Protein 5H69 (pdb70)

Secondary structure (DSSP, 8-state):
-HHHHHHHHHHHHHHHHHHHHHHHHHHHHHHHHHHHHHTTTTS-HHHHHHHHTTTTSTTEEEEHHHH-B--GGGHHHHHHHHGGGGGPEEES-HHHHHHHHHHHHHHT-EEEEEEETTTPPP----HHHHHHHHT-TTEEEEGGGSSB--GGGHHHHHHHHTTEEEESSHHHHHHHHHHTTT-SEEEETTS-EE-TTGGGEEESPP-----HHHHHHHHHHHHHHHHHHHHHHHHHHHHHHHHHHHHHHH--/-HHHHHHHHHHHHHHHHHHHHHHHHHHHHHHHHHHHHHTTTTS-HHHHHHHHTTTTSSSEEEEHHHH-B--GGGHHHHHHHHGGGGGPEEES-HHHHHHHHHHHHHHT--EEEEEETTT-------HHHHHHHTTSTTEEEEGGGGSB--GGGHHHHHHHHTTEEEESSHHHHHHHHHHTTT-SEEEETTS-EE-TTS-EEEEE---THHHHHHHHHHHHHHHHHHHHHHHHHHHHHHHHHHHH-

Sequence (497 aa):
HMAAQKTELEQHEALLHQARQYRQQTKARQQWLEEMQHDYSGFVQGVKEVLKARDLLPGIHGAIVELIRVPDRYETAIETALGGAMQHIVVDSEQAARQAIHYLKTNGYGRATFLPLDVIKARALSERERAAIDRHPAFVGIASELVEYDRAYRAAIAHLLGHVIVTADLKGANELAKLLHYRYRLVTLDGDVVSPGGAMTGGGAAKKTASLLSRNRELEMLSAKLQEMDETIARLERAVAAKRHELAEQEAHMAAQKTELEQHEALLHQARQYRQQTKARQQWLEEMQHDYSGFVQGVKEVLKARDLLPGIHGAIVELIRVPDRYETAIETALGGAMQHIVVDSEQAARQAIHYLKTNGYGRATFLPLDVIKARALSERERAAIDRHPAFVGIASELVEYDRAYRAAIAHLLGHVIVTADLKGANELAKLLHYRYRLVTLDGDVVSPGGAMTGGGAASLLSRNRELEMLSAKLQEMDETIARLERAVAAKRHELAE

Radius of gyration: 32.45 Å; Cα contacts (8 Å, |Δi|>4): 810; chains: 2; bounding box: 52×142×53 Å

Structure (mmCIF, N/CA/C/O backbone):
data_5H69
#
_entry.id   5H69
#
_cell.length_a   77.144
_cell.length_b   77.144
_cell.length_c   114.795
_cell.angle_alpha   90.000
_cell.angle_beta   90.000
_cell.angle_gamma   90.000
#
_symmetry.space_group_name_H-M   'P 41'
#
loop_
_entity.id
_entity.type
_entity.pdbx_description
1 polymer 'Chromosome partition protein Smc'
2 water water
#
loop_
_atom_site.group_PDB
_atom_site.id
_atom_site.type_symbol
_atom_site.label_atom_id
_atom_site.label_alt_id
_atom_site.label_comp_id
_atom_site.label_asym_id
_atom_site.label_entity_id
_atom_site.label_seq_id
_atom_site.pdbx_PDB_ins_code
_atom_site.Cartn_x
_atom_site.Cartn_y
_atom_site.Cartn_z
_atom_site.occupancy
_atom_site.B_iso_or_equiv
_atom_site.auth_seq_id
_atom_site.auth_comp_id
_atom_site.auth_asym_id
_atom_site.auth_atom_id
_atom_site.pdbx_PDB_model_num
ATOM 1 N N . HIS A 1 3 ? 4.72443 -20.87312 -1.93702 1.000 79.29758 461 HIS A N 1
ATOM 2 C CA . HIS A 1 3 ? 4.46622 -19.86253 -0.91295 1.000 75.95934 461 HIS A CA 1
ATOM 3 C C . HIS A 1 3 ? 5.74521 -19.10697 -0.56435 1.000 71.91093 461 HIS A C 1
ATOM 4 O O . HIS A 1 3 ? 5.72597 -18.17078 0.24369 1.000 69.45998 461 HIS A O 1
ATOM 11 N N . MET A 1 4 ? 6.86265 -19.51858 -1.17513 1.000 72.32056 462 MET A N 1
ATOM 12 C CA . MET A 1 4 ? 8.07100 -18.70207 -1.11598 1.000 67.51963 462 MET A CA 1
ATOM 13 C C . MET A 1 4 ? 7.84046 -17.32930 -1.73852 1.000 63.27858 462 MET A C 1
ATOM 14 O O . MET A 1 4 ? 8.53782 -16.36995 -1.38134 1.000 54.14861 462 MET A O 1
ATOM 19 N N . ALA A 1 5 ? 6.84971 -17.21058 -2.63168 1.000 59.23958 463 ALA A N 1
ATOM 20 C CA . ALA A 1 5 ? 6.53276 -15.91769 -3.22700 1.000 56.02781 463 ALA A CA 1
ATOM 21 C C . ALA A 1 5 ? 5.92168 -14.96775 -2.20370 1.000 51.64169 463 ALA A C 1
ATOM 22 O O . ALA A 1 5 ? 6.20222 -13.76414 -2.22706 1.000 46.06842 463 ALA A O 1
ATOM 24 N N . ALA A 1 6 ? 5.08394 -15.48116 -1.29833 1.000 50.98117 464 ALA A N 1
ATOM 25 C CA . ALA A 1 6 ? 4.49291 -14.60759 -0.29028 1.000 49.21389 464 ALA A CA 1
ATOM 26 C C . ALA A 1 6 ? 5.55312 -14.05352 0.64770 1.000 48.94978 464 ALA A C 1
ATOM 27 O O . ALA A 1 6 ? 5.40456 -12.93780 1.16191 1.000 45.54182 464 ALA A O 1
ATOM 29 N N . GLN A 1 7 ? 6.63090 -14.80940 0.86962 1.000 47.29573 465 GLN A N 1
ATOM 30 C CA . GLN A 1 7 ? 7.71180 -14.35320 1.73676 1.000 48.33369 465 GLN A CA 1
ATOM 31 C C . GLN A 1 7 ? 8.58397 -13.31602 1.04462 1.000 43.18495 465 GLN A C 1
ATOM 32 O O . GLN A 1 7 ? 9.02787 -12.35753 1.68390 1.000 41.69934 465 GLN A O 1
ATOM 38 N N . LYS A 1 8 ? 8.85510 -13.50179 -0.25076 1.000 41.36331 466 LYS A N 1
ATOM 39 C CA . LYS A 1 8 ? 9.61940 -12.50391 -0.99180 1.000 44.36609 466 LYS A CA 1
ATOM 40 C C . LYS A 1 8 ? 8.88515 -11.17331 -1.01800 1.000 40.70133 466 LYS A C 1
ATOM 41 O O . LYS A 1 8 ? 9.49990 -10.11373 -0.88086 1.000 37.84483 466 LYS A O 1
ATOM 47 N N . THR A 1 9 ? 7.56218 -11.21074 -1.17221 1.000 42.43478 467 THR A N 1
ATOM 48 C CA . THR A 1 9 ? 6.78260 -9.97788 -1.18913 1.000 40.49050 467 THR A CA 1
ATOM 49 C C . THR A 1 9 ? 6.80326 -9.29536 0.17525 1.000 39.83573 467 THR A C 1
ATOM 50 O O . THR A 1 9 ? 6.94419 -8.06954 0.26391 1.000 38.88793 467 THR A O 1
ATOM 54 N N . GLU A 1 10 ? 6.70712 -10.07138 1.25194 1.000 38.23788 468 GLU A N 1
ATOM 55 C CA . GLU A 1 10 ? 6.81156 -9.47739 2.57724 1.000 40.52760 468 GLU A CA 1
ATOM 56 C C . GLU A 1 10 ? 8.20220 -8.88388 2.80519 1.000 38.96875 468 GLU A C 1
ATOM 57 O O . GLU A 1 10 ? 8.34593 -7.85197 3.47426 1.000 38.18100 468 GLU A O 1
ATOM 63 N N . LEU A 1 11 ? 9.23730 -9.52670 2.25827 1.000 37.20413 469 LEU A N 1
ATOM 64 C CA . LEU A 1 11 ? 10.58901 -8.98826 2.35049 1.000 37.18106 469 LEU A CA 1
ATOM 65 C C . LEU A 1 11 ? 10.71629 -7.66912 1.58668 1.000 34.44612 469 LEU A C 1
ATOM 66 O O . LEU A 1 11 ? 11.27720 -6.69955 2.10644 1.000 31.35383 469 LEU A O 1
ATOM 71 N N . GLU A 1 12 ? 10.21407 -7.61593 0.34432 1.000 33.04901 470 GLU A N 1
ATOM 72 C CA . GLU A 1 12 ? 10.24341 -6.36037 -0.41197 1.000 33.70367 470 GLU A CA 1
ATOM 73 C C . GLU A 1 12 ? 9.48207 -5.24757 0.30896 1.000 33.33585 470 GLU A C 1
ATOM 74 O O . GLU A 1 12 ? 9.88660 -4.07823 0.25014 1.000 33.38620 470 GLU A O 1
ATOM 80 N N . GLN A 1 13 ? 8.37944 -5.58530 0.99558 1.000 30.87216 471 GLN A N 1
ATOM 81 C CA . GLN A 1 13 ? 7.64820 -4.58068 1.77426 1.000 33.94580 471 GLN A CA 1
ATOM 82 C C . GLN A 1 13 ? 8.52815 -3.98315 2.86587 1.000 30.95522 471 GLN A C 1
ATOM 83 O O . GLN A 1 13 ? 8.58270 -2.76373 3.04094 1.000 33.81400 471 GLN A O 1
ATOM 89 N N . HIS A 1 14 ? 9.18209 -4.83790 3.64759 1.000 26.03184 472 HIS A N 1
ATOM 90 C CA . HIS A 1 14 ? 9.98732 -4.34110 4.74720 1.000 29.70246 472 HIS A CA 1
ATOM 91 C C . HIS A 1 14 ? 11.18703 -3.55114 4.24426 1.000 30.78086 472 HIS A C 1
ATOM 92 O O . HIS A 1 14 ? 11.58082 -2.55895 4.86602 1.000 27.64269 472 HIS A O 1
ATOM 99 N N . GLU A 1 15 ? 11.77438 -3.96250 3.11651 1.000 25.30686 473 GLU A N 1
ATOM 100 C CA . GLU A 1 15 ? 12.87186 -3.17792 2.55704 1.000 32.29408 473 GLU A CA 1
ATOM 101 C C . GLU A 1 15 ? 12.38581 -1.81009 2.09057 1.000 28.86682 473 GLU A C 1
ATOM 102 O O . GLU A 1 15 ? 13.07946 -0.80082 2.27763 1.000 28.25995 473 GLU A O 1
ATOM 108 N N . ALA A 1 16 ? 11.19560 -1.75471 1.48779 1.000 26.69084 474 ALA A N 1
ATOM 109 C CA . ALA A 1 16 ? 10.64591 -0.47112 1.06508 1.000 30.81168 474 ALA A CA 1
ATOM 110 C C . ALA A 1 16 ? 10.32116 0.41707 2.26434 1.000 31.13829 474 ALA A C 1
ATOM 111 O O . ALA A 1 16 ? 10.59240 1.62427 2.24046 1.000 29.95404 474 ALA A O 1
ATOM 113 N N . LEU A 1 17 ? 9.73570 -0.15931 3.31975 1.000 28.75317 475 LEU A N 1
ATOM 114 C CA . LEU A 1 17 ? 9.43838 0.62988 4.51246 1.000 32.42140 475 LEU A CA 1
ATOM 115 C C . LEU A 1 17 ? 10.71342 1.17218 5.14649 1.000 31.44694 475 LEU A C 1
ATOM 116 O O . LEU A 1 17 ? 10.76287 2.33946 5.55554 1.000 29.06621 475 LEU A O 1
ATOM 121 N N . LEU A 1 18 ? 11.74956 0.33057 5.23546 1.000 27.30900 476 LEU A N 1
ATOM 122 C CA . LEU A 1 18 ? 13.02879 0.73940 5.80997 1.000 30.08332 476 LEU A CA 1
ATOM 123 C C . LEU A 1 18 ? 13.64340 1.89041 5.02118 1.000 31.71876 476 LEU A C 1
ATOM 124 O O . LEU A 1 18 ? 14.13764 2.86392 5.60199 1.000 29.94526 476 LEU A O 1
ATOM 129 N N . HIS A 1 19 ? 13.60737 1.80761 3.69103 1.000 29.46049 477 HIS A N 1
ATOM 130 C CA . HIS A 1 19 ? 14.17738 2.87929 2.88808 1.000 33.40032 477 HIS A CA 1
ATOM 131 C C . HIS A 1 19 ? 13.42436 4.18953 3.10931 1.000 37.38379 477 HIS A C 1
ATOM 132 O O . HIS A 1 19 ? 14.03522 5.23426 3.38028 1.000 31.34359 477 HIS A O 1
ATOM 139 N N . GLN A 1 20 ? 12.09151 4.14388 3.02409 1.000 33.07653 478 GLN A N 1
ATOM 140 C CA . GLN A 1 20 ? 11.30395 5.35855 3.17892 1.000 36.35814 478 GLN A CA 1
ATOM 141 C C . GLN A 1 20 ? 11.44636 5.92616 4.58687 1.000 36.48728 478 GLN A C 1
ATOM 142 O O . GLN A 1 20 ? 11.50975 7.15267 4.76290 1.000 33.63945 478 GLN A O 1
ATOM 148 N N . ALA A 1 21 ? 11.53084 5.05066 5.60447 1.000 27.98102 479 ALA A N 1
ATOM 149 C CA . ALA A 1 21 ? 11.69473 5.54334 6.96830 1.000 33.21724 479 ALA A CA 1
ATOM 150 C C . ALA A 1 21 ? 13.04568 6.22757 7.15869 1.000 34.54207 479 ALA A C 1
ATOM 151 O O . ALA A 1 21 ? 13.14061 7.21148 7.90146 1.000 31.06914 479 ALA A O 1
ATOM 153 N N . ARG A 1 22 ? 14.10117 5.71516 6.51065 1.000 29.30199 480 ARG A N 1
ATOM 154 C CA . ARG A 1 22 ? 15.41873 6.33413 6.62774 1.000 32.80337 480 ARG A CA 1
ATOM 155 C C . ARG A 1 22 ? 15.41526 7.73842 6.02593 1.000 32.25296 480 ARG A C 1
ATOM 156 O O . ARG A 1 22 ? 15.94344 8.68094 6.62283 1.000 31.43440 480 ARG A O 1
ATOM 164 N N . GLN A 1 23 ? 14.84670 7.88723 4.82607 1.000 32.20931 481 GLN A N 1
ATOM 165 C CA . GLN A 1 23 ? 14.74788 9.20596 4.20492 1.000 36.06299 481 GLN A CA 1
ATOM 166 C C . GLN A 1 23 ? 13.90267 10.15015 5.04981 1.000 37.44719 481 GLN A C 1
ATOM 167 O O . GLN A 1 23 ? 14.21834 11.33972 5.17916 1.000 33.11283 481 GLN A O 1
ATOM 173 N N . TYR A 1 24 ? 12.80054 9.63884 5.59837 1.000 34.92449 482 TYR A N 1
ATOM 174 C CA . TYR A 1 24 ? 11.92260 10.44690 6.43397 1.000 36.26738 482 TYR A CA 1
ATOM 175 C C . TYR A 1 24 ? 12.64799 10.88488 7.69897 1.000 35.92325 482 TYR A C 1
ATOM 176 O O . TYR A 1 24 ? 12.58224 12.05637 8.09568 1.000 35.81592 482 TYR A O 1
ATOM 185 N N . ARG A 1 25 ? 13.35065 9.95365 8.34636 1.000 30.50933 483 ARG A N 1
ATOM 186 C CA . ARG A 1 25 ? 14.12035 10.32201 9.52807 1.000 34.65914 483 ARG A CA 1
ATOM 187 C C . ARG A 1 25 ? 15.14031 11.40164 9.19650 1.000 33.73025 483 ARG A C 1
ATOM 188 O O . ARG A 1 25 ? 15.35913 12.32159 9.99213 1.000 32.35724 483 ARG A O 1
ATOM 196 N N . GLN A 1 26 ? 15.73902 11.33877 8.00406 1.000 32.28562 484 GLN A N 1
ATOM 197 C CA . GLN A 1 26 ? 16.80669 12.28553 7.69066 1.000 37.11713 484 GLN A CA 1
ATOM 198 C C . GLN A 1 26 ? 16.26244 13.69819 7.48744 1.000 35.96189 484 GLN A C 1
ATOM 199 O O . GLN A 1 26 ? 16.87831 14.67371 7.93085 1.000 34.01864 484 GLN A O 1
ATOM 205 N N . GLN A 1 27 ? 15.12537 13.82829 6.80808 1.000 32.97392 485 GLN A N 1
ATOM 206 C CA . GLN A 1 27 ? 14.48877 15.13119 6.67512 1.000 34.56544 485 GLN A CA 1
ATOM 207 C C . GLN A 1 27 ? 13.99645 15.66464 8.01561 1.000 36.04079 485 GLN A C 1
ATOM 208 O O . GLN A 1 27 ? 13.99631 16.88216 8.23519 1.000 36.30490 485 GLN A O 1
ATOM 214 N N . THR A 1 28 ? 13.57526 14.77472 8.91547 1.000 33.84135 486 THR A N 1
ATOM 215 C CA . THR A 1 28 ? 13.15879 15.19684 10.24736 1.000 33.74539 486 THR A CA 1
ATOM 216 C C . THR A 1 28 ? 14.35346 15.69150 11.05428 1.000 39.68989 486 THR A C 1
ATOM 217 O O . THR A 1 28 ? 14.24129 16.67815 11.79853 1.000 31.09458 486 THR A O 1
ATOM 221 N N . LYS A 1 29 ? 15.50483 15.01570 10.91749 1.000 33.16239 487 LYS A N 1
ATOM 222 C CA . LYS A 1 29 ? 16.71668 15.44385 11.61408 1.000 34.24569 487 LYS A CA 1
ATOM 223 C C . LYS A 1 29 ? 17.14228 16.83288 11.16124 1.000 37.27609 487 LYS A C 1
ATOM 224 O O . LYS A 1 29 ? 17.54064 17.67177 11.98312 1.000 35.27537 487 LYS A O 1
ATOM 230 N N . ALA A 1 30 ? 17.05143 17.09234 9.85374 1.000 34.58321 488 ALA A N 1
ATOM 231 C CA . ALA A 1 30 ? 17.46123 18.37708 9.31096 1.000 34.89761 488 ALA A CA 1
ATOM 232 C C . ALA A 1 30 ? 16.56545 19.49396 9.82508 1.000 40.17991 488 ALA A C 1
ATOM 233 O O . ALA A 1 30 ? 17.04985 20.57543 10.19009 1.000 37.84045 488 ALA A O 1
ATOM 235 N N . ARG A 1 31 ? 15.25276 19.24702 9.84948 1.000 38.50674 489 ARG A N 1
ATOM 236 C CA . ARG A 1 31 ? 14.32253 20.22206 10.39992 1.000 37.18646 489 ARG A CA 1
ATOM 237 C C . ARG A 1 31 ? 14.64084 20.50215 11.86365 1.000 35.23076 489 ARG A C 1
ATOM 238 O O . ARG A 1 31 ? 14.63787 21.65928 12.29250 1.000 37.51541 489 ARG A O 1
ATOM 246 N N . GLN A 1 32 ? 14.98404 19.46620 12.62845 1.000 30.75187 490 GLN A N 1
ATOM 247 C CA . GLN A 1 32 ? 15.35821 19.66195 14.02322 1.000 33.56259 490 GLN A CA 1
ATOM 248 C C . GLN A 1 32 ? 16.56786 20.58088 14.14166 1.000 39.23949 490 GLN A C 1
ATOM 249 O O . GLN A 1 32 ? 16.54556 21.57268 14.88697 1.000 35.78538 490 GLN A O 1
ATOM 255 N N . GLN A 1 33 ? 17.63923 20.25853 13.41204 1.000 36.77620 491 GLN A N 1
ATOM 256 C CA . GLN A 1 33 ? 18.85840 21.05885 13.46182 1.000 37.84944 491 GLN A CA 1
ATOM 257 C C . GLN A 1 33 ? 18.58516 22.50673 13.06503 1.000 38.83754 491 GLN A C 1
ATOM 258 O O . GLN A 1 33 ? 19.02751 23.44173 13.73899 1.000 40.75234 491 GLN A O 1
ATOM 264 N N . TRP A 1 34 ? 17.84749 22.70393 11.97056 1.000 41.21374 492 TRP A N 1
ATOM 265 C CA . TRP A 1 34 ? 17.48522 24.04707 11.52773 1.000 44.31531 492 TRP A CA 1
ATOM 266 C C . TRP A 1 34 ? 16.75028 24.83156 12.61670 1.000 45.78817 492 TRP A C 1
ATOM 267 O O . TRP A 1 34 ? 17.01701 26.02216 12.81739 1.000 45.60172 492 TRP A O 1
ATOM 278 N N . LEU A 1 35 ? 15.81998 24.18967 13.32814 1.000 40.02074 493 LEU A N 1
ATOM 279 C CA . LEU A 1 35 ? 15.08496 24.90936 14.36749 1.000 44.25287 493 LEU A CA 1
ATOM 280 C C . LEU A 1 35 ? 15.97990 25.22891 15.55972 1.000 44.35703 493 LEU A C 1
ATOM 281 O O . LEU A 1 35 ? 15.85603 26.30299 16.16415 1.000 42.00548 493 LEU A O 1
ATOM 286 N N . GLU A 1 36 ? 16.87078 24.30052 15.92715 1.000 39.04384 494 GLU A N 1
ATOM 287 C CA . GLU A 1 36 ? 17.80117 24.55792 17.02084 1.000 42.19218 494 GLU A CA 1
ATOM 288 C C . GLU A 1 36 ? 18.71514 25.73653 16.70266 1.000 44.14503 494 GLU A C 1
ATOM 289 O O . GLU A 1 36 ? 19.14134 26.46542 17.61333 1.000 42.13925 494 GLU A O 1
ATOM 295 N N . GLU A 1 37 ? 19.01948 25.93922 15.41918 1.000 43.32641 495 GLU A N 1
ATOM 296 C CA . GLU A 1 37 ? 19.83066 27.08119 15.02141 1.000 45.04930 495 GLU A CA 1
ATOM 297 C C . GLU A 1 37 ? 19.06332 28.38295 15.20427 1.000 44.19866 495 GLU A C 1
ATOM 298 O O . GLU A 1 37 ? 19.62928 29.37486 15.67853 1.000 42.56321 495 GLU A O 1
ATOM 304 N N . MET A 1 38 ? 17.77511 28.39342 14.83653 1.000 43.66145 496 MET A N 1
ATOM 305 C CA . MET A 1 38 ? 16.91886 29.55425 15.08893 1.000 44.69182 496 MET A CA 1
ATOM 306 C C . MET A 1 38 ? 16.89375 29.90408 16.57309 1.000 43.94105 496 MET A C 1
ATOM 307 O O . MET A 1 38 ? 17.10085 31.06494 16.95365 1.000 42.05956 496 MET A O 1
ATOM 312 N N . GLN A 1 39 ? 16.63253 28.90463 17.42542 1.000 41.79142 497 GLN A N 1
ATOM 313 C CA . GLN A 1 39 ? 16.70635 29.09169 18.87425 1.000 45.24887 497 GLN A CA 1
ATOM 314 C C . GLN A 1 39 ? 18.01066 29.76448 19.29259 1.000 46.81961 497 GLN A C 1
ATOM 315 O O . GLN A 1 39 ? 18.00755 30.76867 20.01657 1.000 40.17269 497 GLN A O 1
ATOM 321 N N . HIS A 1 40 ? 19.14245 29.19926 18.86001 1.000 46.67851 498 HIS A N 1
ATOM 322 C CA . HIS A 1 40 ? 20.44520 29.73434 19.24618 1.000 46.16078 498 HIS A CA 1
ATOM 323 C C . HIS A 1 40 ? 20.63469 31.16775 18.74964 1.000 45.83442 498 HIS A C 1
ATOM 324 O O . HIS A 1 40 ? 21.32569 31.96343 19.39786 1.000 47.62041 498 HIS A O 1
ATOM 331 N N . ASP A 1 41 ? 20.00820 31.52298 17.62809 1.000 42.03217 499 ASP A N 1
ATOM 332 C CA . ASP A 1 41 ? 20.06303 32.87522 17.08515 1.000 44.15437 499 ASP A CA 1
ATOM 333 C C . ASP A 1 41 ? 19.08158 33.84513 17.74921 1.000 44.94364 499 ASP A C 1
ATOM 334 O O . ASP A 1 41 ? 19.07262 35.02294 17.37553 1.000 47.69473 499 ASP A O 1
ATOM 339 N N . TYR A 1 42 ? 18.25595 33.39351 18.70367 1.000 41.32229 500 TYR A N 1
ATOM 340 C CA . TYR A 1 42 ? 17.16983 34.21160 19.27159 1.000 39.47314 500 TYR A CA 1
ATOM 341 C C . TYR A 1 42 ? 16.28246 34.76835 18.16270 1.000 42.79705 500 TYR A C 1
ATOM 342 O O . TYR A 1 42 ? 15.75351 35.88014 18.25114 1.000 40.71379 500 TYR A O 1
ATOM 351 N N . SER A 1 43 ? 16.13294 33.98622 17.09745 1.000 40.28603 501 SER A N 1
ATOM 352 C CA . SER A 1 43 ? 15.28626 34.38388 15.98479 1.000 41.29430 501 SER A CA 1
ATOM 353 C C . SER A 1 43 ? 13.81886 34.31807 16.38679 1.000 40.89517 501 SER A C 1
ATOM 354 O O . SER A 1 43 ? 13.38785 33.39766 17.09160 1.000 38.88855 501 SER A O 1
ATOM 357 N N . GLY A 1 44 ? 13.04458 35.29962 15.92790 1.000 36.86142 502 GLY A N 1
ATOM 358 C CA . GLY A 1 44 ? 11.65496 35.41607 16.31039 1.000 40.19774 502 GLY A CA 1
ATOM 359 C C . GLY A 1 44 ? 11.39420 36.25089 17.55007 1.000 35.14878 502 GLY A C 1
ATOM 360 O O . GLY A 1 44 ? 10.25492 36.69800 17.74890 1.000 34.56902 502 GLY A O 1
ATOM 361 N N . PHE A 1 45 ? 12.39792 36.45406 18.39922 1.000 31.82933 503 PHE A N 1
ATOM 362 C CA . PHE A 1 45 ? 12.27500 37.44164 19.46948 1.000 34.06962 503 PHE A CA 1
ATOM 363 C C . PHE A 1 45 ? 12.33300 38.84734 18.88631 1.000 34.14647 503 PHE A C 1
ATOM 364 O O . PHE A 1 45 ? 13.10950 39.10773 17.96579 1.000 34.35534 503 PHE A O 1
ATOM 372 N N . VAL A 1 46 ? 11.52790 39.77159 19.44158 1.000 35.32893 504 VAL A N 1
ATOM 373 C CA . VAL A 1 46 ? 11.66542 41.18249 19.06465 1.000 27.51760 504 VAL A CA 1
ATOM 374 C C . VAL A 1 46 ? 13.08326 41.67556 19.40213 1.000 30.91967 504 VAL A C 1
ATOM 375 O O . VAL A 1 46 ? 13.78674 41.11805 20.26156 1.000 29.55101 504 VAL A O 1
ATOM 379 N N . GLN A 1 47 ? 13.50828 42.73367 18.69609 1.000 31.82359 505 GLN A N 1
ATOM 380 C CA . GLN A 1 47 ? 14.90404 43.16728 18.75670 1.000 27.99755 505 GLN A CA 1
ATOM 381 C C . GLN A 1 47 ? 15.36317 43.42031 20.18947 1.000 27.79024 505 GLN A C 1
ATOM 382 O O . GLN A 1 47 ? 16.42989 42.94678 20.60489 1.000 29.66842 505 GLN A O 1
ATOM 388 N N . GLY A 1 48 ? 14.56723 44.16901 20.96231 1.000 29.86900 506 GLY A N 1
ATOM 389 C CA . GLY A 1 48 ? 14.96840 44.49694 22.32594 1.000 25.99810 506 GLY A CA 1
ATOM 390 C C . GLY A 1 48 ? 15.19478 43.27259 23.19152 1.000 31.17374 506 GLY A C 1
ATOM 391 O O . GLY A 1 48 ? 16.13000 43.23888 23.99930 1.000 28.34391 506 GLY A O 1
ATOM 392 N N . VAL A 1 49 ? 14.33565 42.25115 23.04187 1.000 26.85008 507 VAL A N 1
ATOM 393 C CA . VAL A 1 49 ? 14.48213 41.03364 23.83442 1.000 28.51179 507 VAL A CA 1
ATOM 394 C C . VAL A 1 49 ? 15.67301 40.22850 23.34493 1.000 27.91501 507 VAL A C 1
ATOM 395 O O . VAL A 1 49 ? 16.45705 39.70683 24.14692 1.000 27.29311 507 VAL A O 1
ATOM 399 N N . LYS A 1 50 ? 15.81820 40.10895 22.02039 1.000 26.94810 508 LYS A N 1
ATOM 400 C CA . LYS A 1 50 ? 17.01027 39.49619 21.45156 1.000 31.14127 508 LYS A CA 1
ATOM 401 C C . LYS A 1 50 ? 18.27422 40.12814 22.03309 1.000 31.19292 508 LYS A C 1
ATOM 402 O O . LYS A 1 50 ? 19.18030 39.43146 22.50072 1.000 30.37521 508 LYS A O 1
ATOM 408 N N . GLU A 1 51 ? 18.32782 41.45877 22.07246 1.000 34.13679 509 GLU A N 1
ATOM 409 C CA . GLU A 1 51 ? 19.57944 42.09185 22.47350 1.000 31.51070 509 GLU A CA 1
ATOM 410 C C . GLU A 1 51 ? 19.84835 41.90304 23.95675 1.000 31.24160 509 GLU A C 1
ATOM 411 O O . GLU A 1 51 ? 21.00125 41.70835 24.34990 1.000 29.37332 509 GLU A O 1
ATOM 417 N N . VAL A 1 52 ? 18.80465 41.91770 24.79873 1.000 30.61361 510 VAL A N 1
ATOM 418 C CA . VAL A 1 52 ? 19.03054 41.63089 26.21914 1.000 30.35995 510 VAL A CA 1
ATOM 419 C C . VAL A 1 52 ? 19.51402 40.19222 26.40852 1.000 29.71508 510 VAL A C 1
ATOM 420 O O . VAL A 1 52 ? 20.39447 39.91492 27.23410 1.000 28.79918 510 VAL A O 1
ATOM 424 N N . LEU A 1 53 ? 18.92335 39.24771 25.67677 1.000 31.03761 511 LEU A N 1
ATOM 425 C CA . LEU A 1 53 ? 19.31863 37.85264 25.85912 1.000 32.20847 511 LEU A CA 1
ATOM 426 C C . LEU A 1 53 ? 20.75174 37.61925 25.37454 1.000 32.80752 511 LEU A C 1
ATOM 427 O O . LEU A 1 53 ? 21.54314 36.96026 26.06285 1.000 33.20202 511 LEU A O 1
ATOM 432 N N . LYS A 1 54 ? 21.12081 38.19199 24.21950 1.000 29.65013 512 LYS A N 1
ATOM 433 C CA . LYS A 1 54 ? 22.51495 38.11286 23.78055 1.000 33.34798 512 LYS A CA 1
ATOM 434 C C . LYS A 1 54 ? 23.47324 38.67362 24.83066 1.000 36.08098 512 LYS A C 1
ATOM 435 O O . LYS A 1 54 ? 24.63058 38.23862 24.90732 1.000 37.83915 512 LYS A O 1
ATOM 441 N N . ALA A 1 55 ? 23.01892 39.62598 25.65372 1.000 32.59621 513 ALA A N 1
ATOM 442 C CA . ALA A 1 55 ? 23.85457 40.23296 26.68669 1.000 32.35839 513 ALA A CA 1
ATOM 443 C C . ALA A 1 55 ? 23.60184 39.65819 28.07943 1.000 31.36622 513 ALA A C 1
ATOM 444 O O . ALA A 1 55 ? 24.01175 40.26663 29.07517 1.000 37.01047 513 ALA A O 1
ATOM 446 N N . ARG A 1 56 ? 22.95318 38.49695 28.17175 1.000 31.86714 514 ARG A N 1
ATOM 447 C CA . ARG A 1 56 ? 22.44243 37.97709 29.44083 1.000 35.34354 514 ARG A CA 1
ATOM 448 C C . ARG A 1 56 ? 23.53073 37.61501 30.44778 1.000 41.21076 514 ARG A C 1
ATOM 449 O O . ARG A 1 56 ? 23.20754 37.38222 31.62566 1.000 36.95516 514 ARG A O 1
ATOM 457 N N . ASP A 1 57 ? 24.79234 37.52408 30.01546 1.000 41.65905 515 ASP A N 1
ATOM 458 C CA . ASP A 1 57 ? 25.91684 37.29963 30.91426 1.000 41.82132 515 ASP A CA 1
ATOM 459 C C . ASP A 1 57 ? 26.75198 38.55082 31.12011 1.000 42.80140 515 ASP A C 1
ATOM 460 O O . ASP A 1 57 ? 27.70203 38.51742 31.90295 1.000 50.95947 515 ASP A O 1
ATOM 465 N N . LEU A 1 58 ? 26.43812 39.63857 30.42069 1.000 42.46637 516 LEU A N 1
ATOM 466 C CA . LEU A 1 58 ? 27.01743 40.95053 30.66834 1.000 39.98312 516 LEU A CA 1
ATOM 467 C C . LEU A 1 58 ? 26.13937 41.80515 31.56907 1.000 38.18149 516 LEU A C 1
ATOM 468 O O . LEU A 1 58 ? 26.63728 42.41393 32.51641 1.000 39.80643 516 LEU A O 1
ATOM 473 N N . LEU A 1 59 ? 24.84800 41.84191 31.31422 1.000 37.22047 517 LEU A N 1
ATOM 474 C CA . LEU A 1 59 ? 23.90699 42.54326 32.18055 1.000 34.13042 517 LEU A CA 1
ATOM 475 C C . LEU A 1 59 ? 23.67676 41.74354 33.46715 1.000 34.94890 517 LEU A C 1
ATOM 476 O O . LEU A 1 59 ? 23.67032 40.51015 33.43447 1.000 38.78910 517 LEU A O 1
ATOM 481 N N . PRO A 1 60 ? 23.49098 42.40986 34.60944 1.000 31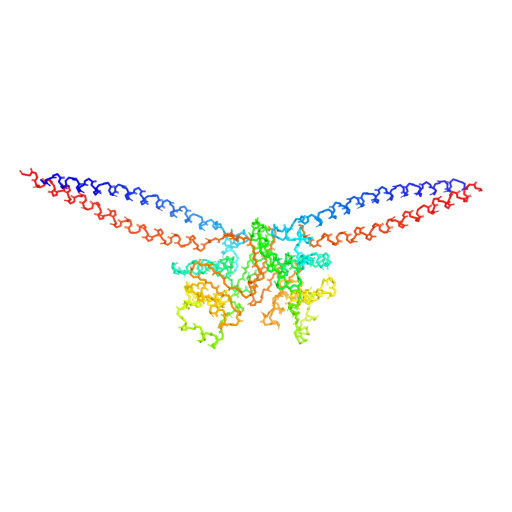.95848 518 PRO A N 1
ATOM 482 C CA . PRO A 1 60 ? 23.21693 41.67830 35.85356 1.000 32.51314 518 PRO A CA 1
ATOM 483 C C . PRO A 1 60 ? 21.77720 41.17850 35.93100 1.000 34.43117 518 PRO A C 1
ATOM 484 O O . PRO A 1 60 ? 20.85318 41.78372 35.38387 1.000 34.29651 518 PRO A O 1
ATOM 488 N N . GLY A 1 61 ? 21.59891 40.06536 36.64543 1.000 31.22787 519 GLY A N 1
ATOM 489 C CA . GLY A 1 61 ? 20.28719 39.62402 37.07703 1.000 31.40656 519 GLY A CA 1
ATOM 490 C C . GLY A 1 61 ? 19.31788 39.21149 35.99109 1.000 31.59408 519 GLY A C 1
ATOM 491 O O . GLY A 1 61 ? 18.10981 39.24650 36.22177 1.000 30.66929 519 GLY A O 1
ATOM 492 N N . ILE A 1 62 ? 19.80762 38.81115 34.82291 1.000 30.70912 520 ILE A N 1
ATOM 493 C CA . ILE A 1 62 ? 18.96341 38.36424 33.71847 1.000 31.26397 520 ILE A CA 1
ATOM 494 C C . ILE A 1 62 ? 18.69919 36.87296 33.88871 1.000 36.64061 520 ILE A C 1
ATOM 495 O O . ILE A 1 62 ? 19.61684 36.06004 33.74207 1.000 35.58780 520 ILE A O 1
ATOM 500 N N . HIS A 1 63 ? 17.44279 36.49878 34.15241 1.000 31.56938 521 HIS A N 1
ATOM 501 C CA . HIS A 1 63 ? 17.09773 35.07909 34.17895 1.000 32.96232 521 HIS A CA 1
ATOM 502 C C . HIS A 1 63 ? 16.76510 34.57327 32.77641 1.000 35.11005 521 HIS A C 1
ATOM 503 O O . HIS A 1 63 ? 17.49251 33.73882 32.23234 1.000 38.61125 521 HIS A O 1
ATOM 510 N N . GLY A 1 64 ? 15.70437 35.08826 32.17045 1.000 34.56021 522 GLY A N 1
ATOM 511 C CA . GLY A 1 64 ? 15.40096 34.78398 30.78723 1.000 29.97134 522 GLY A CA 1
ATOM 512 C C . GLY A 1 64 ? 13.96781 35.14551 30.45381 1.000 32.09166 522 GLY A C 1
ATOM 513 O O . GLY A 1 64 ? 13.17798 35.53656 31.31676 1.000 30.29695 522 GLY A O 1
ATOM 514 N N . ALA A 1 65 ? 13.64930 35.00400 29.16864 1.000 30.30687 523 ALA A N 1
ATOM 515 C CA . ALA A 1 65 ? 12.28752 35.22015 28.70347 1.000 28.19949 523 ALA A CA 1
ATOM 516 C C . ALA A 1 65 ? 11.36970 34.10247 29.18967 1.000 32.59889 523 ALA A C 1
ATOM 517 O O . ALA A 1 65 ? 11.79209 32.95718 29.38189 1.000 30.43652 523 ALA A O 1
ATOM 519 N N . ILE A 1 66 ? 10.09587 34.45746 29.38492 1.000 29.96154 524 ILE A N 1
ATOM 520 C CA . ILE A 1 66 ? 9.09971 33.51225 29.88748 1.000 28.25496 524 ILE A CA 1
ATOM 521 C C . ILE A 1 66 ? 9.14026 32.20386 29.09505 1.000 29.43492 524 ILE A C 1
ATOM 522 O O . ILE A 1 66 ? 9.14731 31.11503 29.67885 1.000 27.19474 524 ILE A O 1
ATOM 527 N N . VAL A 1 67 ? 9.23612 32.29345 27.76016 1.000 27.28843 525 VAL A N 1
ATOM 528 C CA . VAL A 1 67 ? 9.22073 31.11454 26.90276 1.000 28.12542 525 VAL A CA 1
ATOM 529 C C . VAL A 1 67 ? 10.41207 30.19576 27.16075 1.000 32.00897 525 VAL A C 1
ATOM 530 O O . VAL A 1 67 ? 10.31802 28.98671 26.90267 1.000 31.60543 525 VAL A O 1
ATOM 534 N N . GLU A 1 68 ? 11.52129 30.73249 27.68486 1.000 33.27706 526 GLU A N 1
ATOM 535 C CA . GLU A 1 68 ? 12.67203 29.93083 28.08580 1.000 30.59109 526 GLU A CA 1
ATOM 536 C C . GLU A 1 68 ? 12.50255 29.28619 29.44584 1.000 32.29016 526 GLU A C 1
ATOM 537 O O . GLU A 1 68 ? 13.28913 28.40159 29.79226 1.000 33.73578 526 GLU A O 1
ATOM 543 N N . LEU A 1 69 ? 11.54863 29.74308 30.25093 1.000 29.54150 527 LEU A N 1
ATOM 544 C CA . LEU A 1 69 ? 11.48493 29.33008 31.64430 1.000 29.84179 527 LEU A CA 1
ATOM 545 C C . LEU A 1 69 ? 10.31981 28.40580 31.94846 1.000 30.46316 527 LEU A C 1
ATOM 546 O O . LEU A 1 69 ? 10.27523 27.84072 33.04712 1.000 29.92420 527 LEU A O 1
ATOM 551 N N . ILE A 1 70 ? 9.38337 28.23279 31.02152 1.000 27.44675 528 ILE A N 1
ATOM 552 C CA . ILE A 1 70 ? 8.23291 27.37804 31.26594 1.000 32.24826 528 ILE A CA 1
ATOM 553 C C . ILE A 1 70 ? 8.24327 26.22372 30.27515 1.000 32.53106 528 ILE A C 1
ATOM 554 O O . ILE A 1 70 ? 8.81387 26.30249 29.18363 1.000 34.22320 528 ILE A O 1
ATOM 559 N N . ARG A 1 71 ? 7.59583 25.14267 30.67706 1.000 29.98558 529 ARG A N 1
ATOM 560 C CA . ARG A 1 71 ? 7.38320 23.98890 29.82927 1.000 36.59197 529 ARG A CA 1
ATOM 561 C C . ARG A 1 71 ? 5.89065 23.69732 29.85153 1.000 34.80154 529 ARG A C 1
ATOM 562 O O . ARG A 1 71 ? 5.26987 23.72985 30.91968 1.000 32.23134 529 ARG A O 1
ATOM 570 N N . VAL A 1 72 ? 5.29917 23.47359 28.68894 1.000 35.46099 530 VAL A N 1
ATOM 571 C CA . VAL A 1 72 ? 3.84653 23.40847 28.55165 1.000 38.34209 530 VAL A CA 1
ATOM 572 C C . VAL A 1 72 ? 3.46993 22.05971 27.97817 1.000 37.38047 530 VAL A C 1
ATOM 573 O O . VAL A 1 72 ? 3.97897 21.67910 26.92189 1.000 35.58206 530 VAL A O 1
ATOM 577 N N . PRO A 1 73 ? 2.55780 21.31114 28.61689 1.000 37.18782 531 PRO A N 1
ATOM 578 C CA . PRO A 1 73 ? 2.08539 20.04882 28.03427 1.000 37.67513 531 PRO A CA 1
ATOM 579 C C . PRO A 1 73 ? 1.40396 20.31245 26.70488 1.000 39.77313 531 PRO A C 1
ATOM 580 O O . PRO A 1 73 ? 0.66095 21.28638 26.55474 1.000 34.44567 531 PRO A O 1
ATOM 584 N N . ASP A 1 74 ? 1.66295 19.41428 25.74702 1.000 38.54390 532 ASP A N 1
ATOM 585 C CA . ASP A 1 74 ? 1.22428 19.59589 24.36791 1.000 37.67616 532 ASP A CA 1
ATOM 586 C C . ASP A 1 74 ? -0.24964 19.97647 24.27084 1.000 36.49300 532 ASP A C 1
ATOM 587 O O . ASP A 1 74 ? -0.61453 20.87502 23.50005 1.000 36.38630 532 ASP A O 1
ATOM 592 N N . ARG A 1 75 ? -1.10815 19.31881 25.05934 1.000 32.66382 533 ARG A N 1
ATOM 593 C CA . ARG A 1 75 ? -2.55078 19.54579 24.98368 1.000 36.57651 533 ARG A CA 1
ATOM 594 C C . ARG A 1 75 ? -2.95344 20.95795 25.42067 1.000 34.58626 533 ARG A C 1
ATOM 595 O O . ARG A 1 75 ? -4.03717 21.42732 25.05262 1.000 32.70650 533 ARG A O 1
ATOM 603 N N . TYR A 1 76 ? -2.10342 21.64516 26.18065 1.000 32.43369 534 TYR A N 1
ATOM 604 C CA . TYR A 1 76 ? -2.36904 22.98719 26.67475 1.000 32.86920 534 TYR A CA 1
ATOM 605 C C . TYR A 1 76 ? -1.59932 24.06941 25.91199 1.000 32.22611 534 TYR A C 1
ATOM 606 O O . TYR A 1 76 ? -1.73560 25.25433 26.23776 1.000 26.44987 534 TYR A O 1
ATOM 615 N N . GLU A 1 77 ? -0.79712 23.68956 24.91117 1.000 31.59067 535 GLU A N 1
ATOM 616 C CA . GLU A 1 77 ? 0.12554 24.63414 24.28242 1.000 32.72474 535 GLU A CA 1
ATOM 617 C C . GLU A 1 77 ? -0.61687 25.77407 23.59309 1.000 30.13976 535 GLU A C 1
ATOM 618 O O . GLU A 1 77 ? -0.26491 26.94526 23.75452 1.000 30.69873 535 GLU A O 1
ATOM 624 N N . THR A 1 78 ? -1.62677 25.44147 22.79432 1.000 29.86315 536 THR A N 1
ATOM 625 C CA . THR A 1 78 ? -2.42685 26.45258 22.11756 1.000 29.02164 536 THR A CA 1
ATOM 626 C C . THR A 1 78 ? -3.06147 27.42729 23.11486 1.000 34.11748 536 THR A C 1
ATOM 627 O O . THR A 1 78 ? -3.04205 28.65036 22.90439 1.000 29.56127 536 THR A O 1
ATOM 631 N N . ALA A 1 79 ? -3.61867 26.90731 24.21504 1.000 28.62753 537 ALA A N 1
ATOM 632 C CA . ALA A 1 79 ? -4.27653 27.78663 25.17872 1.000 30.35886 537 ALA A CA 1
ATOM 633 C C . ALA A 1 79 ? -3.28014 28.72332 25.85455 1.000 29.60572 537 ALA A C 1
ATOM 634 O O . ALA A 1 79 ? -3.55487 29.92161 26.01489 1.000 27.30344 537 ALA A O 1
ATOM 636 N N . ILE A 1 80 ? -2.12432 28.19429 26.26243 1.000 28.04286 538 ILE A N 1
ATOM 637 C CA . ILE A 1 80 ? -1.15273 28.99679 26.99947 1.000 28.64554 538 ILE A CA 1
ATOM 638 C C . ILE A 1 80 ? -0.49442 30.01417 26.07666 1.000 29.82229 538 ILE A C 1
ATOM 639 O O . ILE A 1 80 ? -0.26609 31.16779 26.45796 1.000 28.86984 538 ILE A O 1
ATOM 644 N N . GLU A 1 81 ? -0.18427 29.60590 24.84918 1.000 28.21367 539 GLU A N 1
ATOM 645 C CA . GLU A 1 81 ? 0.36784 30.53831 23.87372 1.000 32.53933 539 GLU A CA 1
ATOM 646 C C . GLU A 1 81 ? -0.60391 31.68311 23.58673 1.000 31.39765 539 GLU A C 1
ATOM 647 O O . GLU A 1 81 ? -0.18882 32.84125 23.45215 1.000 29.39242 539 GLU A O 1
ATOM 653 N N . THR A 1 82 ? -1.90219 31.37879 23.49462 1.000 29.56142 540 THR A N 1
ATOM 654 C CA . THR A 1 82 ? -2.91117 32.42459 23.32324 1.000 28.97151 540 THR A CA 1
ATOM 655 C C . THR A 1 82 ? -3.05260 33.27060 24.58277 1.000 30.27460 540 THR A C 1
ATOM 656 O O . THR A 1 82 ? -3.21821 34.49230 24.50613 1.000 33.02626 540 THR A O 1
ATOM 660 N N . ALA A 1 83 ? -3.01018 32.63532 25.75293 1.000 30.72852 541 ALA A N 1
ATOM 661 C CA . ALA A 1 83 ? -3.09967 33.38347 27.00048 1.000 31.19893 541 ALA A CA 1
ATOM 662 C C . ALA A 1 83 ? -1.92650 34.33936 27.15028 1.000 33.15013 541 ALA A C 1
ATOM 663 O O . ALA A 1 83 ? -2.10287 35.49060 27.56693 1.000 32.34915 541 ALA A O 1
ATOM 665 N N . LEU A 1 84 ? -0.71786 33.88081 26.81302 1.000 27.61116 542 LEU A N 1
ATOM 666 C CA . LEU A 1 84 ? 0.45817 34.71774 27.00244 1.000 28.59026 542 LEU A CA 1
ATOM 667 C C . LEU A 1 84 ? 0.55794 35.80644 25.93618 1.000 29.36752 542 LEU A C 1
ATOM 668 O O . LEU A 1 84 ? 0.85688 36.96099 26.25818 1.000 27.35824 542 LEU A O 1
ATOM 673 N N . GLY A 1 85 ? 0.32542 35.46404 24.66991 1.000 29.36307 543 GLY A N 1
ATOM 674 C CA . GLY A 1 85 ? 0.59745 36.42885 23.61225 1.000 31.92107 543 GLY A CA 1
ATOM 675 C C . GLY A 1 85 ? 2.03308 36.91636 23.67933 1.000 27.56428 543 GLY A C 1
ATOM 676 O O . GLY A 1 85 ? 2.96011 36.14823 23.95786 1.000 26.95920 543 GLY A O 1
ATOM 677 N N . GLY A 1 86 ? 2.22018 38.22143 23.46537 1.000 27.14617 544 GLY A N 1
ATOM 678 C CA . GLY A 1 86 ? 3.55104 38.82340 23.51285 1.000 27.51531 544 GLY A CA 1
ATOM 679 C C . GLY A 1 86 ? 4.25050 38.68991 24.84775 1.000 25.59419 544 GLY A C 1
ATOM 680 O O . GLY A 1 86 ? 5.47331 38.87440 24.91360 1.000 28.98754 544 GLY A O 1
ATOM 681 N N . ALA A 1 87 ? 3.51681 38.35182 25.90533 1.000 25.84795 545 ALA A N 1
ATOM 682 C CA . ALA A 1 87 ? 4.14293 38.13040 27.20141 1.000 25.46267 545 ALA A CA 1
ATOM 683 C C . ALA A 1 87 ? 5.02766 36.88821 27.24322 1.000 26.91274 545 ALA A C 1
ATOM 684 O O . ALA A 1 87 ? 5.78019 36.71970 28.21229 1.000 27.18809 545 ALA A O 1
ATOM 686 N N . MET A 1 88 ? 5.00503 36.01808 26.22829 1.000 27.35567 546 MET A N 1
ATOM 687 C CA . MET A 1 88 ? 6.03373 34.98314 26.28543 1.000 26.55432 546 MET A CA 1
ATOM 688 C C . MET A 1 88 ? 7.44236 35.53923 26.06111 1.000 28.81013 546 MET A C 1
ATOM 689 O O . MET A 1 88 ? 8.42476 34.82566 26.32113 1.000 25.03954 546 MET A O 1
ATOM 694 N N . GLN A 1 89 ? 7.57874 36.80268 25.65070 1.000 24.44793 547 GLN A N 1
ATOM 695 C CA . GLN A 1 89 ? 8.90142 37.41174 25.51618 1.000 28.42864 547 GLN A CA 1
ATOM 696 C C . GLN A 1 89 ? 9.27323 38.33968 26.67118 1.000 27.28743 547 GLN A C 1
ATOM 697 O O . GLN A 1 89 ? 10.33326 38.97096 26.61337 1.000 26.74480 547 GLN A O 1
ATOM 703 N N . HIS A 1 90 ? 8.44744 38.43613 27.71437 1.000 26.79496 548 HIS A N 1
ATOM 704 C CA . HIS A 1 90 ? 8.83714 39.21847 28.88335 1.000 26.97562 548 HIS A CA 1
ATOM 705 C C . HIS A 1 90 ? 9.97626 38.52717 29.61523 1.000 26.70038 548 HIS A C 1
ATOM 706 O O . HIS A 1 90 ? 9.98458 37.29694 29.77413 1.000 27.13728 548 HIS A O 1
ATOM 713 N N . ILE A 1 91 ? 10.91806 39.33220 30.09498 1.000 21.43212 549 ILE A N 1
ATOM 714 C CA . ILE A 1 91 ? 12.18769 38.84811 30.62712 1.000 24.99191 549 ILE A CA 1
ATOM 715 C C . ILE A 1 91 ? 12.13021 38.90514 32.14570 1.000 27.13596 549 ILE A C 1
ATOM 716 O O . ILE A 1 91 ? 11.95438 39.98098 32.72828 1.000 28.12503 549 ILE A O 1
ATOM 721 N N . VAL A 1 92 ? 12.30529 37.76441 32.79603 1.000 26.47345 550 VAL A N 1
ATOM 722 C CA . VAL A 1 92 ? 12.39445 37.75373 34.24843 1.000 26.87886 550 VAL A CA 1
ATOM 723 C C . VAL A 1 92 ? 13.78270 38.21765 34.65965 1.000 26.04770 550 VAL A C 1
ATOM 724 O O . VAL A 1 92 ? 14.78412 37.82942 34.04976 1.000 26.68828 550 VAL A O 1
ATOM 728 N N . VAL A 1 93 ? 13.84623 39.10542 35.66188 1.000 26.99114 551 VAL A N 1
ATOM 729 C CA . VAL A 1 93 ? 15.10469 39.66489 36.14621 1.000 24.78939 551 VAL A CA 1
ATOM 730 C C . VAL A 1 93 ? 15.05934 39.71330 37.66695 1.000 26.55549 551 VAL A C 1
ATOM 731 O O . VAL A 1 93 ? 14.00435 39.55440 38.28408 1.000 28.96831 551 VAL A O 1
ATOM 735 N N . ASP A 1 94 ? 16.23504 39.91656 38.27390 1.000 30.69758 552 ASP A N 1
ATOM 736 C CA . ASP A 1 94 ? 16.33300 39.90982 39.73780 1.000 30.27132 552 ASP A CA 1
ATOM 737 C C . ASP A 1 94 ? 15.50183 41.02057 40.37164 1.000 29.82934 552 ASP A C 1
ATOM 738 O O . ASP A 1 94 ? 14.83866 40.80182 41.38889 1.000 32.21257 552 ASP A O 1
ATOM 743 N N . SER A 1 95 ? 15.55710 42.23014 39.81974 1.000 30.45739 553 SER A N 1
ATOM 744 C CA . SER A 1 95 ? 15.10535 43.39207 40.57927 1.000 30.38962 553 SER A CA 1
ATOM 745 C C . SER A 1 95 ? 14.79893 44.55319 39.64590 1.000 26.88469 553 SER A C 1
ATOM 746 O O . SER A 1 95 ? 15.12052 44.53352 38.45375 1.000 26.29134 553 SER A O 1
ATOM 749 N N . GLU A 1 96 ? 14.19999 45.59391 40.23227 1.000 28.05318 554 GLU A N 1
ATOM 750 C CA . GLU A 1 96 ? 13.92768 46.81615 39.48986 1.000 26.36319 554 GLU A CA 1
ATOM 751 C C . GLU A 1 96 ? 15.21274 47.45164 38.99236 1.000 24.99669 554 GLU A C 1
ATOM 752 O O . GLU A 1 96 ? 15.28491 47.90271 37.84528 1.000 24.16970 554 GLU A O 1
ATOM 758 N N . GLN A 1 97 ? 16.24556 47.47609 39.83282 1.000 25.72726 555 GLN A N 1
ATOM 759 C CA . GLN A 1 97 ? 17.52399 48.02526 39.40333 1.000 24.88056 555 GLN A CA 1
ATOM 760 C C . GLN A 1 97 ? 18.06678 47.26554 38.20141 1.000 25.62858 555 GLN A C 1
ATOM 761 O O . GLN A 1 97 ? 18.56361 47.87409 37.24465 1.000 24.86872 555 GLN A O 1
ATOM 767 N N . ALA A 1 98 ? 17.98795 45.92844 38.23507 1.000 25.71462 556 ALA A N 1
ATOM 768 C CA . ALA A 1 98 ? 18.41927 45.13476 37.08433 1.000 27.27686 556 ALA A CA 1
ATOM 769 C C . ALA A 1 98 ? 17.60650 45.48198 35.83694 1.000 24.21881 556 ALA A C 1
ATOM 770 O O . ALA A 1 98 ? 18.17064 45.65701 34.75140 1.000 24.00203 556 ALA A O 1
ATOM 772 N N . ALA A 1 99 ? 16.27806 45.59736 35.97357 1.000 24.70584 557 ALA A N 1
ATOM 773 C CA . ALA A 1 99 ? 15.45669 46.01291 34.83290 1.000 23.60325 557 ALA A CA 1
ATOM 774 C C . ALA A 1 99 ? 15.87359 47.38959 34.32158 1.000 23.12112 557 ALA A C 1
ATOM 775 O O . ALA A 1 99 ? 15.95371 47.61497 33.10906 1.000 24.05347 557 ALA A O 1
ATOM 777 N N . ARG A 1 100 ? 16.15802 48.32512 35.22983 1.000 25.56775 558 ARG A N 1
ATOM 778 C CA . ARG A 1 100 ? 16.54637 49.65936 34.78888 1.000 23.32682 558 ARG A CA 1
ATOM 779 C C . ARG A 1 100 ? 17.86041 49.63292 34.01759 1.000 21.82379 558 ARG A C 1
ATOM 780 O O . ARG A 1 100 ? 17.99504 50.30567 32.98704 1.000 24.10537 558 ARG A O 1
ATOM 788 N N . GLN A 1 101 ? 18.84860 48.86850 34.49171 1.000 24.65657 559 GLN A N 1
ATOM 789 C CA . GLN A 1 101 ? 20.11524 48.78820 33.76065 1.000 26.58735 559 GLN A CA 1
ATOM 790 C C . GLN A 1 101 ? 19.91997 48.17173 32.38237 1.000 25.13456 559 GLN A C 1
ATOM 791 O O . GLN A 1 101 ? 20.53575 48.61671 31.40543 1.000 29.27944 559 GLN A O 1
ATOM 797 N N . ALA A 1 102 ? 19.06849 47.14354 32.28208 1.000 25.35439 560 ALA A N 1
ATOM 798 C CA . ALA A 1 102 ? 18.79192 46.53803 30.97902 1.000 27.35844 560 ALA A CA 1
ATOM 799 C C . ALA A 1 102 ? 18.09961 47.52402 30.05573 1.000 25.42791 560 ALA A C 1
ATOM 800 O O . ALA A 1 102 ? 18.43065 47.61796 28.86829 1.000 25.02264 560 ALA A O 1
ATOM 802 N N . ILE A 1 103 ? 17.14105 48.27911 30.58814 1.000 24.60566 561 ILE A N 1
ATOM 803 C CA . ILE A 1 103 ? 16.48207 49.30968 29.78770 1.000 25.04802 561 ILE A CA 1
ATOM 804 C C . ILE A 1 103 ? 17.47618 50.38640 29.36649 1.000 25.51092 561 ILE A C 1
ATOM 805 O O . ILE A 1 103 ? 17.43508 50.88205 28.23124 1.000 25.57391 561 ILE A O 1
ATOM 810 N N . HIS A 1 104 ? 18.39937 50.75254 30.26028 1.000 26.29715 562 HIS A N 1
ATOM 811 C CA . HIS A 1 104 ? 19.42969 51.71829 29.88179 1.000 28.93104 562 HIS A CA 1
ATOM 812 C C . HIS A 1 104 ? 20.29377 51.16637 28.75382 1.000 28.88457 562 HIS A C 1
ATOM 813 O O . HIS A 1 104 ? 20.63630 51.88602 27.80998 1.000 29.76978 562 HIS A O 1
ATOM 820 N N . TYR A 1 105 ? 20.63300 49.87720 28.82268 1.000 29.22305 563 TYR A N 1
ATOM 821 C CA . TYR A 1 105 ? 21.41773 49.26013 27.75770 1.000 28.40732 563 TYR A CA 1
ATOM 822 C C . TYR A 1 105 ? 20.68304 49.33685 26.41889 1.000 29.01030 563 TYR A C 1
ATOM 823 O O . TYR A 1 105 ? 21.26432 49.73593 25.40343 1.000 30.10815 563 TYR A O 1
ATOM 832 N N . LEU A 1 106 ? 19.38387 49.00525 26.40316 1.000 25.95100 564 LEU A N 1
ATOM 833 C CA . LEU A 1 106 ? 18.62598 49.08864 25.15621 1.000 30.47047 564 LEU A CA 1
ATOM 834 C C . LEU A 1 106 ? 18.57476 50.51742 24.63009 1.000 34.66741 564 LEU A C 1
ATOM 835 O O . LEU A 1 106 ? 18.74130 50.76133 23.42646 1.000 33.86440 564 LEU A O 1
ATOM 840 N N . LYS A 1 107 ? 18.31689 51.47097 25.52241 1.000 31.77314 565 LYS A N 1
ATOM 841 C CA . LYS A 1 107 ? 18.16720 52.86161 25.12336 1.000 35.96861 565 LYS A CA 1
ATOM 842 C C . LYS A 1 107 ? 19.45756 53.40124 24.51826 1.000 31.16346 565 LYS A C 1
ATOM 843 O O . LYS A 1 107 ? 19.44435 54.00298 23.44190 1.000 33.49714 565 LYS A O 1
ATOM 849 N N . THR A 1 108 ? 20.58999 53.18605 25.18588 1.000 32.30544 566 THR A N 1
ATOM 850 C CA . THR A 1 108 ? 21.81076 53.84369 24.72204 1.000 35.51702 566 THR A CA 1
ATOM 851 C C . THR A 1 108 ? 22.33619 53.24427 23.42561 1.000 39.44780 566 THR A C 1
ATOM 852 O O . THR A 1 108 ? 23.06772 53.92668 22.69837 1.000 37.55193 566 THR A O 1
ATOM 856 N N . ASN A 1 109 ? 21.96055 52.00806 23.09658 1.000 37.90908 567 ASN A N 1
ATOM 857 C CA . ASN A 1 109 ? 22.40106 51.38928 21.85548 1.000 37.99455 567 ASN A CA 1
ATOM 858 C C . ASN A 1 109 ? 21.35056 51.42390 20.76143 1.000 36.54444 567 ASN A C 1
ATOM 859 O O . ASN A 1 109 ? 21.61610 50.94066 19.65843 1.000 41.05514 567 ASN A O 1
ATOM 864 N N . GLY A 1 110 ? 20.17416 51.98019 21.02779 1.000 37.13657 568 GLY A N 1
ATOM 865 C CA . GLY A 1 110 ? 19.11663 51.93998 20.02754 1.000 39.47154 568 GLY A CA 1
ATOM 866 C C . GLY A 1 110 ? 18.62290 50.54091 19.72474 1.000 40.98423 568 GLY A C 1
ATOM 867 O O . GLY A 1 110 ? 18.24879 50.25471 18.58075 1.000 41.36209 568 GLY A O 1
ATOM 868 N N . TYR A 1 111 ? 18.58555 49.66678 20.73250 1.000 36.62738 569 TYR A N 1
ATOM 869 C CA . TYR A 1 111 ? 18.33405 48.24432 20.53083 1.000 37.94338 569 TYR A CA 1
ATOM 870 C C . TYR A 1 111 ? 16.87448 47.83356 20.69505 1.000 37.58035 569 TYR A C 1
ATOM 871 O O . TYR A 1 111 ? 16.59420 46.62934 20.77647 1.000 37.71741 569 TYR A O 1
ATOM 880 N N . GLY A 1 112 ? 15.94135 48.76752 20.73905 1.000 36.48214 570 GLY A N 1
ATOM 881 C CA . GLY A 1 112 ? 14.54390 48.37900 20.84578 1.000 35.86589 570 GLY A CA 1
ATOM 882 C C . GLY A 1 112 ? 14.04463 48.36313 22.28184 1.000 35.95552 570 GLY A C 1
ATOM 883 O O . GLY A 1 112 ? 14.66295 48.91855 23.19806 1.000 32.60992 570 GLY A O 1
ATOM 884 N N . ARG A 1 113 ? 12.88886 47.71303 22.47408 1.000 29.57492 571 ARG A N 1
ATOM 885 C CA . ARG A 1 113 ? 12.16888 47.74046 23.74140 1.000 29.20540 571 ARG A CA 1
ATOM 886 C C . ARG A 1 113 ? 11.89082 46.32425 24.21530 1.000 29.09954 571 ARG A C 1
ATOM 887 O O . ARG A 1 113 ? 11.80719 45.38553 23.41456 1.000 31.14487 571 ARG A O 1
ATOM 895 N N . ALA A 1 114 ? 11.70844 46.19057 25.52632 1.000 28.14920 572 ALA A N 1
ATOM 896 C CA . ALA A 1 114 ? 11.37779 44.91438 26.14011 1.000 26.19645 572 ALA A CA 1
ATOM 897 C C . ALA A 1 114 ? 10.64910 45.16281 27.44887 1.000 26.41792 572 ALA A C 1
ATOM 898 O O . ALA A 1 114 ? 10.76721 46.22911 28.053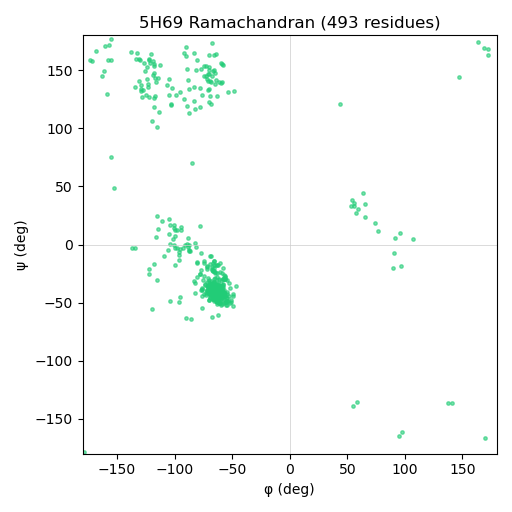37 1.000 26.75824 572 ALA A O 1
ATOM 900 N N . THR A 1 115 ? 9.90982 44.15638 27.89594 1.000 24.61057 573 THR A N 1
ATOM 901 C CA . THR A 1 115 ? 9.22903 44.20131 29.18064 1.000 25.16523 573 THR A CA 1
ATOM 902 C C . THR A 1 115 ? 9.96131 43.28787 30.15439 1.000 26.88540 573 THR A C 1
ATOM 903 O O . THR A 1 115 ? 10.39321 42.19098 29.77971 1.000 22.48841 573 THR A O 1
ATOM 907 N N . PHE A 1 116 ? 10.14750 43.76151 31.38733 1.000 22.40703 574 PHE A N 1
ATOM 908 C CA . PHE A 1 116 ? 10.89560 43.02670 32.39532 1.000 22.64565 574 PHE A CA 1
ATOM 909 C C . PHE A 1 116 ? 9.99501 42.70678 33.57634 1.000 25.88437 574 PHE A C 1
ATOM 910 O O . PHE A 1 116 ? 9.07961 43.46838 33.90052 1.000 23.71802 574 PHE A O 1
ATOM 918 N N . LEU A 1 117 ? 10.22346 41.54237 34.18809 1.000 24.29659 575 LEU A N 1
ATOM 919 C CA . LEU A 1 117 ? 9.44705 41.11518 35.35412 1.000 24.73546 575 LEU A CA 1
ATOM 920 C C . LEU A 1 117 ? 10.39447 41.03009 36.54174 1.000 25.02205 575 LEU A C 1
ATOM 921 O O . LEU A 1 117 ? 11.17873 40.06565 36.64966 1.000 26.51249 575 LEU A O 1
ATOM 926 N N . PRO A 1 118 ? 10.40729 42.02379 37.42708 1.000 29.12264 576 PRO A N 1
ATOM 927 C CA . PRO A 1 118 ? 11.40286 42.02708 38.51723 1.000 28.00572 576 PRO A CA 1
ATOM 928 C C . PRO A 1 118 ? 10.94039 41.14401 39.67086 1.000 29.23901 576 PRO A C 1
ATOM 929 O O . PRO A 1 118 ? 9.91594 41.41066 40.30219 1.000 29.56488 576 PRO A O 1
ATOM 933 N N . LEU A 1 119 ? 11.69928 40.07710 39.93854 1.000 29.27947 577 LEU A N 1
ATOM 934 C CA . LEU A 1 119 ? 11.23092 39.04838 40.86761 1.000 30.77561 577 LEU A CA 1
ATOM 935 C C . LEU A 1 119 ? 10.98027 39.60740 42.26023 1.000 32.63638 577 LEU A C 1
ATOM 936 O O . LEU A 1 119 ? 10.06149 39.16310 42.95575 1.000 31.18810 577 LEU A O 1
ATOM 941 N N . ASP A 1 120 ? 11.79770 40.56827 42.69798 1.000 34.54310 578 ASP A N 1
ATOM 942 C CA . ASP A 1 120 ? 11.66733 41.04413 44.06857 1.000 32.54577 578 ASP A CA 1
ATOM 943 C C . ASP A 1 120 ? 10.33140 41.73789 44.33036 1.000 34.89674 578 ASP A C 1
ATOM 944 O O . ASP A 1 120 ? 9.89121 41.76882 45.48252 1.000 34.42155 578 ASP A O 1
ATOM 949 N N . VAL A 1 121 ? 9.65827 42.26372 43.30606 1.000 31.75765 579 VAL A N 1
ATOM 950 C CA . VAL A 1 121 ? 8.42888 43.01297 43.52398 1.000 31.49339 579 VAL A CA 1
ATOM 951 C C . VAL A 1 121 ? 7.22840 42.43029 42.78373 1.000 36.60145 579 VAL A C 1
ATOM 952 O O . VAL A 1 121 ? 6.09637 42.58983 43.27062 1.000 35.25965 579 VAL A O 1
ATOM 956 N N . ILE A 1 122 ? 7.43107 41.70281 41.67547 1.000 33.17715 580 ILE A N 1
ATOM 957 C CA . ILE A 1 122 ? 6.34013 41.33402 40.77346 1.000 33.63323 580 ILE A CA 1
ATOM 958 C C . ILE A 1 122 ? 5.21443 40.63075 41.53357 1.000 35.92792 580 ILE A C 1
ATOM 959 O O . ILE A 1 122 ? 5.43830 39.70910 42.32632 1.000 35.75382 580 ILE A O 1
ATOM 964 N N . LYS A 1 123 ? 3.98692 41.09555 41.29709 1.000 37.73327 581 LYS A N 1
ATOM 965 C CA . LYS A 1 123 ? 2.81906 40.70821 42.07773 1.000 39.07706 581 LYS A CA 1
ATOM 966 C C . LYS A 1 123 ? 2.11197 39.50301 41.45601 1.000 40.59532 581 LYS A C 1
ATOM 967 O O . LYS A 1 123 ? 1.72084 39.54599 40.28449 1.000 39.50959 581 LYS A O 1
ATOM 973 N N . ALA A 1 124 ? 1.92910 38.44679 42.24855 1.000 36.21224 582 ALA A N 1
ATOM 974 C CA . ALA A 1 124 ? 1.14463 37.29651 41.82233 1.000 38.08126 582 ALA A CA 1
ATOM 975 C C . ALA A 1 124 ? -0.33616 37.64702 41.72801 1.000 40.93378 582 ALA A C 1
ATOM 976 O O . ALA A 1 124 ? -0.83459 38.54645 42.41424 1.000 40.93073 582 ALA A O 1
ATOM 978 N N . ARG A 1 125 ? -1.04885 36.92538 40.86295 1.000 37.93558 583 ARG A N 1
ATOM 979 C CA . ARG A 1 125 ? -2.48466 37.11526 40.71385 1.000 37.31172 583 ARG A CA 1
ATOM 980 C C . ARG A 1 125 ? -3.18727 35.78340 40.89606 1.000 35.65417 583 ARG A C 1
ATOM 981 O O . ARG A 1 125 ? -2.63336 34.72816 40.57814 1.000 34.90898 583 ARG A O 1
ATOM 989 N N . ALA A 1 126 ? -4.41115 35.84613 41.41609 1.000 32.93167 584 ALA A N 1
ATOM 990 C CA . ALA A 1 126 ? -5.16184 34.64790 41.76098 1.000 35.86234 584 ALA A CA 1
ATOM 991 C C . ALA A 1 126 ? -6.62432 35.02150 41.92787 1.000 32.78179 584 ALA A C 1
ATOM 992 O O . ALA A 1 126 ? -6.94020 36.12267 42.38963 1.000 33.27973 584 ALA A O 1
ATOM 994 N N . LEU A 1 127 ? -7.51637 34.11040 41.53419 1.000 32.00249 585 LEU A N 1
ATOM 995 C CA . LEU A 1 127 ? -8.91490 34.33376 41.86735 1.000 37.45358 585 LEU A CA 1
ATOM 996 C C . LEU A 1 127 ? -9.09118 34.26144 43.38128 1.000 36.24666 585 LEU A C 1
ATOM 997 O O . LEU A 1 127 ? -8.22254 33.77798 44.11071 1.000 38.60960 585 LEU A O 1
ATOM 1002 N N . SER A 1 128 ? -10.22017 34.77765 43.85414 1.000 35.25220 586 SER A N 1
ATOM 1003 C CA . SER A 1 128 ? -10.59199 34.58238 45.24524 1.000 36.02657 586 SER A CA 1
ATOM 1004 C C . SER A 1 128 ? -10.97016 33.12498 45.47449 1.000 39.42628 586 SER A C 1
ATOM 1005 O O . SER A 1 128 ? -11.23949 32.36743 44.52966 1.000 39.60604 586 SER A O 1
ATOM 1008 N N . GLU A 1 129 ? -10.98855 32.72860 46.75171 1.000 43.15802 587 GLU A N 1
ATOM 1009 C CA . GLU A 1 129 ? -11.38927 31.36300 47.08866 1.000 43.48673 587 GLU A CA 1
ATOM 1010 C C . GLU A 1 129 ? -12.79499 31.05867 46.58625 1.000 39.03877 587 GLU A C 1
ATOM 1011 O O . GLU A 1 129 ? -13.04450 29.98753 46.01611 1.000 42.84987 587 GLU A O 1
ATOM 1017 N N . ARG A 1 130 ? -13.72514 31.99638 46.77739 1.000 41.65112 588 ARG A N 1
ATOM 1018 C CA . ARG A 1 130 ? -15.10044 31.78156 46.33291 1.000 42.85546 588 ARG A CA 1
ATOM 1019 C C . ARG A 1 130 ? -15.20673 31.78024 44.80999 1.000 38.32738 588 ARG A C 1
ATOM 1020 O O . ARG A 1 130 ? -16.02885 31.04689 44.24305 1.000 35.96389 588 ARG A O 1
ATOM 1028 N N . GLU A 1 131 ? -14.39852 32.59904 44.13101 1.000 40.53293 589 GLU A N 1
ATOM 1029 C CA . GLU A 1 131 ? -14.41559 32.58367 42.67181 1.000 37.17141 589 GLU A CA 1
ATOM 1030 C C . GLU A 1 131 ? -13.91588 31.24652 42.13620 1.000 34.44650 589 GLU A C 1
ATOM 1031 O O . GLU A 1 131 ? -14.53845 30.65725 41.24602 1.000 32.05185 589 GLU A O 1
ATOM 1037 N N . ARG A 1 132 ? -12.81347 30.73703 42.69433 1.000 36.76625 590 ARG A N 1
ATOM 1038 C CA . ARG A 1 132 ? -12.31933 29.42126 42.29717 1.000 38.69868 590 ARG A CA 1
ATOM 1039 C C . ARG A 1 132 ? -13.35437 28.33324 42.58486 1.000 37.86039 590 ARG A C 1
ATOM 1040 O O . ARG A 1 132 ? -13.58933 27.45353 41.74768 1.000 34.73199 590 ARG A O 1
ATOM 1048 N N . ALA A 1 133 ? -14.01943 28.40479 43.74567 1.000 40.33090 591 ALA A N 1
ATOM 1049 C CA . ALA A 1 133 ? -15.02315 27.39804 44.08911 1.000 37.76417 591 ALA A CA 1
ATOM 1050 C C . ALA A 1 133 ? -16.18179 27.38676 43.10004 1.000 35.77543 591 ALA A C 1
ATOM 1051 O O . ALA A 1 133 ? -16.70746 26.31219 42.78043 1.000 35.58477 591 ALA A O 1
ATOM 1053 N N . ALA A 1 134 ? -16.57440 28.55759 42.57799 1.000 34.19755 592 ALA A N 1
ATOM 1054 C CA . ALA A 1 134 ? -17.70106 28.61672 41.64695 1.000 32.79263 592 ALA A CA 1
ATOM 1055 C C . ALA A 1 134 ? -17.42929 27.90760 40.32485 1.000 35.91612 592 ALA A C 1
ATOM 1056 O O . ALA A 1 134 ? -18.37731 27.52879 39.63298 1.000 35.94410 592 ALA A O 1
ATOM 1058 N N . ILE A 1 135 ? -16.16678 27.73640 39.94292 1.000 35.19607 593 ILE A N 1
ATOM 1059 C CA . ILE A 1 135 ? -15.83583 27.15919 38.64814 1.000 35.06523 593 ILE A CA 1
ATOM 1060 C C . ILE A 1 135 ? -15.06099 25.85428 38.75892 1.000 32.50169 593 ILE A C 1
ATOM 1061 O O . ILE A 1 135 ? -14.97847 25.12377 37.75543 1.000 30.88538 593 ILE A O 1
ATOM 1066 N N . ASP A 1 136 ? -14.48240 25.55167 39.92811 1.000 31.26702 594 ASP A N 1
ATOM 1067 C CA . ASP A 1 136 ? -13.47374 24.49708 40.04583 1.000 34.23915 594 ASP A CA 1
ATOM 1068 C C . ASP A 1 136 ? -13.98891 23.14136 39.57826 1.000 33.28782 594 ASP A C 1
ATOM 1069 O O . ASP A 1 136 ? -13.23065 22.36284 38.98911 1.000 36.80371 594 ASP A O 1
ATOM 1074 N N . ARG A 1 137 ? -15.27222 22.85510 39.79377 1.000 34.54783 595 ARG A N 1
ATOM 1075 C CA . ARG A 1 137 ? -15.84283 21.54546 39.50466 1.000 34.82961 595 ARG A CA 1
ATOM 1076 C C . ARG A 1 137 ? -16.69943 21.54013 38.24495 1.000 35.98045 595 ARG A C 1
ATOM 1077 O O . ARG A 1 137 ? -17.34793 20.52802 37.95046 1.000 36.74412 595 ARG A O 1
ATOM 1085 N N . HIS A 1 138 ? -16.68384 22.62759 37.47312 1.000 34.13274 596 HIS A N 1
ATOM 1086 C CA . HIS A 1 138 ? -17.45845 22.68972 36.23997 1.000 32.63062 596 HIS A CA 1
ATOM 1087 C C . HIS A 1 138 ? -16.87666 21.72625 35.20760 1.000 34.74328 596 HIS A C 1
ATOM 1088 O O . HIS A 1 138 ? -15.65274 21.60374 35.09495 1.000 35.19877 596 HIS A O 1
ATOM 1095 N N . PRO A 1 139 ? -17.72198 21.01832 34.44729 1.000 35.68862 597 PRO A N 1
ATOM 1096 C CA . PRO A 1 139 ? -17.19466 20.03117 33.48641 1.000 34.58134 597 PRO A CA 1
ATOM 1097 C C . PRO A 1 139 ? -16.24694 20.61447 32.44695 1.000 39.67200 597 PRO A C 1
ATOM 1098 O O . PRO A 1 139 ? -15.41837 19.86711 31.90501 1.000 32.37757 597 PRO A O 1
ATOM 1102 N N . ALA A 1 140 ? -16.34416 21.91257 32.14296 1.000 33.81876 598 ALA A N 1
ATOM 1103 C CA . ALA A 1 140 ? -15.50535 22.51825 31.11689 1.000 37.11093 598 ALA A CA 1
ATOM 1104 C C . ALA A 1 140 ? -14.26989 23.18703 31.68934 1.000 33.58509 598 ALA A C 1
ATOM 1105 O O . ALA A 1 140 ? -13.42327 23.64580 30.91562 1.000 32.25755 598 ALA A O 1
ATOM 1107 N N . PHE A 1 141 ? -14.16099 23.26726 33.01270 1.000 31.90877 599 PHE A N 1
ATOM 1108 C CA . PHE A 1 141 ? -12.97587 23.81777 33.64891 1.000 31.13432 599 PHE A CA 1
ATOM 1109 C C . PHE A 1 141 ? -11.79225 22.88369 33.43431 1.000 36.06791 599 PHE A C 1
ATOM 1110 O O . PHE A 1 141 ? -11.84882 21.70302 33.80465 1.000 31.96196 599 PHE A O 1
ATOM 1118 N N . VAL A 1 142 ? -10.73477 23.39517 32.80998 1.000 32.81557 600 VAL A N 1
ATOM 1119 C CA . VAL A 1 142 ? -9.46137 22.66869 32.70070 1.000 30.47785 600 VAL A CA 1
ATOM 1120 C C . VAL A 1 142 ? -8.48636 23.09760 33.78908 1.000 30.16481 600 VAL A C 1
ATOM 1121 O O . VAL A 1 142 ? -7.90060 22.26151 34.47713 1.000 29.24648 600 VAL A O 1
ATOM 1125 N N . GLY A 1 143 ? -8.29245 24.39923 33.96869 1.000 27.44410 601 GLY A N 1
ATOM 1126 C CA . GLY A 1 143 ? -7.40266 24.83616 35.02813 1.000 30.28773 601 GLY A CA 1
ATOM 1127 C C . GLY A 1 143 ? -7.14669 26.32372 34.97954 1.000 28.48809 601 GLY A C 1
ATOM 1128 O O . GLY A 1 143 ? -7.49814 27.01977 34.02356 1.000 26.91969 601 GLY A O 1
ATOM 1129 N N . ILE A 1 144 ? -6.55029 26.80945 36.06398 1.000 27.66232 602 ILE A N 1
ATOM 1130 C CA . ILE A 1 144 ? -5.90484 28.11254 36.02816 1.000 29.71533 602 ILE A CA 1
ATOM 1131 C C . ILE A 1 144 ? -4.64111 27.98136 35.19228 1.000 29.69373 602 ILE A C 1
ATOM 1132 O O . ILE A 1 144 ? -3.87332 27.02073 35.35289 1.000 28.91794 602 ILE A O 1
ATOM 1137 N N . ALA A 1 145 ? -4.43811 28.92198 34.26769 1.000 28.66036 603 ALA A N 1
ATOM 1138 C CA . ALA A 1 145 ? -3.33369 28.79699 33.31933 1.000 29.10266 603 ALA A CA 1
ATOM 1139 C C . ALA A 1 145 ? -2.01030 28.56460 34.03712 1.000 28.59990 603 ALA A C 1
ATOM 1140 O O . ALA A 1 145 ? -1.22241 27.70318 33.63939 1.000 27.55118 603 ALA A O 1
ATOM 1142 N N . SER A 1 146 ? -1.75212 29.32027 35.10926 1.000 30.14302 604 SER A N 1
ATOM 1143 C CA . SER A 1 146 ? -0.47621 29.19217 35.81157 1.000 29.72092 604 SER A CA 1
ATOM 1144 C C . SER A 1 146 ? -0.31058 27.83005 36.47111 1.000 34.25249 604 SER A C 1
ATOM 1145 O O . SER A 1 146 ? 0.81446 27.45819 36.82443 1.000 32.06344 604 SER A O 1
ATOM 1148 N N . GLU A 1 147 ? -1.39964 27.08541 36.65752 1.000 31.42684 605 GLU A N 1
ATOM 1149 C CA . GLU A 1 147 ? -1.31553 25.76896 37.27162 1.000 34.08770 605 GLU A CA 1
ATOM 1150 C C . GLU A 1 147 ? -1.17834 24.65133 36.25021 1.000 33.26710 605 GLU A C 1
ATOM 1151 O O . GLU A 1 147 ? -0.99559 23.49918 36.64245 1.000 32.30473 605 GLU A O 1
ATOM 1157 N N . LEU A 1 148 ? -1.21733 24.96440 34.95644 1.000 29.25307 606 LEU A N 1
ATOM 1158 C CA . LEU A 1 148 ? -1.04922 23.95939 33.91852 1.000 29.33235 606 LEU A CA 1
ATOM 1159 C C . LEU A 1 148 ? 0.36237 23.93396 33.35365 1.000 32.20356 606 LEU A C 1
ATOM 1160 O O . LEU A 1 148 ? 0.66754 23.07941 32.51440 1.000 30.05945 606 LEU A O 1
ATOM 1165 N N . VAL A 1 149 ? 1.23719 24.83244 33.79765 1.000 29.44898 607 VAL A N 1
ATOM 1166 C CA . VAL A 1 149 ? 2.56159 24.93819 33.20819 1.000 31.86425 607 VAL A CA 1
ATOM 1167 C C . VAL A 1 149 ? 3.60342 24.62053 34.26560 1.000 32.64315 607 VAL A C 1
ATOM 1168 O O . VAL A 1 149 ? 3.38499 24.80809 35.46558 1.000 31.64907 607 VAL A O 1
ATOM 1172 N N . GLU A 1 150 ? 4.74991 24.14302 33.79610 1.000 30.95552 608 GLU A N 1
ATOM 1173 C CA . GLU A 1 150 ? 5.85749 23.72032 34.63524 1.000 33.50248 608 GLU A CA 1
ATOM 1174 C C . GLU A 1 150 ? 6.96352 24.77084 34.57852 1.000 31.93021 608 GLU A C 1
ATOM 1175 O O . GLU A 1 150 ? 7.20348 25.37326 33.52728 1.000 34.45450 608 GLU A O 1
ATOM 1181 N N . TYR A 1 151 ? 7.61467 25.00300 35.71692 1.000 29.97416 609 TYR A N 1
ATOM 1182 C CA . TYR A 1 151 ? 8.63050 26.03182 35.90304 1.000 32.31497 609 TYR A CA 1
ATOM 1183 C C . TYR A 1 151 ? 9.25201 25.79942 37.27379 1.000 34.35671 609 TYR A C 1
ATOM 1184 O O . TYR A 1 151 ? 8.63294 25.18531 38.14797 1.000 35.41179 609 TYR A O 1
ATOM 1193 N N . ASP A 1 152 ? 10.47115 26.30241 37.46080 1.000 31.48684 610 ASP A N 1
ATOM 1194 C CA . ASP A 1 152 ? 11.09579 26.24064 38.77945 1.000 37.59788 610 ASP A CA 1
ATOM 1195 C C . ASP A 1 152 ? 10.38704 27.19137 39.74385 1.000 41.92240 610 ASP A C 1
ATOM 1196 O O . ASP A 1 152 ? 9.90147 28.26017 39.35546 1.000 39.39367 610 ASP A O 1
ATOM 1201 N N . ARG A 1 153 ? 10.34981 26.78080 41.02242 1.000 43.34485 611 ARG A N 1
ATOM 1202 C CA . ARG A 1 153 ? 9.58897 27.46852 42.06925 1.000 45.22662 611 ARG A CA 1
ATOM 1203 C C . ARG A 1 153 ? 9.94852 28.94215 42.18143 1.000 42.28363 611 ARG A C 1
ATOM 1204 O O . ARG A 1 153 ? 9.09643 29.76115 42.54732 1.000 42.57986 611 ARG A O 1
ATOM 1212 N N . ALA A 1 154 ? 11.19632 29.29666 41.87010 1.000 37.03028 612 ALA A N 1
ATOM 1213 C CA . ALA A 1 154 ? 11.63836 30.67855 42.02238 1.000 43.70858 612 ALA A CA 1
ATOM 1214 C C . ALA A 1 154 ? 10.78400 31.64535 41.21451 1.000 37.55232 612 ALA A C 1
ATOM 1215 O O . ALA A 1 154 ? 10.61160 32.79660 41.61750 1.000 38.66122 612 ALA A O 1
ATOM 1217 N N . TYR A 1 155 ? 10.23260 31.19776 40.09412 1.000 35.62814 613 TYR A N 1
ATOM 1218 C CA . TYR A 1 155 ? 9.47323 32.04882 39.19242 1.000 36.86437 613 TYR A CA 1
ATOM 1219 C C . TYR A 1 155 ? 7.96802 32.01743 39.45854 1.000 37.96376 613 TYR A C 1
ATOM 1220 O O . TYR A 1 155 ? 7.19095 32.48364 38.61614 1.000 36.09378 613 TYR A O 1
ATOM 1229 N N . ARG A 1 156 ? 7.55054 31.50446 40.61756 1.000 35.37837 614 ARG A N 1
ATOM 1230 C CA . ARG A 1 156 ? 6.13252 31.28176 40.88002 1.000 38.80745 614 ARG A CA 1
ATOM 1231 C C . ARG A 1 156 ? 5.33306 32.58186 40.81111 1.000 36.91621 614 ARG A C 1
ATOM 1232 O O . ARG A 1 156 ? 4.24703 32.62209 40.21824 1.000 33.03976 614 ARG A O 1
ATOM 1240 N N . ALA A 1 157 ? 5.85452 33.65788 41.40347 1.000 35.92611 615 ALA A N 1
ATOM 1241 C CA . ALA A 1 157 ? 5.12060 34.91894 41.40259 1.000 37.92249 615 ALA A CA 1
ATOM 1242 C C . ALA A 1 157 ? 5.08644 35.52809 40.00889 1.000 36.39242 615 ALA A C 1
ATOM 1243 O O . ALA A 1 157 ? 4.09057 36.15001 39.61575 1.000 35.94648 615 ALA A O 1
ATOM 1245 N N . ALA A 1 158 ? 6.16682 35.35527 39.24832 1.000 31.85525 616 ALA A N 1
ATOM 1246 C CA . ALA A 1 158 ? 6.19154 35.84642 37.87883 1.000 30.86448 616 ALA A CA 1
ATOM 1247 C C . ALA A 1 158 ? 5.17906 35.10911 37.01534 1.000 33.89753 616 ALA A C 1
ATOM 1248 O O . ALA A 1 158 ? 4.47361 35.73095 36.21577 1.000 31.23878 616 ALA A O 1
ATOM 1250 N N . ILE A 1 159 ? 5.08195 33.78186 37.16674 1.000 31.08443 617 ILE A N 1
ATOM 1251 C CA . ILE A 1 159 ? 4.12829 33.03206 36.36003 1.000 29.99599 617 ILE A CA 1
ATOM 1252 C C . ILE A 1 159 ? 2.70021 33.35322 36.79241 1.000 30.90048 617 ILE A C 1
ATOM 1253 O O . ILE A 1 159 ? 1.81981 33.54279 35.95463 1.000 28.51525 617 ILE A O 1
ATOM 1258 N N . ALA A 1 160 ? 2.45225 33.44378 38.10101 1.000 30.56700 618 ALA A N 1
ATOM 1259 C CA . ALA A 1 160 ? 1.11463 33.79202 38.57375 1.000 36.50124 618 ALA A CA 1
ATOM 1260 C C . ALA A 1 160 ? 0.70854 35.18803 38.11471 1.000 32.70450 618 ALA A C 1
ATOM 1261 O O . ALA A 1 160 ? -0.46178 35.42616 37.79133 1.000 33.28905 618 ALA A O 1
ATOM 1263 N N . HIS A 1 161 ? 1.66342 36.11928 38.07473 1.000 33.47397 619 HIS A N 1
ATOM 1264 C CA . HIS A 1 161 ? 1.36966 37.46881 37.60490 1.000 34.39836 619 HIS A CA 1
ATOM 1265 C C . HIS A 1 161 ? 0.80055 37.44934 36.19265 1.000 34.57459 619 HIS A C 1
ATOM 1266 O O . HIS A 1 161 ? -0.14401 38.18806 35.88377 1.000 34.93139 619 HIS A O 1
ATOM 1273 N N . LEU A 1 162 ? 1.37127 36.61539 35.31870 1.000 30.43330 620 LEU A N 1
ATOM 1274 C CA . LEU A 1 162 ? 0.93635 36.55552 33.93049 1.000 30.33509 620 LEU A CA 1
ATOM 1275 C C . LEU A 1 162 ? -0.29024 35.67028 33.73375 1.000 29.85724 620 LEU A C 1
ATOM 1276 O O . LEU A 1 162 ? -1.08457 35.91974 32.82478 1.000 30.09653 620 LEU A O 1
ATOM 1281 N N . LEU A 1 163 ? -0.45397 34.61890 34.53771 1.000 30.00343 621 LEU A N 1
ATOM 1282 C CA . LEU A 1 163 ? -1.40283 33.56886 34.19315 1.000 30.15631 621 LEU A CA 1
ATOM 1283 C C . LEU A 1 163 ? -2.29626 33.12128 35.33882 1.000 29.86553 621 LEU A C 1
ATOM 1284 O O . LEU A 1 163 ? -3.16396 32.26787 35.11521 1.000 30.97752 621 LEU A O 1
ATOM 1289 N N . GLY A 1 164 ? -2.11045 33.65443 36.55281 1.000 31.83897 622 GLY A N 1
ATOM 1290 C CA . GLY A 1 164 ? -2.93551 33.24080 37.67970 1.000 32.29594 622 GLY A CA 1
ATOM 1291 C C . GLY A 1 164 ? -4.37850 33.69126 37.58389 1.000 35.07126 622 GLY A C 1
ATOM 1292 O O . GLY A 1 164 ? -5.24487 33.14709 38.29150 1.000 30.79550 622 GLY A O 1
ATOM 1293 N N . HIS A 1 165 ? -4.66006 34.65971 36.71218 1.000 27.61314 623 HIS A N 1
ATOM 1294 C CA . HIS A 1 165 ? -6.00859 35.17339 36.51795 1.000 32.85946 623 HIS A CA 1
ATOM 1295 C C . HIS A 1 165 ? -6.56785 34.80015 35.15224 1.000 30.69097 623 HIS A C 1
ATOM 1296 O O . HIS A 1 165 ? -7.50203 35.44610 34.67123 1.000 34.00440 623 HIS A O 1
ATOM 1303 N N . VAL A 1 166 ? -6.01060 33.77759 34.50801 1.000 28.74337 624 VAL A N 1
ATOM 1304 C CA . VAL A 1 166 ? -6.49771 33.31018 33.21729 1.000 26.79553 624 VAL A CA 1
ATOM 1305 C C . VAL A 1 166 ? -6.99305 31.87909 33.37512 1.000 27.79208 624 VAL A C 1
ATOM 1306 O O . VAL A 1 166 ? -6.26597 31.01246 33.87576 1.000 27.43009 624 VAL A O 1
ATOM 1310 N N . ILE A 1 167 ? -8.22129 31.63007 32.93669 1.000 29.38989 625 ILE A N 1
ATOM 1311 C CA . ILE A 1 167 ? -8.87185 30.33622 33.09679 1.000 28.96802 625 ILE A CA 1
ATOM 1312 C C . ILE A 1 167 ? -8.86487 29.63623 31.75131 1.000 29.83964 625 ILE A C 1
ATOM 1313 O O . ILE A 1 167 ? -9.30751 30.20580 30.74999 1.000 30.24887 625 ILE A O 1
ATOM 1318 N N . VAL A 1 168 ? -8.38679 28.39650 31.73491 1.000 28.01013 626 VAL A N 1
ATOM 1319 C CA . VAL A 1 168 ? -8.39956 27.55018 30.55095 1.000 27.64704 626 VAL A CA 1
ATOM 1320 C C . VAL A 1 168 ? -9.63903 26.65981 30.60085 1.000 29.60580 626 VAL A C 1
ATOM 1321 O O . VAL A 1 168 ? -9.92791 26.04040 31.63611 1.000 27.31978 626 VAL A O 1
ATOM 1325 N N . THR A 1 169 ? -10.38316 26.60850 29.49434 1.000 29.21342 627 THR A N 1
ATOM 1326 C CA . THR A 1 169 ? -11.63521 25.87245 29.41949 1.000 30.32387 627 THR A CA 1
ATOM 1327 C C . THR A 1 169 ? -11.58039 24.83424 28.30341 1.000 31.32535 627 THR A C 1
ATOM 1328 O O . THR A 1 169 ? -10.77112 24.91757 27.37303 1.000 31.84650 627 THR A O 1
ATOM 1332 N N . ALA A 1 170 ? -12.46808 23.84197 28.41529 1.000 36.00277 628 ALA A N 1
ATOM 1333 C CA . ALA A 1 170 ? -12.52032 22.77695 27.41933 1.000 36.13413 628 ALA A CA 1
ATOM 1334 C C . ALA A 1 170 ? -12.98219 23.29868 26.06336 1.000 31.85015 628 ALA A C 1
ATOM 1335 O O . ALA A 1 170 ? -12.42426 22.91773 25.03015 1.000 34.47232 628 ALA A O 1
ATOM 1337 N N . ASP A 1 171 ? -13.98735 24.16823 26.04073 1.000 34.07527 629 ASP A N 1
ATOM 1338 C CA . ASP A 1 171 ? -14.52944 24.67521 24.78281 1.000 37.69875 629 ASP A CA 1
ATOM 1339 C C . ASP A 1 171 ? -15.17853 26.02741 25.04520 1.000 33.78310 629 ASP A C 1
ATOM 1340 O O . ASP A 1 171 ? -15.24991 26.49273 26.18582 1.000 34.88747 629 ASP A O 1
ATOM 1345 N N . LEU A 1 172 ? -15.66531 26.64796 23.96433 1.000 36.23002 630 LEU A N 1
ATOM 1346 C CA . LEU A 1 172 ? -16.15927 28.02106 24.02203 1.000 34.88818 630 LEU A CA 1
ATOM 1347 C C . LEU A 1 172 ? -17.48914 28.12038 24.76701 1.000 38.17242 630 LEU A C 1
ATOM 1348 O O . LEU A 1 172 ? -17.72452 29.09515 25.49443 1.000 37.95318 630 LEU A O 1
ATOM 1353 N N . LYS A 1 173 ? -18.38955 27.14746 24.57144 1.000 38.90999 631 LYS A N 1
ATOM 1354 C CA . LYS A 1 173 ? -19.61169 27.11620 25.36988 1.000 37.20820 631 LYS A CA 1
ATOM 1355 C C . LYS A 1 173 ? -19.27837 27.09119 26.85307 1.000 36.85181 631 LYS A C 1
ATOM 1356 O O . LYS A 1 173 ? -19.87816 27.82228 27.65132 1.000 36.94362 631 LYS A O 1
ATOM 1362 N N . GLY A 1 174 ? -18.30400 26.26473 27.23890 1.000 37.88469 632 GLY A N 1
ATOM 1363 C CA . GLY A 1 174 ? -17.88496 26.24600 28.62912 1.000 37.01297 632 GLY A CA 1
ATOM 1364 C C . GLY A 1 174 ? -17.25006 27.55179 29.05580 1.000 35.95520 632 GLY A C 1
ATOM 1365 O O . GLY A 1 174 ? -17.46434 28.01883 30.18081 1.000 36.85202 632 GLY A O 1
ATOM 1366 N N . ALA A 1 175 ? -16.47046 28.16942 28.16019 1.000 34.95949 633 ALA A N 1
ATOM 1367 C CA . ALA A 1 175 ? -15.87921 29.46862 28.48083 1.000 36.88494 633 ALA A CA 1
ATOM 1368 C C . ALA A 1 175 ? -16.95676 30.50700 28.78745 1.000 35.14649 633 ALA A C 1
ATOM 1369 O O . ALA A 1 175 ? -16.83441 31.27976 29.75102 1.000 34.31013 633 ALA A O 1
ATOM 1371 N N . ASN A 1 176 ? -18.03359 30.52781 27.99678 1.000 33.35413 634 ASN A N 1
ATOM 1372 C CA . ASN A 1 176 ? -19.07579 31.52746 28.23305 1.000 38.23132 634 ASN A CA 1
ATOM 1373 C C . ASN A 1 176 ? -19.86899 31.23543 29.50199 1.000 38.16918 634 ASN A C 1
ATOM 1374 O O . ASN A 1 176 ? -20.27066 32.17394 30.20338 1.000 38.39435 634 ASN A O 1
ATOM 1379 N N . GLU A 1 177 ? -20.10104 29.95517 29.82206 1.000 39.06436 635 GLU A N 1
ATOM 1380 C CA . GLU A 1 177 ? -20.71273 29.61709 31.10861 1.000 38.73560 635 GLU A CA 1
ATOM 1381 C C . GLU A 1 177 ? -19.82807 30.06936 32.26895 1.000 37.31766 635 GLU A C 1
ATOM 1382 O O . GLU A 1 177 ? -20.30389 30.68511 33.23288 1.000 34.68891 635 GLU A O 1
ATOM 1388 N N . LEU A 1 178 ? -18.52508 29.77702 32.18629 1.000 33.65308 636 LEU A N 1
ATOM 1389 C CA . LEU A 1 178 ? -17.60613 30.15866 33.26137 1.000 37.31001 636 LEU A CA 1
ATOM 1390 C C . LEU A 1 178 ? -17.47569 31.67661 33.38547 1.000 35.09498 636 LEU A C 1
ATOM 1391 O O . LEU A 1 178 ? -17.37892 32.20607 34.49801 1.000 37.12088 636 LEU A O 1
ATOM 1396 N N . ALA A 1 179 ? -17.47633 32.39508 32.25843 1.000 35.20746 637 ALA A N 1
ATOM 1397 C CA . ALA A 1 179 ? -17.43087 33.85942 32.30277 1.000 38.36669 637 ALA A CA 1
ATOM 1398 C C . ALA A 1 179 ? -18.57449 34.42718 33.13975 1.000 36.40518 637 ALA A C 1
ATOM 1399 O O . ALA A 1 179 ? -18.35871 35.26763 34.01868 1.000 36.89079 637 ALA A O 1
ATOM 1401 N N . LYS A 1 180 ? -19.80208 33.97190 32.87714 1.000 38.90801 638 LYS A N 1
ATOM 1402 C CA . LYS A 1 180 ? -20.95893 34.43420 33.64220 1.000 38.75308 638 LYS A CA 1
ATOM 1403 C C . LYS A 1 180 ? -20.81515 34.08831 35.12016 1.000 42.27447 638 LYS A C 1
ATOM 1404 O O . LYS A 1 180 ? -21.03686 34.94145 35.98978 1.000 40.15514 638 LYS A O 1
ATOM 1410 N N . LEU A 1 181 ? -20.41725 32.84055 35.42613 1.000 36.57629 639 LEU A N 1
ATOM 1411 C CA . LEU A 1 181 ? -20.16726 32.46877 36.81819 1.000 36.48817 639 LEU A CA 1
ATOM 1412 C C . LEU A 1 181 ? -19.13153 33.37842 37.47628 1.000 35.17356 639 LEU A C 1
ATOM 1413 O O . LEU A 1 181 ? -19.15372 33.56071 38.69900 1.000 38.70775 639 LEU A O 1
ATOM 1418 N N . LEU A 1 182 ? -18.22290 33.96656 36.70113 1.000 34.04742 640 LEU A N 1
ATOM 1419 C CA . LEU A 1 182 ? -17.21024 34.85328 37.26534 1.000 32.57400 640 LEU A CA 1
ATOM 1420 C C . LEU A 1 182 ? -17.55982 36.33039 37.08954 1.000 37.69020 640 LEU A C 1
ATOM 1421 O O . LEU A 1 182 ? -16.69391 37.19329 37.28884 1.000 38.51186 640 LEU A O 1
ATOM 1426 N N . HIS A 1 183 ? -18.80951 36.63803 36.73260 1.000 40.14490 641 HIS A N 1
ATOM 1427 C CA . HIS A 1 183 ? -19.26373 38.01737 36.55412 1.000 38.11135 641 HIS A CA 1
ATOM 1428 C C . HIS A 1 183 ? -18.36724 38.76462 35.57422 1.000 39.38386 641 HIS A C 1
ATOM 1429 O O . HIS A 1 183 ? -18.03743 39.93354 35.76936 1.000 41.53197 641 HIS A O 1
ATOM 1436 N N . TYR A 1 184 ? -17.93988 38.06497 34.52214 1.000 39.70114 642 TYR A N 1
ATOM 1437 C CA . TYR A 1 184 ? -17.23515 38.67919 33.39924 1.000 38.23945 642 TYR A CA 1
ATOM 1438 C C . TYR A 1 184 ? -15.98636 39.43685 33.84808 1.000 40.46491 642 TYR A C 1
ATOM 1439 O O . TYR A 1 184 ? -15.61455 40.45236 33.25071 1.000 39.88813 642 TYR A O 1
ATOM 1448 N N . ARG A 1 185 ? -15.31837 38.94063 34.89722 1.000 39.58908 643 ARG A N 1
ATOM 1449 C CA . ARG A 1 185 ? -14.16096 39.62740 35.45947 1.000 39.73268 643 ARG A CA 1
ATOM 1450 C C . ARG A 1 185 ? -12.83359 39.10410 34.94121 1.000 34.32962 643 ARG A C 1
ATOM 1451 O O . ARG A 1 185 ? -11.80819 39.75559 35.15226 1.000 37.30310 643 ARG A O 1
ATOM 1459 N N . TYR A 1 186 ? -12.81111 37.95586 34.27977 1.000 36.63370 644 TYR A N 1
ATOM 1460 C CA . TYR A 1 186 ? -11.54768 37.31869 33.94618 1.000 34.24397 644 TYR A CA 1
ATOM 1461 C C . TYR A 1 186 ? -11.53502 36.92291 32.48263 1.000 32.79820 644 TYR A C 1
ATOM 1462 O O . TYR A 1 186 ? -12.57556 36.80493 31.83602 1.000 33.80852 644 TYR A O 1
ATOM 1471 N N . ARG A 1 187 ? -10.32384 36.73871 31.97302 1.000 33.94610 645 ARG A N 1
ATOM 1472 C CA . ARG A 1 187 ? -10.09414 36.24899 30.62639 1.000 34.25754 645 ARG A CA 1
ATOM 1473 C C . ARG A 1 187 ? -10.06995 34.72474 30.66287 1.000 31.96083 645 ARG A C 1
ATOM 1474 O O . ARG A 1 187 ? -9.44259 34.12655 31.54261 1.000 31.64531 645 ARG A O 1
ATOM 1482 N N . LEU A 1 188 ? -10.78002 34.11384 29.72303 1.000 32.59588 646 LEU A N 1
ATOM 1483 C CA . LEU A 1 188 ? -10.85953 32.67374 29.54644 1.000 33.10810 646 LEU A CA 1
ATOM 1484 C C . LEU A 1 188 ? -10.27080 32.34680 28.18482 1.000 31.39638 646 LEU A C 1
ATOM 1485 O O . LEU A 1 188 ? -10.47201 33.09799 27.22402 1.000 31.65910 646 LEU A O 1
ATOM 1490 N N . VAL A 1 189 ? -9.56915 31.21907 28.09388 1.000 27.54805 647 VAL A N 1
ATOM 1491 C CA . VAL A 1 189 ? -9.01889 30.72693 26.83464 1.000 28.95658 647 VAL A CA 1
ATOM 1492 C C . VAL A 1 189 ? -9.42655 29.26512 26.66124 1.000 30.33801 647 VAL A C 1
ATOM 1493 O O . VAL A 1 189 ? -9.27487 28.46715 27.59127 1.000 28.78346 647 VAL A O 1
ATOM 1497 N N . THR A 1 190 ? -9.94010 28.90493 25.48166 1.000 28.86831 648 THR A N 1
ATOM 1498 C CA . THR A 1 190 ? -10.23085 27.49031 25.26407 1.000 33.08968 648 THR A CA 1
ATOM 1499 C C . THR A 1 190 ? -8.97472 26.72121 24.83225 1.000 30.94471 648 THR A C 1
ATOM 1500 O O . THR A 1 190 ? -7.96957 27.29657 24.41230 1.000 30.18601 648 THR A O 1
ATOM 1504 N N . LEU A 1 191 ? -9.06751 25.38534 24.91258 1.000 31.15854 649 LEU A N 1
ATOM 1505 C CA . LEU A 1 191 ? -7.99820 24.51378 24.43060 1.000 31.65865 649 LEU A CA 1
ATOM 1506 C C . LEU A 1 191 ? -7.69225 24.74466 22.95769 1.000 33.52619 649 LEU A C 1
ATOM 1507 O O . LEU A 1 191 ? -6.55512 24.5324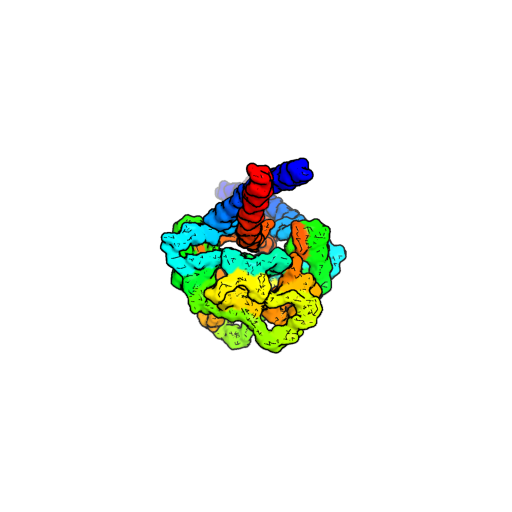9 22.52776 1.000 32.74211 649 LEU A O 1
ATOM 1512 N N . ASP A 1 192 ? -8.68836 25.15794 22.17236 1.000 33.66896 650 ASP A N 1
ATOM 1513 C CA . ASP A 1 192 ? -8.50611 25.46763 20.76034 1.000 36.92588 650 ASP A CA 1
ATOM 1514 C C . ASP A 1 192 ? -8.10383 26.92264 20.50652 1.000 35.29647 650 ASP A C 1
ATOM 1515 O O . ASP A 1 192 ? -8.03030 27.33810 19.34663 1.000 33.13978 650 ASP A O 1
ATOM 1520 N N . GLY A 1 193 ? -7.85798 27.71091 21.54530 1.000 34.04253 651 GLY A N 1
ATOM 1521 C CA . GLY A 1 193 ? -7.35458 29.05730 21.34926 1.000 36.10402 651 GLY A CA 1
ATOM 1522 C C . GLY A 1 193 ? -8.38379 30.16424 21.23345 1.000 37.07306 651 GLY A C 1
ATOM 1523 O O . GLY A 1 193 ? -7.99803 31.30409 20.96070 1.000 39.59950 651 GLY A O 1
ATOM 1524 N N . ASP A 1 194 ? -9.67198 29.87829 21.42142 1.000 38.26585 652 ASP A N 1
ATOM 1525 C CA . ASP A 1 194 ? -10.66453 30.94598 21.4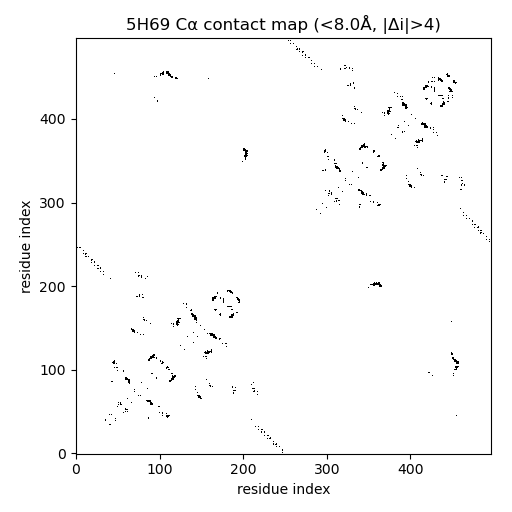6994 1.000 37.78668 652 ASP A CA 1
ATOM 1526 C C . ASP A 1 194 ? -10.56453 31.67248 22.80027 1.000 38.80286 652 ASP A C 1
ATOM 1527 O O . ASP A 1 194 ? -10.13334 31.10091 23.80407 1.000 35.50210 652 ASP A O 1
ATOM 1532 N N . VAL A 1 195 ? -10.97948 32.94006 22.80699 1.000 36.56392 653 VAL A N 1
ATOM 1533 C CA . VAL A 1 195 ? -10.80641 33.81229 23.95800 1.000 32.27197 653 VAL A CA 1
ATOM 1534 C C . VAL A 1 195 ? -12.13398 34.46055 24.31219 1.000 37.29770 653 VAL A C 1
ATOM 1535 O O . VAL A 1 195 ? -12.88163 34.89540 23.42918 1.000 37.40527 653 VAL A O 1
ATOM 1539 N N . VAL A 1 196 ? -12.42780 34.50958 25.61047 1.000 34.86628 654 VAL A N 1
ATOM 1540 C CA . VAL A 1 196 ? -13.49805 35.32801 26.16046 1.000 35.98090 654 VAL A CA 1
ATOM 1541 C C . VAL A 1 196 ? -12.84398 36.32578 27.10651 1.000 34.52194 654 VAL A C 1
ATOM 1542 O O . VAL A 1 196 ? -12.21363 35.93188 28.09607 1.000 34.95091 654 VAL A O 1
ATOM 1546 N N . SER A 1 197 ? -12.97586 37.60845 26.80120 1.000 36.19180 655 SER A N 1
ATOM 1547 C CA . SER A 1 197 ? -12.30809 38.59070 27.63737 1.000 37.28009 655 SER A CA 1
ATOM 1548 C C . SER A 1 197 ? -13.30775 39.60307 28.18251 1.000 35.50210 655 SER A C 1
ATOM 1549 O O . SER A 1 197 ? -14.35453 39.84208 27.56916 1.000 37.88140 655 SER A O 1
ATOM 1552 N N . PRO A 1 198 ? -13.02882 40.19489 29.34224 1.000 36.07289 656 PRO A N 1
ATOM 1553 C CA . PRO A 1 198 ? -13.92592 41.23432 29.86057 1.000 40.90261 656 PRO A CA 1
ATOM 1554 C C . PRO A 1 198 ? -13.95302 42.42682 28.91151 1.000 43.64118 656 PRO A C 1
ATOM 1555 O O . PRO A 1 198 ? -12.90789 42.95332 28.52070 1.000 38.05198 656 PRO A O 1
ATOM 1559 N N . GLY A 1 199 ? -15.16191 42.83848 28.52743 1.000 41.00505 657 GLY A N 1
ATOM 1560 C CA . GLY A 1 199 ? -15.31885 43.88977 27.54229 1.000 37.94678 657 GLY A CA 1
ATOM 1561 C C . GLY A 1 199 ? -15.07326 43.46891 26.10928 1.000 42.20976 657 GLY A C 1
ATOM 1562 O O . GLY A 1 199 ? -14.99326 44.33966 25.23108 1.000 38.42074 657 GLY A O 1
ATOM 1563 N N . GLY A 1 200 ? -14.97342 42.16168 25.83852 1.000 36.85012 658 GLY A N 1
ATOM 1564 C CA . GLY A 1 200 ? -14.62117 41.68776 24.51174 1.000 35.51260 658 GLY A CA 1
ATOM 1565 C C . GLY A 1 200 ? -15.65792 41.97604 23.44011 1.000 37.95754 658 GLY A C 1
ATOM 1566 O O . GLY A 1 200 ? -15.30656 42.01848 22.25385 1.000 36.48768 658 GLY A O 1
ATOM 1567 N N . ALA A 1 201 ? -16.92582 42.18141 23.82500 1.000 36.45663 659 ALA A N 1
ATOM 1568 C CA . ALA A 1 201 ? -17.93717 42.54477 22.83367 1.000 39.87868 659 ALA A CA 1
ATOM 1569 C C . ALA A 1 201 ? -17.64930 43.89782 22.18344 1.000 35.98104 659 ALA A C 1
ATOM 1570 O O . ALA A 1 201 ? -18.18526 44.18162 21.11138 1.000 35.66852 659 ALA A O 1
ATOM 1572 N N . MET A 1 202 ? -16.79556 44.72488 22.78536 1.000 38.06256 660 MET A N 1
ATOM 1573 C CA . MET A 1 202 ? -16.47436 46.03971 22.24898 1.000 34.97286 660 MET A CA 1
ATOM 1574 C C . MET A 1 202 ? -15.29328 46.03091 21.27914 1.000 35.57666 660 MET A C 1
ATOM 1575 O O . MET A 1 202 ? -14.94478 47.08588 20.73650 1.000 30.89764 660 MET A O 1
ATOM 1580 N N . THR A 1 203 ? -14.69733 44.87376 21.01875 1.000 31.59386 661 THR A N 1
ATOM 1581 C CA . THR A 1 203 ? -13.64765 44.72727 20.02449 1.000 30.58256 661 THR A CA 1
ATOM 1582 C C . THR A 1 203 ? -14.08221 43.67797 19.01283 1.000 35.84779 661 THR A C 1
ATOM 1583 O O . THR A 1 203 ? -14.64412 42.64238 19.38615 1.000 33.51130 661 THR A O 1
ATOM 1587 N N . GLY A 1 204 ? -13.82690 43.94131 17.73598 1.000 35.19821 662 GLY A N 1
ATOM 1588 C CA . GLY A 1 204 ? -14.11508 42.94721 16.72485 1.000 34.02724 662 GLY A CA 1
ATOM 1589 C C . GLY A 1 204 ? -13.98879 43.52677 15.33203 1.000 38.90211 662 GLY A C 1
ATOM 1590 O O . GLY A 1 204 ? -13.45922 44.62366 15.13213 1.000 34.09451 662 GLY A O 1
ATOM 1591 N N . GLY A 1 205 ? -14.49952 42.76259 14.37546 1.000 38.67324 663 GLY A N 1
ATOM 1592 C CA . GLY A 1 205 ? -14.41440 43.12839 12.98120 1.000 39.70437 663 GLY A CA 1
ATOM 1593 C C . GLY A 1 205 ? -14.05781 41.91524 12.15513 1.000 48.14234 663 GLY A C 1
ATOM 1594 O O . GLY A 1 205 ? -14.61053 40.82899 12.37364 1.000 52.08050 663 GLY A O 1
ATOM 1595 N N . GLY A 1 206 ? -13.13704 42.08262 11.21146 1.000 45.47596 664 GLY A N 1
ATOM 1596 C CA . GLY A 1 206 ? -12.62476 40.95271 10.46691 1.000 52.27581 664 GLY A CA 1
ATOM 1597 C C . GLY A 1 206 ? -11.81654 40.02455 11.35301 1.000 56.47817 664 GLY A C 1
ATOM 1598 O O . GLY A 1 206 ? -11.54256 40.29908 12.52306 1.000 56.34641 664 GLY A O 1
ATOM 1599 N N . ALA A 1 207 ? -11.43217 38.88760 10.78074 1.000 59.69765 665 ALA A N 1
ATOM 1600 C CA . ALA A 1 207 ? -10.69560 37.88830 11.54363 1.000 60.24168 665 ALA A CA 1
ATOM 1601 C C . ALA A 1 207 ? -9.28519 38.39096 11.83505 1.000 57.60527 665 ALA A C 1
ATOM 1602 O O . ALA A 1 207 ? -8.53633 38.73483 10.91463 1.000 57.02733 665 ALA A O 1
ATOM 1604 N N . ALA A 1 208 ? -8.93216 38.45464 13.11511 1.000 61.00308 666 ALA A N 1
ATOM 1605 C CA . ALA A 1 208 ? -7.54547 38.68595 13.49203 1.000 64.87296 666 ALA A CA 1
ATOM 1606 C C . ALA A 1 208 ? -6.69576 37.48043 13.10602 1.000 73.29943 666 ALA A C 1
ATOM 1607 O O . ALA A 1 208 ? -7.15581 36.33520 13.15792 1.000 75.49767 666 ALA A O 1
ATOM 1609 N N . LYS A 1 209 ? -5.44400 37.73466 12.70639 1.000 76.89994 667 LYS A N 1
ATOM 1610 C CA . LYS A 1 209 ? -4.51922 36.60942 12.53337 1.000 81.50634 667 LYS A CA 1
ATOM 1611 C C . LYS A 1 209 ? -3.09128 37.14240 12.70065 1.000 85.42415 667 LYS A C 1
ATOM 1612 O O . LYS A 1 209 ? -2.33738 37.31699 11.73832 1.000 87.87879 667 LYS A O 1
ATOM 1618 N N . LYS A 1 210 ? -2.72582 37.40847 13.95587 1.000 89.33757 668 LYS A N 1
ATOM 1619 C CA . LYS A 1 210 ? -1.35644 37.73008 14.33831 1.000 88.89210 668 LYS A CA 1
ATOM 1620 C C . LYS A 1 210 ? -0.59710 36.44876 14.69589 1.000 86.60162 668 LYS A C 1
ATOM 1621 O O . LYS A 1 210 ? -1.17297 35.36263 14.82334 1.000 85.55841 668 LYS A O 1
ATOM 1627 N N . THR A 1 211 ? 0.71848 36.58499 14.85545 1.000 83.63438 669 THR A N 1
ATOM 1628 C CA . THR A 1 211 ? 1.57166 35.42847 15.10664 1.000 85.06994 669 THR A CA 1
ATOM 1629 C C . THR A 1 211 ? 2.86899 35.90223 15.74798 1.000 82.80166 669 THR A C 1
ATOM 1630 O O . THR A 1 211 ? 3.50091 36.83876 15.24659 1.000 85.38580 669 THR A O 1
ATOM 1634 N N . ALA A 1 212 ? 3.25129 35.26888 16.85583 1.000 70.36642 670 ALA A N 1
ATOM 1635 C CA . ALA A 1 212 ? 4.58992 35.43212 17.42831 1.000 66.16824 670 ALA A CA 1
ATOM 1636 C C . ALA A 1 212 ? 4.95173 34.15628 18.19519 1.000 57.72476 670 ALA A C 1
ATOM 1637 O O . ALA A 1 212 ? 5.43875 34.19386 19.32997 1.000 47.50442 670 ALA A O 1
ATOM 1639 N N . SER A 1 213 ? 4.74668 33.00404 17.54492 1.000 55.23638 671 SER A N 1
ATOM 1640 C CA . SER A 1 213 ? 4.53535 31.73156 18.23938 1.000 46.08869 671 SER A CA 1
ATOM 1641 C C . SER A 1 213 ? 5.85429 31.05469 18.61056 1.000 42.93774 671 SER A C 1
ATOM 1642 O O . SER A 1 213 ? 6.21007 29.99098 18.10070 1.000 39.27079 671 SER A O 1
ATOM 1645 N N . LEU A 1 214 ? 6.55464 31.65559 19.57557 1.000 40.26336 672 LEU A N 1
ATOM 1646 C CA . LEU A 1 214 ? 7.77840 31.02741 20.05669 1.000 39.86500 672 LEU A CA 1
ATOM 1647 C C . LEU A 1 214 ? 7.48003 29.75900 20.84802 1.000 38.97562 672 LEU A C 1
ATOM 1648 O O . LEU A 1 214 ? 8.27951 28.81128 20.83797 1.000 30.03289 672 LEU A O 1
ATOM 1653 N N . LEU A 1 215 ? 6.34664 29.72380 21.54604 1.000 33.79376 673 LEU A N 1
ATOM 1654 C CA . LEU A 1 215 ? 5.98000 28.51585 22.27222 1.000 36.03029 673 LEU A CA 1
ATOM 1655 C C . LEU A 1 215 ? 5.73656 27.34957 21.31832 1.000 35.18469 673 LEU A C 1
ATOM 1656 O O . LEU A 1 215 ? 6.02273 26.19673 21.66242 1.000 35.67702 673 LEU A O 1
ATOM 1661 N N . SER A 1 216 ? 5.19876 27.62778 20.12629 1.000 31.29121 674 SER A N 1
ATOM 1662 C CA . SER A 1 216 ? 4.94171 26.56516 19.16068 1.000 38.08103 674 SER A CA 1
ATOM 1663 C C . SER A 1 216 ? 6.23897 26.00849 18.57013 1.000 35.87007 674 SER A C 1
ATOM 1664 O O . SER A 1 216 ? 6.29705 24.82568 18.21857 1.000 34.72199 674 SER A O 1
ATOM 1667 N N . ARG A 1 217 ? 7.29977 26.81700 18.47588 1.000 36.63948 675 ARG A N 1
ATOM 1668 C CA . ARG A 1 217 ? 8.58787 26.24479 18.08689 1.000 38.73410 675 ARG A CA 1
ATOM 1669 C C . ARG A 1 217 ? 9.08884 25.25998 19.13567 1.000 37.92063 675 ARG A C 1
ATOM 1670 O O . ARG A 1 217 ? 9.60537 24.18823 18.80018 1.000 35.60471 675 ARG A O 1
ATOM 1678 N N . ASN A 1 218 ? 8.96786 25.61698 20.41488 1.000 34.70696 676 ASN A N 1
ATOM 1679 C CA . ASN A 1 218 ? 9.35539 24.68705 21.46312 1.000 36.13935 676 ASN A CA 1
ATOM 1680 C C . ASN A 1 218 ? 8.53737 23.41203 21.38013 1.000 36.18219 676 ASN A C 1
ATOM 1681 O O . ASN A 1 218 ? 9.06588 22.31441 21.57521 1.000 36.20407 676 ASN A O 1
ATOM 1686 N N . ARG A 1 219 ? 7.23701 23.54658 21.10660 1.000 36.38292 677 ARG A N 1
ATOM 1687 C CA . ARG A 1 219 ? 6.37754 22.37881 20.96432 1.000 38.29885 677 ARG A CA 1
ATOM 1688 C C . ARG A 1 219 ? 6.82934 21.50685 19.79860 1.000 35.23854 677 ARG A C 1
ATOM 1689 O O . ARG A 1 219 ? 6.90670 20.28021 19.93060 1.000 33.24309 677 ARG A O 1
ATOM 1697 N N . GLU A 1 220 ? 7.13552 22.12088 18.65073 1.000 29.34441 678 GLU A N 1
ATOM 1698 C CA . GLU A 1 220 ? 7.58217 21.33327 17.50658 1.000 36.38622 678 GLU A CA 1
ATOM 1699 C C . GLU A 1 220 ? 8.90184 20.62282 17.81069 1.000 37.84470 678 GLU A C 1
ATOM 1700 O O . GLU A 1 220 ? 9.09607 19.46822 17.42162 1.000 38.81934 678 GLU A O 1
ATOM 1706 N N . LEU A 1 221 ? 9.80433 21.27947 18.54162 1.000 38.13795 679 LEU A N 1
ATOM 1707 C CA . LEU A 1 221 ? 11.07303 20.64572 18.90345 1.000 33.95470 679 LEU A CA 1
ATOM 1708 C C . LEU A 1 221 ? 10.86329 19.43009 19.79650 1.000 37.82848 679 LEU A C 1
ATOM 1709 O O . LEU A 1 221 ? 11.54462 18.41136 19.63260 1.000 31.72967 679 LEU A O 1
ATOM 1714 N N . GLU A 1 222 ? 9.94182 19.51932 20.76175 1.000 37.07067 680 GLU A N 1
ATOM 1715 C CA . GLU A 1 222 ? 9.63865 18.35428 21.58850 1.000 38.05956 680 GLU A CA 1
ATOM 1716 C C . GLU A 1 222 ? 9.01372 17.23807 20.75690 1.000 34.86673 680 GLU A C 1
ATOM 1717 O O . GLU A 1 222 ? 9.26638 16.05100 21.00173 1.000 35.09022 680 GLU A O 1
ATOM 1723 N N . MET A 1 223 ? 8.18669 17.60097 19.77914 1.000 32.79081 681 MET A N 1
ATOM 1724 C CA . MET A 1 223 ? 7.59635 16.60428 18.89274 1.000 40.29364 681 MET A CA 1
ATOM 1725 C C . MET A 1 223 ? 8.67397 15.93816 18.03772 1.000 38.92401 681 MET A C 1
ATOM 1726 O O . MET A 1 223 ? 8.68386 14.71203 17.88741 1.000 35.07243 681 MET A O 1
ATOM 1731 N N . LEU A 1 224 ? 9.61848 16.73009 17.50881 1.000 37.07936 682 LEU A N 1
ATOM 1732 C CA . LEU A 1 224 ? 10.69786 16.16761 16.69683 1.000 37.62373 682 LEU A CA 1
ATOM 1733 C C . LEU A 1 224 ? 11.58940 15.25134 17.52305 1.000 39.97984 682 LEU A C 1
ATOM 1734 O O . LEU A 1 224 ? 11.96028 14.16218 17.06865 1.000 36.85408 682 LEU A O 1
ATOM 1739 N N . SER A 1 225 ? 11.94696 15.67356 18.73644 1.000 36.84856 683 SER A N 1
ATOM 1740 C CA . SER A 1 225 ? 12.73253 14.81599 19.61148 1.000 35.25876 683 SER A CA 1
ATOM 1741 C C . SER A 1 225 ? 12.04472 13.46984 19.82432 1.000 42.05658 683 SER A C 1
ATOM 1742 O O . SER A 1 225 ? 12.67580 12.40708 19.71140 1.000 37.27112 683 SER A O 1
ATOM 1745 N N . ALA A 1 226 ? 10.74668 13.49541 20.15413 1.000 38.71766 684 ALA A N 1
ATOM 1746 C CA . ALA A 1 226 ? 10.03141 12.24819 20.39839 1.000 39.01373 684 ALA A CA 1
ATOM 1747 C C . ALA A 1 226 ? 9.88285 11.43968 19.11240 1.000 36.72745 684 ALA A C 1
ATOM 1748 O O . ALA A 1 226 ? 10.03627 10.21208 19.12437 1.000 36.03445 684 ALA A O 1
ATOM 1750 N N . LYS A 1 227 ? 9.58601 12.11686 17.99746 1.000 34.21394 685 LYS A N 1
ATOM 1751 C CA . LYS 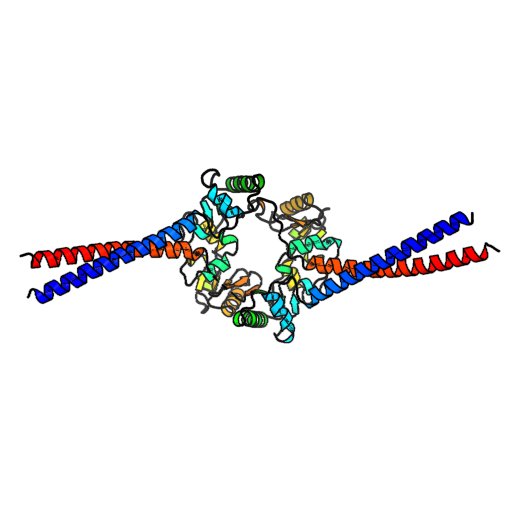A 1 227 ? 9.49115 11.44246 16.70858 1.000 38.40819 685 LYS A CA 1
ATOM 1752 C C . LYS A 1 227 ? 10.80586 10.76039 16.33758 1.000 38.77009 685 LYS A C 1
ATOM 1753 O O . LYS A 1 227 ? 10.80697 9.60554 15.89372 1.000 36.55097 685 LYS A O 1
ATOM 1759 N N . LEU A 1 228 ? 11.93604 11.45206 16.52461 1.000 33.68830 686 LEU A N 1
ATOM 1760 C CA . LEU A 1 228 ? 13.21682 10.89967 16.09437 1.000 35.06482 686 LEU A CA 1
ATOM 1761 C C . LEU A 1 228 ? 13.56176 9.63682 16.87311 1.000 36.83763 686 LEU A C 1
ATOM 1762 O O . LEU A 1 228 ? 14.11712 8.68510 16.30770 1.000 35.22282 686 LEU A O 1
ATOM 1767 N N . GLN A 1 229 ? 13.23016 9.60156 18.16918 1.000 34.42039 687 GLN A N 1
ATOM 1768 C CA . GLN A 1 229 ? 13.43788 8.38416 18.94792 1.000 37.00638 687 GLN A CA 1
ATOM 1769 C C . GLN A 1 229 ? 12.57033 7.24157 18.42741 1.000 38.56176 687 GLN A C 1
ATOM 1770 O O . GLN A 1 229 ? 13.03866 6.10241 18.30307 1.000 39.34867 687 GLN A O 1
ATOM 1776 N N . GLU A 1 230 ? 11.30043 7.52866 18.12370 1.000 35.80800 688 GLU A N 1
ATOM 1777 C CA . GLU A 1 230 ? 10.41413 6.50863 17.57798 1.000 38.88711 688 GLU A CA 1
ATOM 1778 C C . GLU A 1 230 ? 10.92709 5.99807 16.23356 1.000 40.57852 688 GLU A C 1
ATOM 1779 O O . GLU A 1 230 ? 10.91600 4.78870 15.96841 1.000 37.74852 688 GLU A O 1
ATOM 1785 N N . MET A 1 231 ? 11.40654 6.90494 15.38283 1.000 35.81470 689 MET A N 1
ATOM 1786 C CA . MET A 1 231 ? 11.91870 6.49654 14.08061 1.000 35.67960 689 MET A CA 1
ATOM 1787 C C . MET A 1 231 ? 13.19111 5.67040 14.20957 1.000 36.21480 689 MET A C 1
ATOM 1788 O O . MET A 1 231 ? 13.41470 4.75426 13.41314 1.000 33.59014 689 MET A O 1
ATOM 1793 N N . ASP A 1 232 ? 14.04259 5.98378 15.19588 1.000 34.97879 690 ASP A N 1
ATOM 1794 C CA . ASP A 1 232 ? 15.23535 5.17300 15.44308 1.000 35.91224 690 ASP A CA 1
ATOM 1795 C C . ASP A 1 232 ? 14.86067 3.72366 15.74958 1.000 41.14909 690 ASP A C 1
ATOM 1796 O O . ASP A 1 232 ? 15.48628 2.78791 15.23059 1.000 39.06865 690 ASP A O 1
ATOM 1801 N N . GLU A 1 233 ? 13.85482 3.52424 16.62130 1.000 36.77588 691 GLU A N 1
ATOM 1802 C CA . GLU A 1 233 ? 13.42491 2.17623 16.99626 1.000 37.81371 691 GLU A CA 1
ATOM 1803 C C . GLU A 1 233 ? 12.74604 1.45655 15.83330 1.000 32.93316 691 GLU A C 1
ATOM 1804 O O . GLU A 1 233 ? 12.99677 0.26844 15.61138 1.000 37.17920 691 GLU A O 1
ATOM 1810 N N . THR A 1 234 ? 11.83128 2.13910 15.13123 1.000 31.83615 692 THR A N 1
ATOM 1811 C CA . THR A 1 234 ? 11.25591 1.60374 13.89702 1.000 37.87544 692 THR A CA 1
ATOM 1812 C C . THR A 1 234 ? 12.34629 1.13440 12.93255 1.000 35.41758 692 THR A C 1
ATOM 1813 O O . THR A 1 234 ? 12.30079 0.00881 12.42089 1.000 34.91389 692 THR A O 1
ATOM 1817 N N . ILE A 1 235 ? 13.34656 1.98911 12.69297 1.000 36.81184 693 ILE A N 1
ATOM 1818 C CA . ILE A 1 235 ? 14.42440 1.66745 11.75656 1.000 35.04167 693 ILE A CA 1
ATOM 1819 C C . ILE A 1 235 ? 15.18912 0.43214 12.21325 1.000 33.56371 693 ILE A C 1
ATOM 1820 O O . ILE A 1 235 ? 15.43425 -0.48483 11.42718 1.000 31.49723 693 ILE A O 1
ATOM 1825 N N . ALA A 1 236 ? 15.62040 0.40571 13.47715 1.000 35.14484 694 ALA A N 1
ATOM 1826 C CA . ALA A 1 236 ? 16.35610 -0.76219 13.95726 1.000 36.06680 694 ALA A CA 1
ATOM 1827 C C . ALA A 1 236 ? 15.49290 -2.01715 13.92265 1.000 40.37861 694 ALA A C 1
ATOM 1828 O O . ALA A 1 236 ? 16.00648 -3.11270 13.65358 1.000 40.52580 694 ALA A O 1
ATOM 1830 N N . ARG A 1 237 ? 14.19002 -1.87864 14.19849 1.000 35.26578 695 ARG A N 1
ATOM 1831 C CA . ARG A 1 237 ? 13.27851 -3.01432 14.08553 1.000 40.83030 695 ARG A CA 1
ATOM 1832 C C . ARG A 1 237 ? 13.21393 -3.50854 12.64440 1.000 40.51698 695 ARG A C 1
ATOM 1833 O O . ARG A 1 237 ? 13.34103 -4.70860 12.38039 1.000 40.02210 695 ARG A O 1
ATOM 1841 N N . LEU A 1 238 ? 13.05702 -2.58683 11.69365 1.000 35.96547 696 LEU A N 1
ATOM 1842 C CA . LEU A 1 238 ? 12.92047 -2.99638 10.30268 1.000 36.07193 696 LEU A CA 1
ATOM 1843 C C . LEU A 1 238 ? 14.20859 -3.61733 9.78162 1.000 38.11662 696 LEU A C 1
ATOM 1844 O O . LEU A 1 238 ? 14.16048 -4.59380 9.02212 1.000 35.97864 696 LEU A O 1
ATOM 1849 N N . GLU A 1 239 ? 15.36576 -3.06644 10.17887 1.000 33.37167 697 GLU A N 1
ATOM 1850 C CA . GLU A 1 239 ? 16.64533 -3.65419 9.79409 1.000 38.33277 697 GLU A CA 1
ATOM 1851 C C . GLU A 1 239 ? 16.74868 -5.09557 10.27077 1.000 39.69897 697 GLU A C 1
ATOM 1852 O O . GLU A 1 239 ? 17.26631 -5.96302 9.55273 1.000 37.26524 697 GLU A O 1
ATOM 1858 N N . ARG A 1 240 ? 16.28376 -5.36469 11.49315 1.000 38.11847 698 ARG A N 1
ATOM 1859 C CA . ARG A 1 240 ? 16.35103 -6.72389 12.01521 1.000 41.68576 698 ARG A CA 1
ATOM 1860 C C . ARG A 1 240 ? 15.34708 -7.62899 11.31186 1.000 41.34780 698 ARG A C 1
ATOM 1861 O O . ARG A 1 240 ? 15.63281 -8.80802 11.07623 1.000 39.13517 698 ARG A O 1
ATOM 1869 N N . ALA A 1 241 ? 14.16837 -7.09220 10.96293 1.000 39.45363 699 ALA A N 1
ATOM 1870 C CA . ALA A 1 241 ? 13.15953 -7.89041 10.26286 1.000 38.71500 699 ALA A CA 1
ATOM 1871 C C . ALA A 1 241 ? 13.61148 -8.24142 8.84816 1.000 39.90793 699 ALA A C 1
ATOM 1872 O O . ALA A 1 241 ? 13.35474 -9.35116 8.37038 1.000 42.94726 699 ALA A O 1
ATOM 1874 N N . VAL A 1 242 ? 14.28737 -7.30864 8.16908 1.000 37.12973 700 VAL A N 1
ATOM 1875 C CA . VAL A 1 242 ? 14.78467 -7.56154 6.82029 1.000 37.58742 700 VAL A CA 1
ATOM 1876 C C . VAL A 1 242 ? 15.82974 -8.67486 6.84162 1.000 43.00288 700 VAL A C 1
ATOM 1877 O O . VAL A 1 242 ? 15.75918 -9.63411 6.05911 1.000 36.68475 700 VAL A O 1
ATOM 1881 N N . ALA A 1 243 ? 16.80404 -8.57759 7.75123 1.000 36.98466 701 ALA A N 1
ATOM 1882 C CA . ALA A 1 243 ? 17.81677 -9.62764 7.84437 1.000 42.54960 701 ALA A CA 1
ATOM 1883 C C . ALA A 1 243 ? 17.21588 -10.96207 8.29986 1.000 46.47249 701 ALA A C 1
ATOM 1884 O O . ALA A 1 243 ? 17.61321 -12.02666 7.80871 1.000 48.58417 701 ALA A O 1
ATOM 1886 N N . ALA A 1 244 ? 16.26420 -10.93378 9.23606 1.000 42.13583 702 ALA A N 1
ATOM 1887 C CA . ALA A 1 244 ? 15.63263 -12.17757 9.67664 1.000 45.57614 702 ALA A CA 1
ATOM 1888 C C . ALA A 1 244 ? 14.86837 -12.84934 8.54057 1.000 50.96403 702 ALA A C 1
ATOM 1889 O O . ALA A 1 244 ? 14.96205 -14.06944 8.35728 1.000 55.27881 702 ALA A O 1
ATOM 1891 N N . LYS A 1 245 ? 14.09650 -12.07056 7.77192 1.000 47.23596 703 LYS A N 1
ATOM 1892 C CA . LYS A 1 245 ? 13.32000 -12.64997 6.68099 1.000 46.20062 703 LYS A CA 1
ATOM 1893 C C . LYS A 1 245 ? 14.21525 -13.07457 5.52175 1.000 52.10855 703 LYS A C 1
ATOM 1894 O O . LYS A 1 245 ? 13.97511 -14.11738 4.90207 1.000 52.03579 703 LYS A O 1
ATOM 1900 N N . ARG A 1 246 ? 15.24509 -12.27956 5.20517 1.000 47.89976 704 ARG A N 1
ATOM 1901 C CA . ARG A 1 246 ? 16.18465 -12.68456 4.16565 1.000 50.63479 704 ARG A CA 1
ATOM 1902 C C . ARG A 1 246 ? 16.87349 -13.98473 4.54543 1.000 57.63591 704 ARG A C 1
ATOM 1903 O O . ARG A 1 246 ? 17.09794 -14.85413 3.69262 1.000 57.74304 704 ARG A O 1
ATOM 1911 N N . HIS A 1 247 ? 17.19614 -14.14237 5.82937 1.000 56.44374 705 HIS A N 1
ATOM 1912 C CA . HIS A 1 247 ? 17.84246 -15.36454 6.28284 1.000 60.60912 705 HIS A CA 1
ATOM 1913 C C . HIS A 1 247 ? 16.87457 -16.53877 6.23493 1.000 61.62587 705 HIS A C 1
ATOM 1914 O O . HIS A 1 247 ? 17.21218 -17.60809 5.71880 1.000 65.58945 705 HIS A O 1
ATOM 1921 N N . GLU A 1 248 ? 15.66022 -16.35899 6.76180 1.000 60.72087 706 GLU A N 1
ATOM 1922 C CA . GLU A 1 248 ? 14.70844 -17.46401 6.76773 1.000 65.23860 706 GLU A CA 1
ATOM 1923 C C . GLU A 1 248 ? 14.30339 -17.86013 5.35131 1.000 69.87386 706 GLU A C 1
ATOM 1924 O O . GLU A 1 248 ? 13.98219 -19.02496 5.10251 1.000 70.30058 706 GLU A O 1
ATOM 1930 N N . LEU A 1 249 ? 14.32842 -16.92137 4.40690 1.000 63.78975 707 LEU A N 1
ATOM 1931 C CA . LEU A 1 249 ? 14.02777 -17.27548 3.02492 1.000 63.43969 707 LEU A CA 1
ATOM 1932 C C . LEU A 1 249 ? 15.12882 -18.14207 2.41574 1.000 65.80069 707 LEU A C 1
ATOM 1933 O O . LEU A 1 249 ? 14.83964 -19.02549 1.60184 1.000 66.59014 707 LEU A O 1
ATOM 1938 N N . ALA A 1 250 ? 16.38832 -17.92154 2.80422 1.000 67.19759 708 ALA A N 1
ATOM 1939 C CA . ALA A 1 250 ? 17.49070 -18.70353 2.25101 1.000 68.56454 708 ALA A CA 1
ATOM 1940 C C . ALA A 1 250 ? 17.59789 -20.08973 2.88051 1.000 72.80103 708 ALA A C 1
ATOM 1941 O O . ALA A 1 250 ? 18.12844 -21.00912 2.24635 1.000 71.95936 708 ALA A O 1
ATOM 1943 N N . GLU A 1 251 ? 17.11602 -20.26281 4.11565 1.000 74.33326 709 GLU A N 1
ATOM 1944 C CA . GLU A 1 251 ? 17.07990 -21.58201 4.73585 1.000 75.96265 709 GLU A CA 1
ATOM 1945 C C . GLU A 1 251 ? 15.97507 -22.46360 4.16402 1.000 78.46586 709 GLU A C 1
ATOM 1946 O O . GLU A 1 251 ? 16.01335 -23.68559 4.34534 1.000 80.26649 709 GLU A O 1
ATOM 1952 N N . GLN A 1 252 ? 15.00489 -21.88444 3.45816 1.000 76.38001 710 GLN A N 1
ATOM 1953 C CA . GLN A 1 252 ? 13.88294 -22.65331 2.94021 1.000 76.02659 710 GLN A CA 1
ATOM 1954 C C . GLN A 1 252 ? 14.02739 -23.02487 1.47270 1.000 78.26577 710 GLN A C 1
ATOM 1955 O O . GLN A 1 252 ? 13.33477 -23.94400 1.01645 1.000 82.43812 710 GLN A O 1
ATOM 1961 N N . GLU A 1 253 ? 14.90701 -22.35214 0.72682 1.000 76.72973 711 GLU A N 1
ATOM 1962 C CA . GLU A 1 253 ? 15.23282 -22.82262 -0.60872 1.000 81.22150 711 GLU A CA 1
ATOM 1963 C C . GLU A 1 253 ? 16.20243 -24.00965 -0.59704 1.000 81.87624 711 GLU A C 1
ATOM 1964 O O . GLU A 1 253 ? 16.79629 -24.32789 -1.63511 1.000 83.48346 711 GLU A O 1
ATOM 1970 N N . ALA A 1 254 ? 16.37421 -24.67604 0.54245 1.000 83.99197 712 ALA A N 1
ATOM 1971 C CA . ALA A 1 254 ? 17.07007 -25.95842 0.57482 1.000 82.40522 712 ALA A CA 1
ATOM 1972 C C . ALA A 1 254 ? 16.16147 -27.02335 -0.03271 1.000 83.63450 712 ALA A C 1
ATOM 1973 O O . ALA A 1 254 ? 16.52415 -27.69560 -1.00202 1.000 82.48468 712 ALA A O 1
ATOM 1975 N N . HIS B 1 3 ? 14.38516 114.56646 4.80242 1.000 92.92664 461 HIS B N 1
ATOM 1976 C CA . HIS B 1 3 ? 13.06156 114.93633 4.30294 1.000 97.40323 461 HIS B CA 1
ATOM 1977 C C . HIS B 1 3 ? 12.36528 113.74304 3.65862 1.000 92.65275 461 HIS B C 1
ATOM 1978 O O . HIS B 1 3 ? 11.85684 112.85237 4.34934 1.000 87.60649 461 HIS B O 1
ATOM 1985 N N . MET B 1 4 ? 12.34889 113.74288 2.32158 1.000 88.83653 462 MET B N 1
ATOM 1986 C CA . MET B 1 4 ? 11.73870 112.66053 1.56231 1.000 86.81211 462 MET B CA 1
ATOM 1987 C C . MET B 1 4 ? 12.65160 111.44823 1.43109 1.000 82.15366 462 MET B C 1
ATOM 1988 O O . MET B 1 4 ? 12.17254 110.36838 1.06737 1.000 76.82148 462 MET B O 1
ATOM 1993 N N . ALA B 1 5 ? 13.94811 111.59970 1.71977 1.000 80.79533 463 ALA B N 1
ATOM 1994 C CA . ALA B 1 5 ? 14.86300 110.46620 1.62677 1.000 76.62262 463 ALA B CA 1
ATOM 1995 C C . ALA B 1 5 ? 14.58093 109.43570 2.71438 1.000 76.70552 463 ALA B C 1
ATOM 1996 O O . ALA B 1 5 ? 14.58557 108.22643 2.44885 1.000 70.49112 463 ALA B O 1
ATOM 1998 N N . ALA B 1 6 ? 14.32993 109.89215 3.94434 1.000 76.37821 464 ALA B N 1
ATOM 1999 C CA . ALA B 1 6 ? 14.04415 108.95672 5.02631 1.000 73.42100 464 ALA B CA 1
ATOM 2000 C C . ALA B 1 6 ? 12.66983 108.32183 4.85514 1.000 72.29086 464 ALA B C 1
ATOM 2001 O O . ALA B 1 6 ? 12.48899 107.13254 5.14480 1.000 68.11276 464 ALA B O 1
ATOM 2003 N N . GLN B 1 7 ? 11.69420 109.09583 4.36975 1.000 74.10748 465 GLN B N 1
ATOM 2004 C CA . GLN B 1 7 ? 10.33667 108.58132 4.23135 1.000 74.25832 465 GLN B CA 1
ATOM 2005 C C . GLN B 1 7 ? 10.22358 107.57718 3.09051 1.000 68.14390 465 GLN B C 1
ATOM 2006 O O . GLN B 1 7 ? 9.41966 106.64275 3.17177 1.000 65.99502 465 GLN B O 1
ATOM 2012 N N . LYS B 1 8 ? 11.01133 107.74681 2.02597 1.000 66.79148 466 LYS B N 1
ATOM 2013 C CA . LYS B 1 8 ? 10.99311 106.78110 0.93124 1.000 65.23639 466 LYS B CA 1
ATOM 2014 C C . LYS B 1 8 ? 11.68496 105.48343 1.32934 1.000 63.47557 466 LYS B C 1
ATOM 2015 O O . LYS B 1 8 ? 11.27597 104.39791 0.90035 1.000 57.81214 466 LYS B O 1
ATOM 2021 N N . THR B 1 9 ? 12.74201 105.57730 2.13993 1.000 63.69433 467 THR B N 1
ATOM 2022 C CA . THR B 1 9 ? 13.37335 104.37710 2.67470 1.000 60.67043 467 THR B CA 1
ATOM 2023 C C . THR B 1 9 ? 12.40576 103.60483 3.56082 1.000 58.73932 467 THR B C 1
ATOM 2024 O O . THR B 1 9 ? 12.31221 102.37356 3.46948 1.000 53.39895 467 THR B O 1
ATOM 2028 N N . GLU B 1 10 ? 11.67031 104.31410 4.42070 1.000 58.49971 468 GLU B N 1
ATOM 2029 C CA . GLU B 1 10 ? 10.74248 103.63949 5.31839 1.000 57.62174 468 GLU B CA 1
ATOM 2030 C C . GLU B 1 10 ? 9.59320 103.00336 4.55075 1.000 52.37860 468 GLU B C 1
ATOM 2031 O O . GLU B 1 10 ? 9.19249 101.87506 4.85749 1.000 51.07624 468 GLU B O 1
ATOM 2037 N N . LEU B 1 11 ? 9.05548 103.70393 3.54807 1.000 53.14936 469 LEU B N 1
ATOM 2038 C CA . LEU B 1 11 ? 8.01089 103.11266 2.71731 1.000 53.19618 469 LEU B CA 1
ATOM 2039 C C . LEU B 1 11 ? 8.50608 101.84827 2.02396 1.000 48.56545 469 LEU B C 1
ATOM 2040 O O . LEU B 1 11 ? 7.73788 100.89921 1.84125 1.000 44.83752 469 LEU B O 1
ATOM 2045 N N . GLU B 1 12 ? 9.78812 101.79806 1.66182 1.000 49.57089 470 GLU B N 1
ATOM 2046 C CA . GLU B 1 12 ? 10.29438 100.60990 0.98366 1.000 50.23262 470 GLU B CA 1
ATOM 2047 C C . GLU B 1 12 ? 10.50229 99.45050 1.95487 1.000 45.59294 470 GLU B C 1
ATOM 2048 O O . GLU B 1 12 ? 10.24668 98.29281 1.59989 1.000 47.03615 470 GLU B O 1
ATOM 2054 N N . GLN B 1 13 ? 10.95329 99.72979 3.18260 1.000 44.63448 471 GLN B N 1
ATOM 2055 C CA . GLN B 1 13 ? 11.04521 98.66527 4.17929 1.000 45.67044 471 GLN B CA 1
ATOM 2056 C C . GLN B 1 13 ? 9.68450 98.01564 4.40844 1.000 45.33462 471 GLN B C 1
ATOM 2057 O O . GLN B 1 13 ? 9.59724 96.80381 4.64315 1.000 42.91811 471 GLN B O 1
ATOM 2063 N N . HIS B 1 14 ? 8.60940 98.80878 4.33167 1.000 45.97839 472 HIS B N 1
ATOM 2064 C CA . HIS B 1 14 ? 7.27407 98.31995 4.66354 1.000 44.50519 472 HIS B CA 1
ATOM 2065 C C . HIS B 1 14 ? 6.64822 97.57857 3.49304 1.000 41.11460 472 HIS B C 1
ATOM 2066 O O . HIS B 1 14 ? 6.03059 96.52770 3.69065 1.000 38.84658 472 HIS B O 1
ATOM 2073 N N . GLU B 1 15 ? 6.80428 98.10013 2.27203 1.000 35.59516 473 GLU B N 1
ATOM 2074 C CA . GLU B 1 15 ? 6.32891 97.37377 1.09706 1.000 43.01481 473 GLU B CA 1
ATOM 2075 C C . GLU B 1 15 ? 7.06436 96.04366 0.92979 1.000 44.31854 473 GLU B C 1
ATOM 2076 O O . GLU B 1 15 ? 6.44027 95.01342 0.63972 1.000 41.35730 473 GLU B O 1
ATOM 2082 N N . ALA B 1 16 ? 8.38707 96.03918 1.12737 1.000 42.88681 474 ALA B N 1
ATOM 2083 C CA . ALA B 1 16 ? 9.14029 94.78829 1.04661 1.000 42.82013 474 ALA B CA 1
ATOM 2084 C C . ALA B 1 16 ? 8.72582 93.82041 2.15267 1.000 41.42256 474 ALA B C 1
ATOM 2085 O O . ALA B 1 16 ? 8.52408 92.62823 1.89935 1.000 38.19007 474 ALA B O 1
ATOM 2087 N N . LEU B 1 17 ? 8.59673 94.31687 3.38815 1.000 38.74178 475 LEU B N 1
ATOM 2088 C CA . LEU B 1 17 ? 8.17426 93.46211 4.49083 1.000 41.42984 475 LEU B CA 1
ATOM 2089 C C . LEU B 1 17 ? 6.76105 92.94426 4.27142 1.000 43.97044 475 LEU B C 1
ATOM 2090 O O . LEU B 1 17 ? 6.44207 91.81927 4.67984 1.000 40.21759 475 LEU B O 1
ATOM 2095 N N . LEU B 1 18 ? 5.91259 93.74425 3.61791 1.000 41.76899 476 LEU B N 1
ATOM 2096 C CA . LEU B 1 18 ? 4.57310 93.29352 3.26123 1.000 42.49015 476 LEU B CA 1
ATOM 2097 C C . LEU B 1 18 ? 4.62911 92.13712 2.26827 1.000 42.59701 476 LEU B C 1
ATOM 2098 O O . LEU B 1 18 ? 3.85812 91.17556 2.37779 1.000 37.22000 476 LEU B O 1
ATOM 2103 N N . HIS B 1 19 ? 5.52247 92.22833 1.28155 1.000 42.50237 477 HIS B N 1
ATOM 2104 C CA . HIS B 1 19 ? 5.71794 91.14145 0.32497 1.000 41.36687 477 HIS B CA 1
ATOM 2105 C C . HIS B 1 19 ? 6.23941 89.88157 1.01651 1.000 44.20461 477 HIS B C 1
ATOM 2106 O O . HIS B 1 19 ? 5.73903 88.77592 0.77812 1.000 48.12806 477 HIS B O 1
ATOM 2113 N N . GLN B 1 20 ? 7.24574 90.02678 1.88563 1.000 43.98604 478 GLN B N 1
ATOM 2114 C CA . GLN B 1 20 ? 7.71116 88.88650 2.67468 1.000 46.21441 478 GLN B CA 1
ATOM 2115 C C . GLN B 1 20 ? 6.54549 88.20194 3.38618 1.000 47.64183 478 GLN B C 1
ATOM 2116 O O . GLN B 1 20 ? 6.38180 86.97731 3.30433 1.000 44.99580 478 GLN B O 1
ATOM 2122 N N . ALA B 1 21 ? 5.71706 88.98945 4.08141 1.000 41.61334 479 ALA B N 1
ATOM 2123 C CA . ALA B 1 21 ? 4.68728 88.41704 4.94464 1.000 43.31498 479 ALA B CA 1
ATOM 2124 C C . ALA B 1 21 ? 3.60681 87.70438 4.13789 1.000 40.95787 479 ALA B C 1
ATOM 2125 O O . ALA B 1 21 ? 3.13404 86.63560 4.54400 1.000 41.51686 479 ALA B O 1
ATOM 2127 N N . ARG B 1 22 ? 3.21316 88.27819 2.99442 1.000 39.69276 480 ARG B N 1
ATOM 2128 C CA . ARG B 1 22 ? 2.20306 87.66022 2.14154 1.000 42.13629 480 ARG B CA 1
ATOM 2129 C C . ARG B 1 22 ? 2.68322 86.31369 1.61768 1.000 42.35425 480 ARG B C 1
ATOM 2130 O O . ARG B 1 22 ? 1.95997 85.31087 1.69099 1.000 38.63031 480 ARG B O 1
ATOM 2138 N N . GLN B 1 23 ? 3.88860 86.28562 1.03381 1.000 37.70261 481 GLN B N 1
ATOM 2139 C CA . GLN B 1 23 ? 4.40834 85.03179 0.49787 1.000 42.16147 481 GLN B CA 1
ATOM 2140 C C . GLN B 1 23 ? 4.65461 84.02642 1.60849 1.000 37.96577 481 GLN B C 1
ATOM 2141 O O . GLN B 1 23 ? 4.39995 82.83107 1.43100 1.000 39.31510 481 GLN B O 1
ATOM 2147 N N . TYR B 1 24 ? 5.15073 84.49322 2.75843 1.000 34.60574 482 TYR B N 1
ATOM 2148 C CA . TYR B 1 24 ? 5.31901 83.61370 3.91044 1.000 37.20511 482 TYR B CA 1
ATOM 2149 C C . TYR B 1 24 ? 3.98253 83.03934 4.36772 1.000 36.09328 482 TYR B C 1
ATOM 2150 O O . TYR B 1 24 ? 3.88767 81.84660 4.69946 1.000 33.33812 482 TYR B O 1
ATOM 2159 N N . ARG B 1 25 ? 2.93986 83.87987 4.40160 1.000 34.98326 483 ARG B N 1
ATOM 2160 C CA . ARG B 1 25 ? 1.61552 83.41132 4.80325 1.000 35.16755 483 ARG B CA 1
ATOM 2161 C C . ARG B 1 25 ? 1.07033 82.38027 3.82820 1.000 31.41388 483 ARG B C 1
ATOM 2162 O O . ARG B 1 25 ? 0.46963 81.38555 4.23871 1.000 30.00800 483 ARG B O 1
ATOM 2170 N N . GLN B 1 26 ? 1.25403 82.61626 2.53359 1.000 30.64256 484 GLN B N 1
ATOM 2171 C CA . GLN B 1 26 ? 0.81589 81.65420 1.53834 1.000 33.67908 484 GLN B CA 1
ATOM 2172 C C . GLN B 1 26 ? 1.47652 80.28945 1.75496 1.000 37.57452 484 GLN B C 1
ATOM 2173 O O . GLN B 1 26 ? 0.80334 79.25059 1.69316 1.000 34.53350 484 GLN B O 1
ATOM 2179 N N . GLN B 1 27 ? 2.78861 80.26439 2.02907 1.000 32.11562 485 GLN B N 1
ATOM 2180 C CA . GLN B 1 27 ? 3.44591 78.98145 2.27456 1.000 35.27774 485 GLN B CA 1
ATOM 2181 C C . GLN B 1 27 ? 2.97500 78.34559 3.57878 1.000 31.49151 485 GLN B C 1
ATOM 2182 O O . GLN B 1 27 ? 2.92717 77.11385 3.67982 1.000 29.57673 485 GLN B O 1
ATOM 2188 N N . THR B 1 28 ? 2.61706 79.15824 4.57590 1.000 27.57797 486 THR B N 1
ATOM 2189 C CA . THR B 1 28 ? 2.10335 78.62017 5.83269 1.000 31.02916 486 THR B CA 1
ATOM 2190 C C . THR B 1 28 ? 0.70752 78.01462 5.64415 1.000 32.10997 486 THR B C 1
ATOM 2191 O O . THR B 1 28 ? 0.42365 76.91116 6.13786 1.000 27.14765 486 THR B O 1
ATOM 2195 N N . LYS B 1 29 ? -0.15968 78.70470 4.89419 1.000 31.54474 487 LYS B N 1
ATOM 2196 C CA . LYS B 1 29 ? -1.45496 78.14019 4.52548 1.000 29.53570 487 LYS B CA 1
ATOM 2197 C C . LYS B 1 29 ? -1.29867 76.83866 3.74001 1.000 31.62770 487 LYS B C 1
ATOM 2198 O O . LYS B 1 29 ? -2.07894 75.89791 3.92667 1.000 27.96459 487 LYS B O 1
ATOM 2204 N N . ALA B 1 30 ? -0.29525 76.75494 2.85921 1.000 31.33822 488 ALA B N 1
ATOM 2205 C CA . ALA B 1 30 ? -0.10489 75.51412 2.10477 1.000 31.38845 488 ALA B CA 1
ATOM 2206 C C . ALA B 1 30 ? 0.26177 74.35550 3.02750 1.000 29.77375 488 ALA B C 1
ATOM 2207 O O . ALA B 1 30 ? -0.16311 73.20967 2.81146 1.000 27.78516 488 ALA B O 1
ATOM 2209 N N . ARG B 1 31 ? 1.05251 74.63522 4.06171 1.000 26.50816 489 ARG B N 1
ATOM 2210 C CA . ARG B 1 31 ? 1.38492 73.60839 5.03606 1.000 27.45430 489 ARG B CA 1
ATOM 2211 C C . ARG B 1 31 ? 0.15251 73.19513 5.84188 1.000 26.69301 489 ARG B C 1
ATOM 2212 O O . ARG B 1 31 ? -0.07186 72.00112 6.07925 1.000 28.98359 489 ARG B O 1
ATOM 2220 N N . GLN B 1 32 ? -0.66436 74.16309 6.25781 1.000 23.18743 490 GLN B N 1
ATOM 2221 C CA . GLN B 1 32 ? -1.90386 73.84321 6.96295 1.000 27.02371 490 GLN B CA 1
ATOM 2222 C C . GLN B 1 32 ? -2.79837 72.93021 6.13048 1.000 24.73050 490 GLN B C 1
ATOM 2223 O O . GLN B 1 32 ? -3.39671 71.98078 6.65097 1.000 23.68812 490 GLN B O 1
ATOM 2229 N N . GLN B 1 33 ? -2.88228 73.18896 4.82813 1.000 26.32612 491 GLN B N 1
ATOM 2230 C CA . GLN B 1 33 ? -3.77548 72.40741 3.98736 1.000 26.48010 491 GLN B CA 1
ATOM 2231 C C . GLN B 1 33 ? -3.26872 70.98471 3.81897 1.000 27.54281 491 GLN B C 1
ATOM 2232 O O . GLN B 1 33 ? -4.05995 70.03630 3.84461 1.000 26.24392 491 GLN B O 1
ATOM 2238 N N . TRP B 1 34 ? -1.95829 70.82326 3.62050 1.000 27.60147 492 TRP B N 1
ATOM 2239 C CA . TRP B 1 34 ? -1.35404 69.49501 3.57780 1.000 30.41276 492 TRP B CA 1
ATOM 2240 C C . TRP B 1 34 ? -1.68801 68.68994 4.82964 1.000 28.00932 492 TRP B C 1
ATOM 2241 O O . TRP B 1 34 ? -2.05147 67.51090 4.74430 1.000 29.53795 492 TRP B O 1
ATOM 2252 N N . LEU B 1 35 ? -1.56377 69.31480 6.00810 1.000 24.27591 493 LEU B N 1
ATOM 2253 C CA . LEU B 1 35 ? -1.86594 68.61271 7.26188 1.000 25.25886 493 LEU B CA 1
ATOM 2254 C C . LEU B 1 35 ? -3.35804 68.31846 7.40355 1.000 27.20540 493 LEU B C 1
ATOM 2255 O O . LEU B 1 35 ? -3.73857 67.22884 7.85234 1.000 28.75390 493 LEU B O 1
ATOM 2260 N N . GLU B 1 36 ? -4.21845 69.27671 7.03207 1.000 23.92795 494 GLU B N 1
ATOM 2261 C CA . GLU B 1 36 ? -5.66195 69.04421 7.10080 1.000 24.95577 494 GLU B CA 1
ATOM 2262 C C . GLU B 1 36 ? -6.06659 67.86346 6.22708 1.000 25.14729 494 GLU B C 1
ATOM 2263 O O . GLU B 1 36 ? -6.89731 67.03904 6.62287 1.000 24.15019 494 GLU B O 1
ATOM 2269 N N . GLU B 1 37 ? -5.47272 67.75571 5.04329 1.000 21.84161 495 GLU B N 1
ATOM 2270 C CA . GLU B 1 37 ? -5.76649 66.63287 4.17312 1.000 25.10390 495 GLU B CA 1
ATOM 2271 C C . GLU B 1 37 ? -5.34105 65.31873 4.81190 1.000 26.42518 495 GLU B C 1
ATOM 2272 O O . GLU B 1 37 ? -6.07058 64.32231 4.76677 1.000 25.31742 495 GLU B O 1
ATOM 2278 N N . MET B 1 38 ? -4.15934 65.29917 5.42173 1.000 29.08435 496 MET B N 1
ATOM 2279 C CA . MET B 1 38 ? -3.70476 64.08629 6.07982 1.000 27.50305 496 MET B CA 1
ATOM 2280 C C . MET B 1 38 ? -4.60950 63.72691 7.25259 1.000 27.66591 496 MET B C 1
ATOM 2281 O O . MET B 1 38 ? -4.97033 62.55646 7.42900 1.000 23.13123 496 MET B O 1
ATOM 2286 N N . GLN B 1 39 ? -5.00329 64.73035 8.04658 1.000 25.82535 497 GLN B N 1
ATOM 2287 C CA . GLN B 1 39 ? -5.93618 64.51458 9.15470 1.000 25.53819 497 GLN B CA 1
ATOM 2288 C C . GLN B 1 39 ? -7.23265 63.86816 8.67114 1.000 25.61032 497 GLN B C 1
ATOM 2289 O O . GLN B 1 39 ? -7.65368 62.82514 9.18130 1.000 25.85104 497 GLN B O 1
ATOM 2295 N N . HIS B 1 40 ? -7.85979 64.44816 7.66408 1.000 22.41120 498 HIS B N 1
ATOM 2296 C CA . HIS B 1 40 ? -9.18828 64.01097 7.27940 1.000 24.51632 498 HIS B CA 1
ATOM 2297 C C . HIS B 1 40 ? -9.19075 62.84648 6.28961 1.000 25.74171 498 HIS B C 1
ATOM 2298 O O . HIS B 1 40 ? -10.26923 62.32912 5.97624 1.000 25.90966 498 HIS B O 1
ATOM 2305 N N . ASP B 1 41 ? -8.02921 62.42746 5.78864 1.000 23.52812 499 ASP B N 1
ATOM 2306 C CA . ASP B 1 41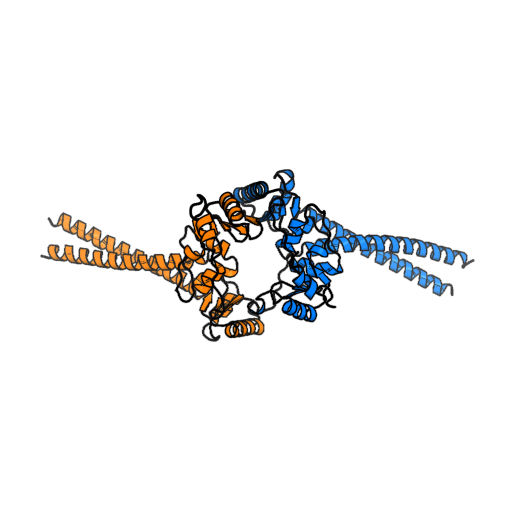 ? -7.87296 61.14341 5.09898 1.000 25.25283 499 ASP B CA 1
ATOM 2307 C C . ASP B 1 41 ? -7.55161 60.00815 6.06333 1.000 26.05629 499 ASP B C 1
ATOM 2308 O O . ASP B 1 41 ? -7.38047 58.85841 5.62476 1.000 21.79242 499 ASP B O 1
ATOM 2313 N N . TYR B 1 42 ? -7.42120 60.31680 7.35471 1.000 23.12880 500 TYR B N 1
ATOM 2314 C CA . TYR B 1 42 ? -7.04358 59.34118 8.37427 1.000 28.87075 500 TYR B CA 1
ATOM 2315 C C . TYR B 1 42 ? -5.73146 58.64276 8.04302 1.000 27.21208 500 TYR B C 1
ATOM 2316 O O . TYR B 1 42 ? -5.54606 57.46827 8.35712 1.000 28.56643 500 TYR B O 1
ATOM 2325 N N . SER B 1 43 ? -4.79447 59.36428 7.43856 1.000 27.69128 501 SER B N 1
ATOM 2326 C CA . SER B 1 43 ? -3.48548 58.78135 7.19529 1.000 30.17447 501 SER B CA 1
ATOM 2327 C C . SER B 1 43 ? -2.78222 58.49600 8.51755 1.000 28.96696 501 SER B C 1
ATOM 2328 O O . SER B 1 43 ? -2.84808 59.28338 9.46586 1.000 28.63840 501 SER B O 1
ATOM 2331 N N . GLY B 1 44 ? -2.13066 57.34254 8.58612 1.000 26.26685 502 GLY B N 1
ATOM 2332 C CA . GLY B 1 44 ? -1.49575 56.89160 9.80265 1.000 30.65626 502 GLY B CA 1
ATOM 2333 C C . GLY B 1 44 ? -2.37869 56.04553 10.69227 1.000 32.46206 502 GLY B C 1
ATOM 2334 O O . GLY B 1 44 ? -1.89090 55.49860 11.68829 1.000 33.71169 502 GLY B O 1
ATOM 2335 N N . PHE B 1 45 ? -3.65894 55.91608 10.36638 1.000 33.03723 503 PHE B N 1
ATOM 2336 C CA . PHE B 1 45 ? -4.57779 55.12619 11.16765 1.000 29.69300 503 PHE B CA 1
ATOM 2337 C C . PHE B 1 45 ? -4.58140 53.68087 10.70167 1.000 30.93718 503 PHE B C 1
ATOM 2338 O O . PHE B 1 45 ? -4.32850 53.38789 9.53452 1.000 31.24964 503 PHE B O 1
ATOM 2346 N N . VAL B 1 46 ? -4.86597 52.78040 11.64485 1.000 29.99651 504 VAL B N 1
ATOM 2347 C CA . VAL B 1 46 ? -5.01371 51.36531 11.34495 1.000 31.93962 504 VAL B CA 1
ATOM 2348 C C . VAL B 1 46 ? -6.24245 51.13680 10.44493 1.000 34.85083 504 VAL B C 1
ATOM 2349 O O . VAL B 1 46 ? -7.22789 51.89013 10.49028 1.000 29.91773 504 VAL B O 1
ATOM 2353 N N . GLN B 1 47 ? -6.17743 50.08733 9.61585 1.000 34.15944 505 GLN B N 1
ATOM 2354 C CA . GLN B 1 47 ? -7.16026 49.89126 8.54191 1.000 35.40712 505 GLN B CA 1
ATOM 2355 C C . GLN B 1 47 ? -8.60080 49.88872 9.05335 1.000 29.28855 505 GLN B C 1
ATOM 2356 O O . GLN B 1 47 ? -9.45769 50.59915 8.51907 1.000 32.15420 505 GLN B O 1
ATOM 2362 N N . GLY B 1 48 ? -8.89192 49.07112 10.06718 1.000 30.14989 506 GLY B N 1
ATOM 2363 C CA . GLY B 1 48 ? -10.25369 48.98574 10.56989 1.000 29.49292 506 GLY B CA 1
ATOM 2364 C C . GLY B 1 48 ? -10.74122 50.30208 11.14416 1.000 32.39373 506 GLY B C 1
ATOM 2365 O O . GLY B 1 48 ? -11.90004 50.67835 10.96207 1.000 28.63373 506 GLY B O 1
ATOM 2366 N N . VAL B 1 49 ? -9.85604 51.01939 11.84027 1.000 30.01349 507 VAL B N 1
ATOM 2367 C CA . VAL B 1 49 ? -10.19432 52.32479 12.39845 1.000 27.57034 507 VAL B CA 1
ATOM 2368 C C . VAL B 1 49 ? -10.46152 53.32542 11.27849 1.000 28.37329 507 VAL B C 1
ATOM 2369 O O . VAL B 1 49 ? -11.44983 54.07152 11.30507 1.000 24.36446 507 VAL B O 1
ATOM 2373 N N . LYS B 1 50 ? -9.59430 53.33241 10.26376 1.000 28.96342 508 LYS B N 1
ATOM 2374 C CA . LYS B 1 50 ? -9.78114 54.21218 9.11864 1.000 28.14983 508 LYS B CA 1
ATOM 2375 C C . LYS B 1 50 ? -11.12184 53.94972 8.44289 1.000 27.62319 508 LYS B C 1
ATOM 2376 O O . LYS B 1 50 ? -11.86613 54.88467 8.12213 1.000 24.59385 508 LYS B O 1
ATOM 2382 N N . GLU B 1 51 ? -11.46115 52.67674 8.23865 1.000 27.82787 509 GLU B N 1
ATOM 2383 C CA . GLU B 1 51 ? -12.70269 52.37729 7.53631 1.000 27.38068 509 GLU B CA 1
ATOM 2384 C C . GLU B 1 51 ? -13.92655 52.78782 8.34351 1.000 26.21154 509 GLU B C 1
ATOM 2385 O O . GLU B 1 51 ? -14.91911 53.22434 7.75968 1.000 26.54893 509 GLU B O 1
ATOM 2391 N N . VAL B 1 52 ? -13.87913 52.68699 9.67411 1.000 27.18456 510 VAL B N 1
ATOM 2392 C CA . VAL B 1 52 ? -15.03115 53.11709 10.46047 1.000 23.74442 510 VAL B CA 1
ATOM 2393 C C . VAL B 1 52 ? -15.18875 54.62528 10.38840 1.000 25.62897 510 VAL B C 1
ATOM 2394 O O . VAL B 1 52 ? -16.30165 55.14060 10.19877 1.000 25.04209 510 VAL B O 1
ATOM 2398 N N . LEU B 1 53 ? -14.08342 55.35909 10.52292 1.000 23.02877 511 LEU B N 1
ATOM 2399 C CA . LEU B 1 53 ? -14.16246 56.81415 10.47758 1.000 25.01371 511 LEU B CA 1
ATOM 2400 C C . LEU B 1 53 ? -14.57152 57.29774 9.08881 1.000 21.92068 511 LEU B C 1
ATOM 2401 O O . LEU B 1 53 ? -15.31344 58.27871 8.97619 1.000 22.87208 511 LEU B O 1
ATOM 2406 N N . LYS B 1 54 ? -14.14919 56.59963 8.02716 1.000 23.46575 512 LYS B N 1
ATOM 2407 C CA . LYS B 1 54 ? -14.64645 56.92656 6.69196 1.000 25.78767 512 LYS B CA 1
ATOM 2408 C C . LYS B 1 54 ? -16.13498 56.64025 6.53712 1.000 26.54927 512 LYS B C 1
ATOM 2409 O O . LYS B 1 54 ? -16.75741 57.16597 5.60639 1.000 26.78353 512 LYS B O 1
ATOM 2415 N N . ALA B 1 55 ? -16.72812 55.86269 7.44243 1.000 24.00394 513 ALA B N 1
ATOM 2416 C CA . ALA B 1 55 ? -18.15335 55.55347 7.39772 1.000 23.21828 513 ALA B CA 1
ATOM 2417 C C . ALA B 1 55 ? -18.94261 56.32519 8.44078 1.000 26.71681 513 ALA B C 1
ATOM 2418 O O . ALA B 1 55 ? -20.04426 55.89841 8.81216 1.000 26.30365 513 ALA B O 1
ATOM 2420 N N . ARG B 1 56 ? -18.39693 57.44916 8.92790 1.000 22.86999 514 ARG B N 1
ATOM 2421 C CA . ARG B 1 56 ? -19.12968 58.29267 9.87057 1.000 26.19546 514 ARG B CA 1
ATOM 2422 C C . ARG B 1 56 ? -20.46622 58.74988 9.29704 1.000 28.96704 514 ARG B C 1
ATOM 2423 O O . ARG B 1 56 ? -21.41515 59.01251 10.06404 1.000 25.51630 514 ARG B O 1
ATOM 2431 N N . ASP B 1 57 ? -20.54343 58.88859 7.96349 1.000 26.04121 515 ASP B N 1
ATOM 2432 C CA . ASP B 1 57 ? -21.72495 59.38269 7.25606 1.000 28.77231 515 ASP B CA 1
ATOM 2433 C C . ASP B 1 57 ? -22.71197 58.26748 6.90989 1.000 30.13939 515 ASP B C 1
ATOM 2434 O O . ASP B 1 57 ? -23.73606 58.53756 6.27575 1.000 27.70508 515 ASP B O 1
ATOM 2439 N N . LEU B 1 58 ? -22.39862 57.02366 7.27060 1.000 29.91146 516 LEU B N 1
ATOM 2440 C CA . LEU B 1 58 ? -23.28564 55.88049 7.08013 1.000 30.10017 516 LEU B CA 1
ATOM 2441 C C . LEU B 1 58 ? -23.63169 55.23515 8.41464 1.000 31.11146 516 LEU B C 1
ATOM 2442 O O . LEU B 1 58 ? -24.81837 55.10868 8.74682 1.000 29.52737 516 LEU B O 1
ATOM 2447 N N . LEU B 1 59 ? -22.62306 54.84279 9.19992 1.000 29.83048 517 LEU B N 1
ATOM 2448 C CA . LEU B 1 59 ? -22.85899 54.21377 10.48802 1.000 27.67737 517 LEU B CA 1
ATOM 2449 C C . LEU B 1 59 ? -23.38590 55.22456 11.50187 1.000 27.99932 517 LEU B C 1
ATOM 2450 O O . LEU B 1 59 ? -23.01198 56.40034 11.47591 1.000 28.96323 517 LEU B O 1
ATOM 2455 N N . PRO B 1 60 ? -24.23765 54.78176 12.41975 1.000 27.03115 518 PRO B N 1
ATOM 2456 C CA . PRO B 1 60 ? -24.67617 55.65410 13.51054 1.000 28.24806 518 PRO B CA 1
ATOM 2457 C C . PRO B 1 60 ? -23.67734 55.72573 14.66792 1.000 26.81198 518 PRO B C 1
ATOM 2458 O O . PRO B 1 60 ? -22.92591 54.79033 14.95440 1.000 27.61974 518 PRO B O 1
ATOM 2462 N N . GLY B 1 61 ? -23.68340 56.87629 15.32665 1.000 24.67278 519 GLY B N 1
ATOM 2463 C CA . GLY B 1 61 ? -23.06486 57.05211 16.62333 1.000 29.08430 519 GLY B CA 1
ATOM 2464 C C . GLY B 1 61 ? -21.55461 57.12367 16.68745 1.000 27.26370 519 GLY B C 1
ATOM 2465 O O . GLY B 1 61 ? -21.00371 56.92281 17.76678 1.000 28.43548 519 GLY B O 1
ATOM 2466 N N . ILE B 1 62 ? -20.86557 57.40022 15.58363 1.000 24.93423 520 ILE B N 1
ATOM 2467 C CA . ILE B 1 62 ? -19.40503 57.43008 15.55852 1.000 24.86374 520 ILE B CA 1
ATOM 2468 C C . ILE B 1 62 ? -18.93556 58.83671 15.90558 1.000 28.39092 520 ILE B C 1
ATOM 2469 O O . ILE B 1 62 ? -19.24828 59.78968 15.18084 1.000 25.87379 520 ILE B O 1
ATOM 2474 N N . HIS B 1 63 ? -18.16465 58.96661 16.99672 1.000 23.86949 521 HIS B N 1
ATOM 2475 C CA . HIS B 1 63 ? -17.58469 60.25598 17.37621 1.000 25.16250 521 HIS B CA 1
ATOM 2476 C C . HIS B 1 63 ? -16.21395 60.46463 16.73653 1.000 25.45512 521 HIS B C 1
ATOM 2477 O O . HIS B 1 63 ? -16.03818 61.37819 15.92644 1.000 30.64577 521 HIS B O 1
ATOM 2484 N N . GLY B 1 64 ? -15.24536 59.62800 17.08435 1.000 25.10014 522 GLY B N 1
ATOM 2485 C CA . GLY B 1 64 ? -13.90217 59.74107 16.54235 1.000 26.03636 522 GLY B CA 1
ATOM 2486 C C . GLY B 1 64 ? -12.95984 58.85374 17.32130 1.000 27.16332 522 GLY B C 1
ATOM 2487 O O . GLY B 1 64 ? -13.31604 58.28431 18.35990 1.000 23.62873 522 GLY B O 1
ATOM 2488 N N . ALA B 1 65 ? -11.75090 58.70442 16.77703 1.000 24.09565 523 ALA B N 1
ATOM 2489 C CA . ALA B 1 65 ? -10.69899 58.02058 17.51844 1.000 23.61287 523 ALA B CA 1
ATOM 2490 C C . ALA B 1 65 ? -10.20533 58.91337 18.64623 1.000 23.32786 523 ALA B C 1
ATOM 2491 O O . ALA B 1 65 ? -10.29338 60.13966 18.57836 1.000 21.61923 523 ALA B O 1
ATOM 2493 N N . ILE B 1 66 ? -9.68098 58.27633 19.69163 1.000 22.66073 524 ILE B N 1
ATOM 2494 C CA . ILE B 1 66 ? -9.22847 59.00129 20.87706 1.000 22.93355 524 ILE B CA 1
ATOM 2495 C C . ILE B 1 66 ? -8.22695 60.10035 20.51347 1.000 22.57249 524 ILE B C 1
ATOM 2496 O O . ILE B 1 66 ? -8.31758 61.23108 21.00924 1.000 21.26256 524 ILE B O 1
ATOM 2501 N N . VAL B 1 67 ? -7.28211 59.80253 19.6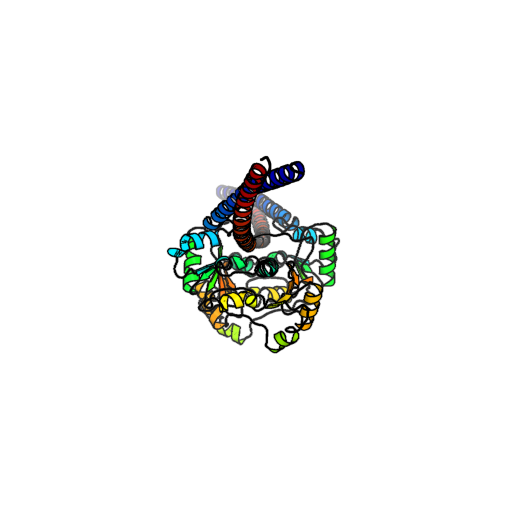1655 1.000 19.65456 525 VAL B N 1
ATOM 2502 C CA . VAL B 1 67 ? -6.27302 60.79718 19.25530 1.000 24.08266 525 VAL B CA 1
ATOM 2503 C C . VAL B 1 67 ? -6.90765 62.06835 18.69803 1.000 24.52269 525 VAL B C 1
ATOM 2504 O O . VAL B 1 67 ? -6.42047 63.17765 18.96048 1.000 23.33113 525 VAL B O 1
ATOM 2508 N N . GLU B 1 68 ? -8.01371 61.94159 17.95258 1.000 21.99720 526 GLU B N 1
ATOM 2509 C CA . GLU B 1 68 ? -8.72104 63.10995 17.43460 1.000 24.92533 526 GLU B CA 1
ATOM 2510 C C . GLU B 1 68 ? -9.36920 63.92854 18.53431 1.000 24.95183 526 GLU B C 1
ATOM 2511 O O . GLU B 1 68 ? -9.68072 65.10062 18.32715 1.000 23.96848 526 GLU B O 1
ATOM 2517 N N . LEU B 1 69 ? -9.61280 63.33407 19.68698 1.000 24.71284 527 LEU B N 1
ATOM 2518 C CA . LEU B 1 69 ? -10.38981 64.00763 20.70953 1.000 22.53127 527 LEU B CA 1
ATOM 2519 C C . LEU B 1 69 ? -9.51931 64.71935 21.74717 1.000 24.41347 527 LEU B C 1
ATOM 2520 O O . LEU B 1 69 ? -10.04374 65.47745 22.56577 1.000 26.21067 527 LEU B O 1
ATOM 2525 N N . ILE B 1 70 ? -8.20849 64.51227 21.74284 1.000 23.59318 528 ILE B N 1
ATOM 2526 C CA . ILE B 1 70 ? -7.37464 65.11385 22.77367 1.000 22.76943 528 ILE B CA 1
ATOM 2527 C C . ILE B 1 70 ? -6.31012 65.99885 22.13390 1.000 23.91182 528 ILE B C 1
ATOM 2528 O O . ILE B 1 70 ? -5.94388 65.83449 20.96746 1.000 21.71095 528 ILE B O 1
ATOM 2533 N N . ARG B 1 71 ? -5.83084 66.96347 22.92513 1.000 22.14819 529 ARG B N 1
ATOM 2534 C CA . ARG B 1 71 ? -4.72151 67.84279 22.57348 1.000 25.55072 529 ARG B CA 1
ATOM 2535 C C . ARG B 1 71 ? -3.68538 67.72555 23.68257 1.000 23.08649 529 ARG B C 1
ATOM 2536 O O . ARG B 1 71 ? -4.02150 67.85335 24.86801 1.000 21.35602 529 ARG B O 1
ATOM 2544 N N . VAL B 1 72 ? -2.43976 67.46488 23.31025 1.000 22.34234 530 VAL B N 1
ATOM 2545 C CA . VAL B 1 72 ? -1.38818 67.28070 24.31067 1.000 26.64640 530 VAL B CA 1
ATOM 2546 C C . VAL B 1 72 ? -0.20415 68.16444 23.94790 1.000 27.31774 530 VAL B C 1
ATOM 2547 O O . VAL B 1 72 ? 0.19329 68.21483 22.77177 1.000 25.44578 530 VAL B O 1
ATOM 2551 N N . PRO B 1 73 ? 0.36817 68.88722 24.91279 1.000 28.92528 531 PRO B N 1
ATOM 2552 C CA . PRO B 1 73 ? 1.61211 69.62105 24.65484 1.000 26.18778 531 PRO B CA 1
ATOM 2553 C C . PRO B 1 73 ? 2.71561 68.68424 24.18507 1.000 25.71457 531 PRO B C 1
ATOM 2554 O O . PRO B 1 73 ? 2.70742 67.47591 24.45109 1.000 23.49427 531 PRO B O 1
ATOM 2558 N N . ASP B 1 74 ? 3.66228 69.26474 23.44433 1.000 24.89682 532 ASP B N 1
ATOM 2559 C CA . ASP B 1 74 ? 4.75828 68.47837 22.88787 1.000 26.25962 532 ASP B CA 1
ATOM 2560 C C . ASP B 1 74 ? 5.56154 67.78397 23.98438 1.000 22.93926 532 ASP B C 1
ATOM 2561 O O . ASP B 1 74 ? 5.97676 66.63606 23.82242 1.000 25.53974 532 ASP B O 1
ATOM 2566 N N . ARG B 1 75 ? 5.78709 68.46377 25.11054 1.000 23.88382 533 ARG B N 1
ATOM 2567 C CA . ARG B 1 75 ? 6.59245 67.87270 26.17831 1.000 23.41982 533 ARG B CA 1
ATOM 2568 C C . ARG B 1 75 ? 6.01192 66.54871 26.67948 1.000 22.18352 533 ARG B C 1
ATOM 2569 O O . ARG B 1 75 ? 6.76593 65.63285 27.04463 1.000 21.60185 533 ARG B O 1
ATOM 2577 N N . TYR B 1 76 ? 4.68194 66.43241 26.73495 1.000 20.48805 534 TYR B N 1
ATOM 2578 C CA . TYR B 1 76 ? 4.02967 65.26138 27.32576 1.000 23.54815 534 TYR B CA 1
ATOM 2579 C C . TYR B 1 76 ? 3.54879 64.25526 26.28750 1.000 20.46704 534 TYR B C 1
ATOM 2580 O O . TYR B 1 76 ? 2.87398 63.28189 26.63914 1.000 17.09316 534 TYR B O 1
ATOM 2589 N N . GLU B 1 77 ? 3.89501 64.45702 25.02238 1.000 20.55519 535 GLU B N 1
ATOM 2590 C CA . GLU B 1 77 ? 3.32775 63.64787 23.94700 1.000 21.54677 535 GLU B CA 1
ATOM 2591 C C . GLU B 1 77 ? 3.77518 62.19202 24.03562 1.000 22.44593 535 GLU B C 1
ATOM 2592 O O . GLU B 1 77 ? 2.96159 61.27105 23.89090 1.000 20.87607 535 GLU B O 1
ATOM 2598 N N . THR B 1 78 ? 5.06853 61.95474 24.24040 1.000 21.00446 536 THR B N 1
ATOM 2599 C CA . THR B 1 78 ? 5.52353 60.57212 24.33059 1.000 21.45686 536 THR B CA 1
ATOM 2600 C C . THR B 1 78 ? 4.86260 59.84740 25.50333 1.000 22.31407 536 THR B C 1
ATOM 2601 O O . THR B 1 78 ? 4.41006 58.70119 25.36701 1.000 23.84171 536 THR B O 1
ATOM 2605 N N . ALA B 1 79 ? 4.76560 60.51488 26.65514 1.000 19.49919 537 ALA B N 1
ATOM 2606 C CA . ALA B 1 79 ? 4.13533 59.90177 27.82060 1.000 21.70020 537 ALA B CA 1
ATOM 2607 C C . ALA B 1 79 ? 2.68363 59.51906 27.53752 1.000 23.16883 537 ALA B C 1
ATOM 2608 O O . ALA B 1 79 ? 2.25359 58.40025 27.84732 1.000 23.43932 537 ALA B O 1
ATOM 2610 N N . ILE B 1 80 ? 1.90985 60.44290 26.95528 1.000 21.38629 538 ILE B N 1
ATOM 2611 C CA . ILE B 1 80 ? 0.49240 60.19096 26.69626 1.000 19.64286 538 ILE B CA 1
ATOM 2612 C C . ILE B 1 80 ? 0.31739 59.10456 25.63641 1.000 24.05051 538 ILE B C 1
ATOM 2613 O O . ILE B 1 80 ? -0.52360 58.20121 25.78349 1.000 22.84113 538 ILE B O 1
ATOM 2618 N N . GLU B 1 81 ? 1.08866 59.16951 24.54497 1.000 22.95000 539 GLU B N 1
ATOM 2619 C CA . GLU B 1 81 ? 1.00729 58.08987 23.56233 1.000 26.28811 539 GLU B CA 1
ATOM 2620 C C . GLU B 1 81 ? 1.36691 56.74935 24.18505 1.000 24.06860 539 GLU B C 1
ATOM 2621 O O . GLU B 1 81 ? 0.75687 55.72154 23.86975 1.000 22.16865 539 GLU B O 1
ATOM 2627 N N . THR B 1 82 ? 2.36385 56.73175 25.06314 1.000 24.59070 540 THR B N 1
ATOM 2628 C CA . THR B 1 82 ? 2.72765 55.46879 25.68784 1.000 22.80626 540 THR B CA 1
ATOM 2629 C C . THR B 1 82 ? 1.64350 55.00130 26.65062 1.000 23.53990 540 THR B C 1
ATOM 2630 O O . THR B 1 82 ? 1.30214 53.81165 26.67895 1.000 25.17884 540 THR B O 1
ATOM 2634 N N . ALA B 1 83 ? 1.08986 55.92796 27.42993 1.000 21.53684 541 ALA B N 1
ATOM 2635 C CA . ALA B 1 83 ? 0.00031 55.61269 28.34690 1.000 26.42201 541 ALA B CA 1
ATOM 2636 C C . ALA B 1 83 ? -1.18317 55.01174 27.60926 1.000 28.09170 541 ALA B C 1
ATOM 2637 O O . ALA B 1 83 ? -1.79474 54.04746 28.08199 1.000 29.25311 541 ALA B O 1
ATOM 2639 N N . LEU B 1 84 ? -1.51946 55.56877 26.44099 1.000 22.46226 542 LEU B N 1
ATOM 2640 C CA . LEU B 1 84 ? -2.68583 55.08849 25.70432 1.000 25.05894 542 LEU B CA 1
ATOM 2641 C C . LEU B 1 84 ? -2.40243 53.78028 24.97235 1.000 24.14241 542 LEU B C 1
ATOM 2642 O O . LEU B 1 84 ? -3.27511 52.90982 24.90405 1.000 25.64047 542 LEU B O 1
ATOM 2647 N N . GLY B 1 85 ? -1.20643 53.63447 24.40165 1.000 26.75716 543 GLY B N 1
ATOM 2648 C CA . GLY B 1 85 ? -0.91962 52.46389 23.58546 1.000 24.52876 543 GLY B CA 1
ATOM 2649 C C . GLY B 1 85 ? -1.90431 52.36081 22.43499 1.000 30.00115 543 GLY B C 1
ATOM 2650 O O . GLY B 1 85 ? -2.23683 53.35500 21.78174 1.000 25.81139 543 GLY B O 1
ATOM 2651 N N . GLY B 1 86 ? -2.41662 51.14858 22.20003 1.000 27.91820 544 GLY B N 1
ATOM 2652 C CA . GLY B 1 86 ? -3.39441 50.98093 21.13623 1.000 26.46962 544 GLY B CA 1
ATOM 2653 C C . GLY B 1 86 ? -4.63060 51.84538 21.30831 1.000 28.15368 544 GLY B C 1
ATOM 2654 O O . GLY B 1 86 ? -5.33934 52.11106 20.32766 1.000 23.78032 544 GLY B O 1
ATOM 2655 N N . ALA B 1 87 ? -4.89724 52.31196 22.53485 1.000 25.90244 545 ALA B N 1
ATOM 2656 C CA . ALA B 1 87 ? -6.09978 53.09928 22.77685 1.000 25.39854 545 ALA B CA 1
ATOM 2657 C C . ALA B 1 87 ? -6.07275 54.44178 22.05740 1.000 25.69930 545 ALA B C 1
ATOM 2658 O O . ALA B 1 87 ? -7.12015 55.09828 21.97080 1.000 26.25931 545 ALA B O 1
ATOM 2660 N N . MET B 1 88 ? -4.90842 54.86153 21.55463 1.000 24.17206 546 MET B N 1
ATOM 2661 C CA . MET B 1 88 ? -4.83593 56.02397 20.66786 1.000 27.87463 546 MET B CA 1
ATOM 2662 C C . MET B 1 88 ? -5.90323 55.96887 19.57703 1.000 24.94399 546 MET B C 1
ATOM 2663 O O . MET B 1 88 ? -6.44401 57.00063 19.16134 1.000 23.09908 546 MET B O 1
ATOM 2668 N N . GLN B 1 89 ? -6.20639 54.76849 19.09003 1.000 23.29754 547 GLN B N 1
ATOM 2669 C CA . GLN B 1 89 ? -7.11531 54.59703 17.96579 1.000 25.29749 547 GLN B CA 1
ATOM 2670 C C . GLN B 1 89 ? -8.40370 53.88141 18.33942 1.000 26.30153 547 GLN B C 1
ATOM 2671 O O . GLN B 1 89 ? -9.11359 53.41441 17.44232 1.000 25.64843 547 GLN B O 1
ATOM 2677 N N . HIS B 1 90 ? -8.69860 53.73548 19.62984 1.000 26.51811 548 HIS B N 1
ATOM 2678 C CA . HIS B 1 90 ? -10.01762 53.27687 20.04217 1.000 26.03514 548 HIS B CA 1
ATOM 2679 C C . HIS B 1 90 ? -11.05148 54.31957 19.62526 1.000 24.96646 548 HIS B C 1
ATOM 2680 O O . HIS B 1 90 ? -10.79417 55.52442 19.68618 1.000 26.17334 548 HIS B O 1
ATOM 2687 N N . ILE B 1 91 ? -12.21815 53.86354 19.18599 1.000 23.66153 549 ILE B N 1
ATOM 2688 C CA . ILE B 1 91 ? -13.22082 54.75172 18.60579 1.000 24.27587 549 ILE B CA 1
ATOM 2689 C C . ILE B 1 91 ? -14.31822 55.00374 19.62872 1.000 26.01110 549 ILE B C 1
ATOM 2690 O O . ILE B 1 91 ? -14.96444 54.06141 20.10925 1.000 23.82583 549 ILE B O 1
ATOM 2695 N N . VAL B 1 92 ? -14.51094 56.27493 19.98073 1.000 22.46615 550 VAL B N 1
ATOM 2696 C CA . VAL B 1 92 ? -15.61461 56.66183 20.85171 1.000 22.90374 550 VAL B CA 1
ATOM 2697 C C . VAL B 1 92 ? -16.89515 56.65001 20.02809 1.000 25.16882 550 VAL B C 1
ATOM 2698 O O . VAL B 1 92 ? -16.93531 57.21474 18.92731 1.000 25.36664 550 VAL B O 1
ATOM 2702 N N . VAL B 1 93 ? -17.92128 55.95204 20.53248 1.000 24.56917 551 VAL B N 1
ATOM 2703 C CA . VAL B 1 93 ? -19.22604 55.83215 19.89055 1.000 24.89295 551 VAL B CA 1
ATOM 2704 C C . VAL B 1 93 ? -20.30788 56.10298 20.93479 1.000 29.33749 551 VAL B C 1
ATOM 2705 O O . VAL B 1 93 ? -20.04635 56.12569 22.14464 1.000 27.91767 551 VAL B O 1
ATOM 2709 N N . ASP B 1 94 ? -21.53799 56.33586 20.44426 1.000 27.70568 552 ASP B N 1
ATOM 2710 C CA . ASP B 1 94 ? -22.63963 56.71903 21.33481 1.000 30.80868 552 ASP B CA 1
ATOM 2711 C C . ASP B 1 94 ? -22.95305 55.63877 22.36392 1.000 27.57011 552 ASP B C 1
ATOM 2712 O O . ASP B 1 94 ? -23.37855 55.95677 23.47999 1.000 31.16845 552 ASP B O 1
ATOM 2717 N N . SER B 1 95 ? -22.80456 54.37268 21.99924 1.000 25.14631 553 SER B N 1
ATOM 2718 C CA . SER B 1 95 ? -23.47776 53.30235 22.73420 1.000 32.91571 553 SER B CA 1
ATOM 2719 C C . SER B 1 95 ? -22.90267 51.96491 22.29584 1.000 28.06260 553 SER B C 1
ATOM 2720 O O . SER B 1 95 ? -22.21239 51.87137 21.27541 1.000 28.51606 553 SER B O 1
ATOM 2723 N N . GLU B 1 96 ? -23.21604 50.91764 23.07180 1.000 27.26010 554 GLU B N 1
ATOM 2724 C CA . GLU B 1 96 ? -22.76914 49.57225 22.70246 1.000 29.33447 554 GLU B CA 1
ATOM 2725 C C . GLU B 1 96 ? -23.43677 49.10162 21.41706 1.000 32.40490 554 GLU B C 1
ATOM 2726 O O . GLU B 1 96 ? -22.80593 48.42179 20.59300 1.000 33.27406 554 GLU B O 1
ATOM 2732 N N . GLN B 1 97 ? -24.71883 49.43952 21.23769 1.000 34.26281 555 GLN B N 1
ATOM 2733 C CA . GLN B 1 97 ? -25.40308 49.17517 19.97504 1.000 33.67417 555 GLN B CA 1
ATOM 2734 C C . GLN B 1 97 ? -24.62638 49.75824 18.79025 1.000 29.64109 555 GLN B C 1
ATOM 2735 O O . GLN B 1 97 ? -24.37184 49.07069 17.79585 1.000 30.52749 555 GLN B O 1
ATOM 2741 N N . ALA B 1 98 ? -24.21850 51.02454 18.88847 1.000 27.78335 556 ALA B N 1
ATOM 2742 C CA . ALA B 1 98 ? -23.41923 51.60969 17.81805 1.000 28.19205 556 ALA B CA 1
ATOM 2743 C C . ALA B 1 98 ? -22.12989 50.82888 17.60276 1.000 26.78977 556 ALA B C 1
ATOM 2744 O O . ALA B 1 98 ? -21.73080 50.57596 16.46093 1.000 26.53203 556 ALA B O 1
ATOM 2746 N N . ALA B 1 99 ? -21.47459 50.40352 18.68497 1.000 25.45666 557 ALA B N 1
ATOM 2747 C CA . ALA B 1 99 ? -20.25649 49.61661 18.50614 1.000 26.29130 557 ALA B CA 1
ATOM 2748 C C . ALA B 1 99 ? -20.54224 48.33208 17.73988 1.000 27.84021 557 ALA B C 1
ATOM 2749 O O . ALA B 1 99 ? -19.77691 47.93706 16.84998 1.000 27.13818 557 ALA B O 1
ATOM 2751 N N . ARG B 1 100 ? -21.64813 47.66492 18.06382 1.000 29.50281 558 ARG B N 1
ATOM 2752 C CA . ARG B 1 100 ? -21.92768 46.39936 17.40142 1.000 31.25147 558 ARG B CA 1
ATOM 2753 C C . ARG B 1 100 ? -22.21142 46.60725 15.92067 1.000 28.35605 558 ARG B C 1
ATOM 2754 O O . ARG B 1 100 ? -21.79864 45.79407 15.08539 1.000 33.24836 558 ARG B O 1
ATOM 2762 N N . GLN B 1 101 ? -22.89677 47.70062 15.56762 1.000 29.83547 559 GLN B N 1
ATOM 2763 C CA . GLN B 1 101 ? -23.14484 47.96432 14.15099 1.000 31.66247 559 GLN B CA 1
ATOM 2764 C C . GLN B 1 101 ? -21.83833 48.20166 13.40321 1.000 29.49627 559 GLN B C 1
ATOM 2765 O O . GLN B 1 101 ? -21.65121 47.70054 12.28864 1.000 31.07260 559 GLN B O 1
ATOM 2771 N N . ALA B 1 102 ? -20.90000 48.93083 14.01901 1.000 30.82560 560 ALA B N 1
ATOM 2772 C CA . ALA B 1 102 ? -19.61434 49.16023 13.36268 1.000 27.92477 560 ALA B CA 1
ATOM 2773 C C . ALA B 1 102 ? -18.82482 47.86426 13.24838 1.000 28.24556 560 ALA B C 1
ATOM 2774 O O . ALA B 1 102 ? -18.14180 47.63210 12.24554 1.000 30.39768 560 ALA B O 1
ATOM 2776 N N . ILE B 1 103 ? -18.92353 46.99578 14.25414 1.000 32.53897 561 ILE B N 1
ATOM 2777 C CA . ILE B 1 103 ? -18.22479 45.71388 14.19421 1.000 32.45261 561 ILE B CA 1
ATOM 2778 C C . ILE B 1 103 ? -18.76230 44.87242 13.04183 1.000 32.18864 561 ILE B C 1
ATOM 2779 O O . ILE B 1 103 ? -17.99805 44.33921 12.22094 1.000 30.95593 561 ILE B O 1
ATOM 2784 N N . HIS B 1 104 ? -20.08963 44.75490 12.95851 1.000 33.62309 562 HIS B N 1
ATOM 2785 C CA . HIS B 1 104 ? -20.72105 44.07705 11.82497 1.000 35.50076 562 HIS B CA 1
ATOM 2786 C C . HIS B 1 104 ? -20.28457 44.68258 10.48702 1.000 35.80971 562 HIS B C 1
ATOM 2787 O O . HIS B 1 104 ? -19.94150 43.96027 9.54242 1.000 34.31196 562 HIS B O 1
ATOM 2794 N N . TYR B 1 105 ? -20.28937 46.01899 10.38888 1.000 35.10423 563 TYR B N 1
ATOM 2795 C CA . TYR B 1 105 ? -19.83229 46.66554 9.15881 1.000 34.12128 563 TYR B CA 1
ATOM 2796 C C . TYR B 1 105 ? -18.40639 46.25335 8.81211 1.000 33.43498 563 TYR B C 1
ATOM 2797 O O . TYR B 1 105 ? -18.09417 46.00736 7.64096 1.000 37.01115 563 TYR B O 1
ATOM 2806 N N . LEU B 1 106 ? -17.51599 46.18569 9.81077 1.000 34.25589 564 LEU B N 1
ATOM 2807 C CA . LEU B 1 106 ? -16.14020 45.76802 9.52911 1.000 36.92182 564 LEU B CA 1
ATOM 2808 C C . LEU B 1 106 ? -16.07688 44.28994 9.14908 1.000 36.50818 564 LEU B C 1
ATOM 2809 O O . LEU B 1 106 ? -15.38656 43.91878 8.19249 1.000 36.28464 564 LEU B O 1
ATOM 2814 N N . LYS B 1 107 ? -16.77724 43.43538 9.90054 1.000 35.72885 565 LYS B N 1
ATOM 2815 C CA . LYS B 1 107 ? -16.77677 41.99691 9.62023 1.000 42.21655 565 LYS B CA 1
ATOM 2816 C C . LYS B 1 107 ? -17.29100 41.70535 8.21487 1.000 40.25076 565 LYS B C 1
ATOM 2817 O O . LYS B 1 107 ? -16.64445 40.99702 7.43453 1.000 40.65357 565 LYS B O 1
ATOM 2823 N N . THR B 1 108 ? -18.45571 42.25823 7.87785 1.000 39.21303 566 THR B N 1
ATOM 2824 C CA . THR B 1 108 ? -19.08467 41.97350 6.59334 1.000 41.17083 566 THR B CA 1
ATOM 2825 C C . THR B 1 108 ? -18.18048 42.36261 5.43646 1.000 41.09878 566 THR B C 1
ATOM 2826 O O . THR B 1 108 ? -18.04668 41.61487 4.46111 1.000 41.94673 566 THR B O 1
ATOM 2830 N N . ASN B 1 109 ? -17.54739 43.52588 5.52617 1.000 41.05469 567 ASN B N 1
ATOM 2831 C CA . ASN B 1 109 ? -16.74894 44.02902 4.42389 1.000 37.73262 567 ASN B CA 1
ATOM 2832 C C . ASN B 1 109 ? -15.30911 43.53762 4.44903 1.000 39.86198 567 ASN B C 1
ATOM 2833 O O . ASN B 1 109 ? -14.56686 43.79897 3.49481 1.000 42.16184 567 ASN B O 1
ATOM 2838 N N . GLY B 1 110 ? -14.90522 42.81444 5.48848 1.000 39.89342 568 GLY B N 1
ATOM 2839 C CA . GLY B 1 110 ? -13.50986 42.40948 5.60294 1.000 40.12127 568 GLY B CA 1
ATOM 2840 C C . GLY B 1 110 ? -12.56549 43.58435 5.74004 1.000 42.11501 568 GLY B C 1
ATOM 2841 O O . GLY B 1 110 ? -11.50720 43.61070 5.09422 1.000 41.58842 568 GLY B O 1
ATOM 2842 N N . TYR B 1 111 ? -12.92221 44.56180 6.57703 1.000 38.18924 569 TYR B N 1
ATOM 2843 C CA . TYR B 1 111 ? -12.23594 45.84630 6.62532 1.000 38.60688 569 TYR B CA 1
ATOM 2844 C C . TYR B 1 111 ? -11.30653 45.98165 7.82745 1.000 42.34066 569 TYR B C 1
ATOM 2845 O O . TYR B 1 111 ? -10.92106 47.10520 8.16777 1.000 42.54400 569 TYR B O 1
ATOM 2854 N N . GLY B 1 112 ? -10.94300 44.88426 8.47807 1.000 35.47752 570 GLY B N 1
ATOM 2855 C CA . GLY B 1 112 ? -10.06040 44.95435 9.62780 1.000 35.96055 570 GLY B CA 1
ATOM 2856 C C . GLY B 1 112 ? -10.80753 44.93947 10.94567 1.000 36.30282 570 GLY B C 1
ATOM 2857 O O . GLY B 1 112 ? -11.96694 44.53211 11.03828 1.000 40.24928 570 GLY B O 1
ATOM 2858 N N . ARG B 1 113 ? -10.11731 45.38580 11.99357 1.000 33.72659 571 ARG B N 1
ATOM 2859 C CA . ARG B 1 113 ? -10.66912 45.33096 13.34355 1.000 34.55066 571 ARG B CA 1
ATOM 2860 C C . ARG B 1 113 ? -10.45545 46.65542 14.06325 1.000 30.15578 571 ARG B C 1
ATOM 2861 O O . ARG B 1 113 ? -9.58542 47.45100 13.70885 1.000 33.43869 571 ARG B O 1
ATOM 2869 N N . ALA B 1 114 ? -11.25456 46.86849 15.10215 1.000 30.90938 572 ALA B N 1
ATOM 2870 C CA . ALA B 1 114 ? -11.20544 48.10634 15.86125 1.000 30.79128 572 ALA B CA 1
ATOM 2871 C C . ALA B 1 114 ? -11.79826 47.84979 17.23612 1.000 27.90760 572 ALA B C 1
ATOM 2872 O O . ALA B 1 114 ? -12.54572 46.89115 17.44064 1.000 28.55130 572 ALA B O 1
ATOM 2874 N N . THR B 1 115 ? -11.44476 48.71214 18.18110 1.000 26.03676 573 THR B N 1
ATOM 2875 C CA . THR B 1 115 ? -11.99771 48.66585 19.52809 1.000 28.96708 573 THR B CA 1
ATOM 2876 C C . THR B 1 115 ? -12.78555 49.94139 19.78534 1.000 26.98818 573 THR B C 1
ATOM 2877 O O . THR B 1 115 ? -12.36599 51.03315 19.38953 1.000 26.14169 573 THR B O 1
ATOM 2881 N N . PHE B 1 116 ? -13.92728 49.79575 20.44200 1.000 25.89443 574 PHE B N 1
ATOM 2882 C CA . PHE B 1 116 ? -14.89268 50.86637 20.59733 1.000 27.33700 574 PHE B CA 1
ATOM 2883 C C . PHE B 1 116 ? -15.06619 51.20337 22.06468 1.000 28.39870 574 PHE B C 1
ATOM 2884 O O . PHE B 1 116 ? -14.94416 50.33560 22.92949 1.000 30.27540 574 PHE B O 1
ATOM 2892 N N . LEU B 1 117 ? -15.34079 52.47829 22.33787 1.000 28.58004 575 LEU B N 1
ATOM 2893 C CA . LEU B 1 117 ? -15.63384 52.94568 23.69230 1.000 28.74336 575 LEU B CA 1
ATOM 2894 C C . LEU B 1 117 ? -17.03134 53.54400 23.71896 1.000 30.64140 575 LEU B C 1
ATOM 2895 O O . LEU B 1 117 ? -17.23045 54.65688 23.19719 1.000 24.60580 575 LEU B O 1
ATOM 2900 N N . PRO B 1 118 ? -18.01919 52.86039 24.30610 1.000 31.89813 576 PRO B N 1
ATOM 2901 C CA . PRO B 1 118 ? -19.40775 53.35793 24.31016 1.000 29.01757 576 PRO B CA 1
ATOM 2902 C C . PRO B 1 118 ? -19.59116 54.45554 25.35116 1.000 31.22980 576 PRO B C 1
ATOM 2903 O O . PRO B 1 118 ? -19.45530 54.22495 26.55445 1.000 33.68450 576 PRO B O 1
ATOM 2907 N N . LEU B 1 119 ? -19.94290 55.64477 24.88271 1.000 26.58819 577 LEU B N 1
ATOM 2908 C CA . LEU B 1 119 ? -19.88090 56.83138 25.73125 1.000 33.47786 577 LEU B CA 1
ATOM 2909 C C . LEU B 1 119 ? -21.00117 56.87512 26.76627 1.000 33.44125 577 LEU B C 1
ATOM 2910 O O . LEU B 1 119 ? -20.83160 57.48051 27.82994 1.000 30.28262 577 LEU B O 1
ATOM 2915 N N . ASP B 1 120 ? -22.14935 56.25352 26.48933 1.000 32.23893 578 ASP B N 1
ATOM 2916 C CA . ASP B 1 120 ? -23.23338 56.30545 27.46757 1.000 39.17241 578 ASP B CA 1
ATOM 2917 C C . ASP B 1 120 ? -22.94823 55.45611 28.70426 1.000 36.43474 578 ASP B C 1
ATOM 2918 O O . ASP B 1 120 ? -23.54741 55.70111 29.75336 1.000 39.33436 578 ASP B O 1
ATOM 2923 N N . VAL B 1 121 ? -22.01558 54.50858 28.61226 1.000 37.29675 579 VAL B N 1
ATOM 2924 C CA . VAL B 1 121 ? -21.78430 53.51952 29.65406 1.000 38.73235 579 VAL B CA 1
ATOM 2925 C C . VAL B 1 121 ? -20.39573 53.63631 30.31007 1.000 41.13229 579 VAL B C 1
ATOM 2926 O O . VAL B 1 121 ? -20.25562 53.32329 31.49895 1.000 39.93672 579 VAL B O 1
ATOM 2930 N N . ILE B 1 122 ? -19.36864 54.08440 29.58068 1.000 36.36140 580 ILE B N 1
ATOM 2931 C CA . ILE B 1 122 ? -18.01378 54.11204 30.12459 1.000 32.16444 580 ILE B CA 1
ATOM 2932 C C . ILE B 1 122 ? -17.95242 54.97677 31.38502 1.000 35.25763 580 ILE B C 1
ATOM 2933 O O . ILE B 1 122 ? -18.58837 56.03568 31.47326 1.000 37.31151 580 ILE B O 1
ATOM 2938 N N . LYS B 1 123 ? -17.20568 54.51674 32.38701 1.000 34.90383 581 LYS B N 1
ATOM 2939 C CA . LYS B 1 123 ? -17.09943 55.24120 33.65252 1.000 39.38005 581 LYS B CA 1
ATOM 2940 C C . LYS B 1 123 ? -15.68046 55.75988 33.88451 1.000 33.67598 581 LYS B C 1
ATOM 2941 O O . LYS B 1 123 ? -14.69578 55.09247 33.55153 1.000 31.29215 581 LYS B O 1
ATOM 2947 N N . ALA B 1 124 ? -15.59312 56.95230 34.46617 1.000 34.60507 582 ALA B N 1
ATOM 2948 C CA . ALA B 1 124 ? -14.31427 57.55320 34.81132 1.000 34.02442 582 ALA B CA 1
ATOM 2949 C C . ALA B 1 124 ? -13.52086 56.66503 35.76787 1.000 36.32391 582 ALA B C 1
ATOM 2950 O O . ALA B 1 124 ? -14.07764 55.83336 36.48998 1.000 35.27349 582 ALA B O 1
ATOM 2952 N N . ARG B 1 125 ? -12.19772 56.82984 35.75009 1.000 31.27046 583 ARG B N 1
ATOM 2953 C CA . ARG B 1 125 ? -11.36218 56.39270 36.85668 1.000 29.99168 583 ARG B CA 1
ATOM 2954 C C . ARG B 1 125 ? -10.64867 57.59924 37.44486 1.000 34.88504 583 ARG B C 1
ATOM 2955 O O . ARG B 1 125 ? -10.47198 58.63721 36.78889 1.000 32.84040 583 ARG B O 1
ATOM 2963 N N . ALA B 1 126 ? -10.23416 57.44972 38.69881 1.000 34.21221 584 ALA B N 1
ATOM 2964 C CA . ALA B 1 126 ? -9.50587 58.50010 39.39154 1.000 33.51251 584 ALA B CA 1
ATOM 2965 C C . ALA B 1 126 ? -8.79524 57.89278 40.58451 1.000 37.93005 584 ALA B C 1
ATOM 2966 O O . ALA B 1 126 ? -9.27409 56.92420 41.18638 1.000 33.21040 584 ALA B O 1
ATOM 2968 N N . LEU B 1 127 ? -7.65430 58.47640 40.92713 1.000 33.35319 585 LEU B N 1
ATOM 2969 C CA . LEU B 1 127 ? -7.04589 58.13133 42.19640 1.000 36.53156 585 LEU B CA 1
ATOM 2970 C C . LEU B 1 127 ? -7.93762 58.63516 43.32662 1.000 36.36972 585 LEU B C 1
ATOM 2971 O O . LEU B 1 127 ? -8.65617 59.63088 43.18049 1.000 33.00302 585 LEU B O 1
ATOM 2976 N N . SER B 1 128 ? -7.91242 57.92380 44.45217 1.000 33.72401 586 SER B N 1
ATOM 2977 C CA . SER B 1 128 ? -8.54305 58.46705 45.64490 1.000 35.20459 586 SER B CA 1
ATOM 2978 C C . SER B 1 128 ? -7.81858 59.73618 46.06863 1.000 35.60344 586 SER B C 1
ATOM 2979 O O . SER B 1 128 ? -6.71245 60.03988 45.61066 1.000 35.47155 586 SER B O 1
ATOM 2982 N N . GLU B 1 129 ? -8.47308 60.50924 46.93264 1.000 38.82151 587 GLU B N 1
ATOM 2983 C CA . GLU B 1 129 ? -7.85194 61.73016 47.42598 1.000 33.69719 587 GLU B CA 1
ATOM 2984 C C . GLU B 1 129 ? -6.58453 61.43249 48.21854 1.000 38.37604 587 GLU B C 1
ATOM 2985 O O . GLU B 1 129 ? -5.62579 62.21943 48.18704 1.000 36.09166 587 GLU B O 1
ATOM 2991 N N . ARG B 1 130 ? -6.56725 60.31450 48.95001 1.000 36.27701 588 ARG B N 1
ATOM 2992 C CA . ARG B 1 130 ? -5.39248 59.98145 49.74092 1.000 38.78574 588 ARG B CA 1
ATOM 2993 C C . ARG B 1 130 ? -4.25884 59.50272 48.84995 1.000 33.09551 588 ARG B C 1
ATOM 2994 O O . ARG B 1 130 ? -3.08965 59.77112 49.13603 1.000 30.43590 588 ARG B O 1
ATOM 3002 N N . GLU B 1 131 ? -4.58134 58.80312 47.75917 1.000 36.36714 589 GLU B N 1
ATOM 3003 C CA . GLU B 1 131 ? -3.53433 58.37614 46.83247 1.000 35.19855 589 GLU B CA 1
ATOM 3004 C C . GLU B 1 131 ? -2.90359 59.58288 46.15132 1.000 33.65552 589 GLU B C 1
ATOM 3005 O O . GLU B 1 131 ? -1.67578 59.70394 46.09085 1.000 34.12725 589 GLU B O 1
ATOM 3011 N N . ARG B 1 132 ? -3.73658 60.50283 45.66077 1.000 33.67214 590 ARG B N 1
ATOM 3012 C CA . ARG B 1 132 ? -3.23560 61.73481 45.06054 1.000 33.03248 590 ARG B CA 1
ATOM 3013 C C . ARG B 1 132 ? -2.32978 62.48776 46.02488 1.000 31.98583 590 ARG B C 1
ATOM 3014 O O . ARG B 1 132 ? -1.22825 62.90973 45.65926 1.000 32.39542 590 ARG B O 1
ATOM 3022 N N . ALA B 1 133 ? -2.78660 62.68803 47.26284 1.000 34.87096 591 ALA B N 1
ATOM 3023 C CA . ALA B 1 133 ? -1.95202 63.37638 48.24628 1.000 34.01866 591 ALA B CA 1
ATOM 3024 C C . ALA B 1 133 ? -0.68911 62.58343 48.53256 1.000 31.19811 591 ALA B C 1
ATOM 3025 O O . ALA B 1 133 ? 0.35197 63.16042 48.85750 1.000 31.45995 591 ALA B O 1
ATOM 3027 N N . ALA B 1 134 ? -0.74754 61.26408 48.38787 1.000 30.71702 592 ALA B N 1
ATOM 3028 C CA . ALA B 1 134 ? 0.44458 60.47008 48.63962 1.000 31.24709 592 ALA B CA 1
ATOM 3029 C C . ALA B 1 134 ? 1.55331 60.73715 47.62367 1.000 31.93275 592 ALA B C 1
ATOM 3030 O O . ALA B 1 134 ? 2.71900 60.47760 47.91121 1.000 29.33555 592 ALA B O 1
ATOM 3032 N N . ILE B 1 135 ? 1.22608 61.24475 46.43017 1.000 30.41331 593 ILE B N 1
ATOM 3033 C CA . ILE B 1 135 ? 2.20779 61.30111 45.35892 1.000 30.68737 593 ILE B CA 1
ATOM 3034 C C . ILE B 1 135 ? 2.44564 62.69524 44.82551 1.000 30.39818 593 ILE B C 1
ATOM 3035 O O . ILE B 1 135 ? 3.48202 62.92992 44.18321 1.000 27.53081 593 ILE B O 1
ATOM 3040 N N . ASP B 1 136 ? 1.53562 63.65193 45.01220 1.000 32.45818 594 ASP B N 1
ATOM 3041 C CA . ASP B 1 136 ? 1.58341 64.77650 44.09178 1.000 35.28607 594 ASP B CA 1
ATOM 3042 C C . ASP B 1 136 ? 2.62284 65.81394 44.47629 1.000 32.40990 594 ASP B C 1
ATOM 3043 O O . ASP B 1 136 ? 2.75911 66.80329 43.76219 1.000 35.98458 594 ASP B O 1
ATOM 3048 N N . ARG B 1 137 ? 3.38055 65.59601 45.55260 1.000 32.12981 595 ARG B N 1
ATOM 3049 C CA . ARG B 1 137 ? 4.53888 66.42691 45.85227 1.000 33.78331 595 ARG B CA 1
ATOM 3050 C C . ARG B 1 137 ? 5.84254 65.63938 45.80717 1.000 33.11003 595 ARG B C 1
ATOM 3051 O O . ARG B 1 137 ? 6.89988 66.18834 46.13927 1.000 33.13248 595 ARG B O 1
ATOM 3059 N N . HIS B 1 138 ? 5.79135 64.37824 45.39479 1.000 27.97196 596 HIS B N 1
ATOM 3060 C CA . HIS B 1 138 ? 7.00082 63.60873 45.14518 1.000 28.07210 596 HIS B CA 1
ATOM 3061 C C . HIS B 1 138 ? 7.85223 64.27699 44.05992 1.000 25.30016 596 HIS B C 1
ATOM 3062 O O . HIS B 1 138 ? 7.31656 64.77576 43.06850 1.000 24.52569 596 HIS B O 1
ATOM 3069 N N . PRO B 1 139 ? 9.17676 64.31079 44.21164 1.000 27.40683 597 PRO B N 1
ATOM 3070 C CA . PRO B 1 139 ? 10.01033 65.01638 43.21852 1.000 24.66080 597 PRO B CA 1
ATOM 3071 C C . PRO B 1 139 ? 9.96360 64.44485 41.80434 1.000 27.95886 597 PRO B C 1
ATOM 3072 O O . PRO B 1 139 ? 10.35686 65.14897 40.87443 1.000 24.19120 597 PRO B O 1
ATOM 3076 N N . ALA B 1 140 ? 9.50910 63.21123 41.58154 1.000 23.46116 598 ALA B N 1
ATOM 3077 C CA . ALA B 1 140 ? 9.46028 62.71321 40.21089 1.000 22.77432 598 ALA B CA 1
ATOM 3078 C C . ALA B 1 140 ? 8.07666 62.83688 39.59630 1.000 22.27795 598 ALA B C 1
ATOM 3079 O O . ALA B 1 140 ? 7.91214 62.54379 38.41162 1.000 23.30507 598 ALA B O 1
ATOM 3081 N N . PHE B 1 141 ? 7.09587 63.30355 40.36296 1.000 22.00789 599 PHE B N 1
ATOM 3082 C CA . PHE B 1 141 ? 5.72488 63.38985 39.89207 1.000 22.06892 599 PHE B CA 1
ATOM 3083 C C . PHE B 1 141 ? 5.61202 64.46466 38.82090 1.000 23.15722 599 PHE B C 1
ATOM 3084 O O . PHE B 1 141 ? 6.06691 65.59444 39.00888 1.000 25.39122 599 PHE B O 1
ATOM 3092 N N . VAL B 1 142 ? 5.03853 64.11567 37.67829 1.000 24.00926 600 VAL B N 1
ATOM 3093 C CA . VAL B 1 142 ? 4.72870 65.10904 36.65756 1.000 24.53099 600 VAL B CA 1
ATOM 3094 C C . VAL B 1 142 ? 3.24329 65.42797 36.65117 1.000 21.59788 600 VAL B C 1
ATOM 3095 O O . VAL B 1 142 ? 2.84733 66.58880 36.68041 1.000 23.98513 600 VAL B O 1
ATOM 3099 N N . GLY B 1 143 ? 2.39623 64.41559 36.64786 1.000 23.19277 601 GLY B N 1
ATOM 3100 C CA . GLY B 1 143 ? 0.97641 64.71596 36.64182 1.000 22.10567 601 GLY B CA 1
ATOM 3101 C C . GLY B 1 143 ? 0.16067 63.46512 36.44730 1.000 23.49669 601 GLY B C 1
ATOM 3102 O O . GLY B 1 143 ? 0.71688 62.42495 36.07338 1.000 24.21666 601 GLY B O 1
ATOM 3103 N N . ILE B 1 144 ? -1.13372 63.54223 36.75862 1.000 19.82140 602 ILE B N 1
ATOM 3104 C CA . ILE B 1 144 ? -2.10399 62.54759 36.30971 1.000 21.04354 602 ILE B CA 1
ATOM 3105 C C . ILE B 1 144 ? -2.29700 62.70544 34.80930 1.000 22.98631 602 ILE B C 1
ATOM 3106 O O . ILE B 1 144 ? -2.47488 63.82601 34.30974 1.000 20.30149 602 ILE B O 1
ATOM 3111 N N . ALA B 1 145 ? -2.27436 61.58025 34.08941 1.000 21.26531 603 ALA B N 1
ATOM 3112 C CA . ALA B 1 145 ? -2.22535 61.63223 32.63105 1.000 23.00692 603 ALA B CA 1
ATOM 3113 C C . ALA B 1 145 ? -3.42949 62.37728 32.06447 1.000 22.99003 603 ALA B C 1
ATOM 3114 O O . ALA B 1 145 ? -3.28982 63.18195 31.13236 1.000 21.99368 603 ALA B O 1
ATOM 3116 N N . SER B 1 146 ? -4.61528 62.16246 32.64215 1.000 18.53512 604 SER B N 1
ATOM 3117 C CA . SER B 1 146 ? -5.80262 62.85513 32.13780 1.000 24.46653 604 SER B CA 1
ATOM 3118 C C . SER B 1 146 ? -5.75300 64.35950 32.37718 1.000 25.83888 604 SER B C 1
ATOM 3119 O O . SER B 1 146 ? -6.44712 65.11029 31.67404 1.000 28.32221 604 SER B O 1
ATOM 3122 N N . GLU B 1 147 ? -4.95772 64.82415 33.34386 1.000 21.58944 605 GLU B N 1
ATOM 3123 C CA . GLU B 1 147 ? -4.86030 66.25787 33.61134 1.000 27.95424 605 GLU B CA 1
ATOM 3124 C C . GLU B 1 147 ? -3.80566 66.94313 32.75875 1.000 27.27688 605 GLU B C 1
ATOM 3125 O O . GLU B 1 147 ? -3.70982 68.17402 32.78561 1.000 27.85686 605 GLU B O 1
ATOM 3131 N N . LEU B 1 148 ? -3.05556 66.17794 31.97348 1.000 27.55344 606 LEU B N 1
ATOM 3132 C CA . LEU B 1 148 ? -2.03163 66.69743 31.07795 1.000 27.55394 606 LEU B CA 1
ATOM 3133 C C . LEU B 1 148 ? -2.53538 66.90136 29.64823 1.000 27.19414 606 LEU B C 1
ATOM 3134 O O . LEU B 1 148 ? -1.78633 67.41936 28.80307 1.000 28.30547 606 LEU B O 1
ATOM 3139 N N . VAL B 1 149 ? -3.78103 66.52826 29.35841 1.000 25.82632 607 VAL B N 1
ATOM 3140 C CA . VAL B 1 149 ? -4.35542 66.67636 28.02587 1.000 27.45467 607 VAL B CA 1
ATOM 3141 C C . VAL B 1 149 ? -5.61070 67.54137 28.11135 1.000 31.41786 607 VAL B C 1
ATOM 3142 O O . VAL B 1 149 ? -6.21964 67.69138 29.17456 1.000 29.34499 607 VAL B O 1
ATOM 3146 N N . GLU B 1 150 ? -5.99299 68.12179 26.97127 1.000 27.51295 608 GLU B N 1
ATOM 3147 C CA . GLU B 1 150 ? -7.25039 68.85377 26.85678 1.000 32.50204 608 GLU B CA 1
ATOM 3148 C C . GLU B 1 150 ? -8.19364 68.11496 25.91790 1.000 28.52270 608 GLU B C 1
ATOM 3149 O O . GLU B 1 150 ? -7.76282 67.37250 25.03050 1.000 26.75140 608 GLU B O 1
ATOM 3155 N N . TYR B 1 151 ? -9.48581 68.34200 26.11886 1.000 26.95739 609 TYR B N 1
ATOM 3156 C CA . TYR B 1 151 ? -10.53589 67.60784 25.43062 1.000 26.49907 609 TYR B CA 1
ATOM 3157 C C . TYR B 1 151 ? -11.85160 68.26095 25.79429 1.000 26.67453 609 TYR B C 1
ATOM 3158 O O . TYR B 1 151 ? -11.96166 68.92532 26.83163 1.000 26.37586 609 TYR B O 1
ATOM 3167 N N . ASP B 1 152 ? -12.85605 68.04075 24.94893 1.000 30.10667 610 ASP B N 1
ATOM 3168 C CA . ASP B 1 152 ? -14.17467 68.58813 25.22288 1.000 28.68460 610 ASP B CA 1
ATOM 3169 C C . ASP B 1 152 ? -14.83476 67.83304 26.37383 1.000 31.95113 610 ASP B C 1
ATOM 3170 O O . ASP B 1 152 ? -14.67225 66.61576 26.52341 1.000 25.78431 610 ASP B O 1
ATOM 3175 N N . ARG B 1 153 ? -15.60682 68.57723 27.17805 1.000 29.24145 611 ARG B N 1
ATOM 3176 C CA . ARG B 1 153 ? -16.19938 68.03436 28.40049 1.000 32.99618 611 ARG B CA 1
ATOM 3177 C C . ARG B 1 153 ? -17.05514 66.79945 28.12650 1.000 34.64683 611 ARG B C 1
ATOM 3178 O O . ARG B 1 153 ? -17.17011 65.91681 28.98912 1.000 33.59550 611 ARG B O 1
ATOM 3186 N N . ALA B 1 154 ? -17.65294 66.70713 26.93404 1.000 29.27901 612 ALA B N 1
ATOM 3187 C CA . ALA B 1 154 ? -18.46823 65.54103 26.60192 1.000 28.10135 612 ALA B CA 1
ATOM 3188 C C . ALA B 1 154 ? -17.68715 64.23788 26.72812 1.000 28.77369 612 ALA B C 1
ATOM 3189 O O . ALA B 1 154 ? -18.28206 63.18095 26.96920 1.000 25.79128 612 ALA B O 1
ATOM 3191 N N . TYR B 1 155 ? -16.36136 64.28430 26.57373 1.000 25.05966 613 TYR B N 1
ATOM 3192 C CA . TYR B 1 155 ? -15.54100 63.07650 26.61347 1.000 27.94990 613 TYR B CA 1
ATOM 3193 C C . TYR B 1 155 ? -14.84944 62.86169 27.95903 1.000 27.91404 613 TYR B C 1
ATOM 3194 O O . TYR B 1 155 ? -13.97291 61.99967 28.05734 1.000 28.71584 613 TYR B O 1
ATOM 3203 N N . ARG B 1 156 ? -15.24028 63.59661 29.00319 1.000 26.15512 614 ARG B N 1
ATOM 3204 C CA . ARG B 1 156 ? -14.47589 63.55633 30.24664 1.000 31.25543 614 ARG B CA 1
ATOM 3205 C C . ARG B 1 156 ? -14.44835 62.15115 30.83918 1.000 32.08724 614 ARG B C 1
ATOM 3206 O O . ARG B 1 156 ? -13.39638 61.69478 31.30343 1.000 31.58654 614 ARG B O 1
ATOM 3214 N N . ALA B 1 157 ? -15.58398 61.43878 30.81797 1.000 26.34913 615 ALA B N 1
ATOM 3215 C CA . ALA B 1 157 ? -15.60883 60.09550 31.39848 1.000 28.17156 615 ALA B CA 1
ATOM 3216 C C . ALA B 1 157 ? -14.78249 59.10907 30.57972 1.000 27.75869 615 ALA B C 1
ATOM 3217 O O . ALA B 1 157 ? -14.14610 58.21270 31.15146 1.000 30.44517 615 ALA B O 1
ATOM 3219 N N . ALA B 1 158 ? -14.75428 59.26700 29.25445 1.000 25.14265 616 ALA B N 1
ATOM 3220 C CA . ALA B 1 158 ? -13.91197 58.41053 28.41965 1.000 24.59877 616 ALA B CA 1
ATOM 3221 C C . ALA B 1 158 ? -12.42670 58.66123 28.66421 1.000 23.68580 616 ALA B C 1
ATOM 3222 O O . ALA B 1 158 ? -11.63212 57.71469 28.70615 1.000 24.41920 616 ALA B O 1
ATOM 3224 N N . ILE B 1 159 ? -12.02592 59.92547 28.81960 1.000 24.48978 617 ILE B N 1
ATOM 3225 C CA . ILE B 1 159 ? -10.60611 60.21954 28.99137 1.000 26.21510 617 ILE B CA 1
ATOM 3226 C C . ILE B 1 159 ? -10.15406 59.87536 30.40496 1.000 25.92726 617 ILE B C 1
ATOM 3227 O O . ILE B 1 159 ? -9.03998 59.38048 30.60312 1.000 25.91151 617 ILE B O 1
ATOM 3232 N N . ALA B 1 160 ? -11.00065 60.13758 31.40888 1.000 24.38491 618 ALA B N 1
ATOM 3233 C CA . ALA B 1 160 ? -10.70785 59.67540 32.76429 1.000 27.53980 618 ALA B CA 1
ATOM 3234 C C . ALA B 1 160 ? -10.60392 58.15695 32.82030 1.000 27.24747 618 ALA B C 1
ATOM 3235 O O . ALA B 1 160 ? -9.75587 57.60827 33.53754 1.000 26.15107 618 ALA B O 1
ATOM 3237 N N . HIS B 1 161 ? -11.44913 57.46032 32.05193 1.000 27.65051 619 HIS B N 1
ATOM 3238 C CA . HIS B 1 161 ? -11.38867 56.00378 32.00635 1.000 27.38951 619 HIS B CA 1
ATOM 3239 C C . HIS B 1 161 ? -10.02454 55.51174 31.51606 1.000 26.82752 619 HIS B C 1
ATOM 3240 O O . HIS B 1 161 ? -9.46194 54.55322 32.06203 1.000 29.54818 619 HIS B O 1
ATOM 3247 N N . LEU B 1 162 ? -9.50286 56.11792 30.44846 1.000 25.50376 620 LEU B N 1
ATOM 3248 C CA . LEU B 1 162 ? -8.22501 55.68285 29.87940 1.000 25.43096 620 LEU B CA 1
ATOM 3249 C C . LEU B 1 162 ? -7.01822 56.23429 30.63352 1.000 22.89626 620 LEU B C 1
ATOM 3250 O O . LEU B 1 162 ? -5.94425 55.61557 30.62933 1.000 25.41476 620 LEU B O 1
ATOM 3255 N N . LEU B 1 163 ? -7.15536 57.39386 31.26465 1.000 24.42288 621 LEU B N 1
ATOM 3256 C CA . LEU B 1 163 ? -5.97853 58.11110 31.73294 1.000 24.26262 621 LEU B CA 1
ATOM 3257 C C . LEU B 1 163 ? -6.10819 58.69606 33.13356 1.000 22.89751 621 LEU B C 1
ATOM 3258 O O . LEU B 1 163 ? -5.13288 59.27764 33.63232 1.000 23.39201 621 LEU B O 1
ATOM 3263 N N . GLY B 1 164 ? -7.26146 58.57290 33.79070 1.000 24.32466 622 GLY B N 1
ATOM 3264 C CA . GLY B 1 164 ? -7.36701 59.16379 35.11741 1.000 23.01781 622 GLY B CA 1
ATOM 3265 C C . GLY B 1 164 ? -6.62801 58.39579 36.19415 1.000 25.50042 622 GLY B C 1
ATOM 3266 O O . GLY B 1 164 ? -6.42468 58.92634 37.29041 1.000 27.13396 622 GLY B O 1
ATOM 3267 N N . HIS B 1 165 ? -6.22267 57.16748 35.89541 1.000 25.93030 623 HIS B N 1
ATOM 3268 C CA . HIS B 1 165 ? -5.49539 56.29240 36.80346 1.000 29.95574 623 HIS B CA 1
ATOM 3269 C C . HIS B 1 165 ? -4.08800 56.00728 36.28054 1.000 26.33952 623 HIS B C 1
ATOM 3270 O O . HIS B 1 165 ? -3.51699 54.95103 36.56853 1.000 26.81334 623 HIS B O 1
ATOM 3277 N N . VAL B 1 166 ? -3.54548 56.89710 35.45083 1.000 24.80030 624 VAL B N 1
ATOM 3278 C CA . VAL B 1 166 ? -2.20116 56.76768 34.91312 1.000 25.88721 624 VAL B CA 1
ATOM 3279 C C . VAL B 1 166 ? -1.39261 57.96395 35.40282 1.000 24.39497 624 VAL B C 1
ATOM 3280 O O . VAL B 1 166 ? -1.82088 59.10990 35.24203 1.000 21.98460 624 VAL B O 1
ATOM 3284 N N . ILE B 1 167 ? -0.24369 57.69892 36.02941 1.000 20.89868 625 ILE B N 1
ATOM 3285 C CA . ILE B 1 167 ? 0.61617 58.75358 36.55408 1.000 21.74977 625 ILE B CA 1
ATOM 3286 C C . ILE B 1 167 ? 1.79698 58.95677 35.61398 1.000 21.68878 625 ILE B C 1
ATOM 3287 O O . ILE B 1 167 ? 2.41723 57.98576 35.16621 1.000 22.04244 625 ILE B O 1
ATOM 3292 N N . VAL B 1 168 ? 2.11408 60.21478 35.30899 1.000 20.18947 626 VAL B N 1
ATOM 3293 C CA . VAL B 1 168 ? 3.30204 60.56210 34.53256 1.000 19.34565 626 VAL B CA 1
ATOM 3294 C C . VAL B 1 168 ? 4.40255 60.98348 35.50030 1.000 22.98171 626 VAL B C 1
ATOM 3295 O O . VAL B 1 168 ? 4.17181 61.80124 36.39946 1.000 20.63000 626 VAL B O 1
ATOM 3299 N N . THR B 1 169 ? 5.58405 60.38074 35.35683 1.000 19.01777 627 THR B N 1
ATOM 3300 C CA . THR B 1 169 ? 6.72277 60.65971 36.20613 1.000 19.20425 627 THR B CA 1
ATOM 3301 C C . THR B 1 169 ? 7.86650 61.15244 35.33803 1.000 20.53607 627 THR B C 1
ATOM 3302 O O . THR B 1 169 ? 7.84959 60.99481 34.11569 1.000 21.28435 627 THR B O 1
ATOM 3306 N N . ALA B 1 170 ? 8.86391 61.76893 35.97824 1.000 21.34889 628 ALA B N 1
ATOM 3307 C CA . ALA B 1 170 ? 9.97710 62.34703 35.22828 1.000 20.51922 628 ALA B CA 1
ATOM 3308 C C . ALA B 1 170 ? 10.98899 61.30978 34.76456 1.000 22.51781 628 ALA B C 1
ATOM 3309 O O . ALA B 1 170 ? 11.68016 61.53991 33.76355 1.000 22.06647 628 ALA B O 1
ATOM 3311 N N . ASP B 1 171 ? 11.08696 60.17210 35.44990 1.000 23.07384 629 ASP B N 1
ATOM 3312 C CA . ASP B 1 171 ? 12.08076 59.17053 35.09800 1.000 23.37261 629 ASP B CA 1
ATOM 3313 C C . ASP B 1 171 ? 11.60272 57.82581 35.61265 1.000 23.45847 629 ASP B C 1
ATOM 3314 O O . ASP B 1 171 ? 10.58618 57.72343 36.31083 1.000 21.94940 629 ASP B O 1
ATOM 3319 N N . L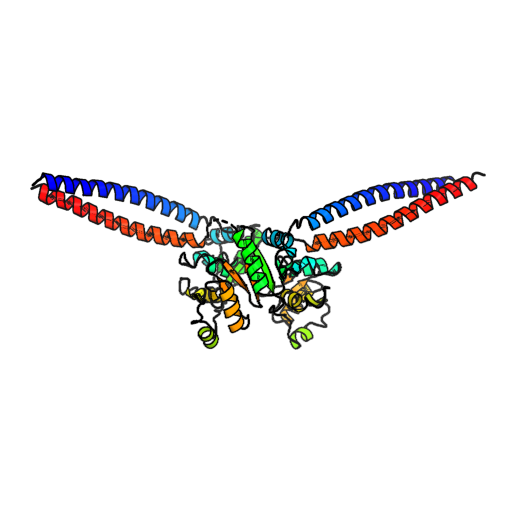EU B 1 172 ? 12.33271 56.78688 35.20962 1.000 25.09000 630 LEU B N 1
ATOM 3320 C CA . LEU B 1 172 ? 11.89277 55.42196 35.46222 1.000 23.41874 630 LEU B CA 1
ATOM 3321 C C . LEU B 1 172 ? 12.05007 55.06162 36.92685 1.000 22.23388 630 LEU B C 1
ATOM 3322 O O . LEU B 1 172 ? 11.18609 54.38898 37.49958 1.000 22.88307 630 LEU B O 1
ATOM 3327 N N . LYS B 1 173 ? 13.16725 55.46856 37.53617 1.000 23.76403 631 LYS B N 1
ATOM 3328 C CA . LYS B 1 173 ? 13.31441 55.32673 38.98244 1.000 23.64346 631 LYS B CA 1
ATOM 3329 C C . LYS B 1 173 ? 12.15229 55.99160 39.72118 1.000 22.94718 631 LYS B C 1
ATOM 3330 O O . LYS B 1 173 ? 11.62565 55.44470 40.70033 1.000 25.92431 631 LYS B O 1
ATOM 3336 N N . GLY B 1 174 ? 11.72646 57.16820 39.25807 1.000 21.28205 632 GLY B N 1
ATOM 3337 C CA . GLY B 1 174 ? 10.57180 57.81172 39.87185 1.000 21.63444 632 GLY B CA 1
ATOM 3338 C C . GLY B 1 174 ? 9.28951 57.01950 39.69891 1.000 24.00708 632 GLY B C 1
ATOM 3339 O O . GLY B 1 174 ? 8.45876 56.95188 40.61038 1.000 22.29477 632 GLY B O 1
ATOM 3340 N N . ALA B 1 175 ? 9.11105 56.38672 38.53839 1.000 22.57557 633 ALA B N 1
ATOM 3341 C CA . ALA B 1 175 ? 7.94650 55.52039 38.39363 1.000 22.47872 633 ALA B CA 1
ATOM 3342 C C . ALA B 1 175 ? 8.01018 54.34501 39.36869 1.000 21.49566 633 ALA B C 1
ATOM 3343 O O . ALA B 1 175 ? 6.98996 53.95596 39.94075 1.000 22.90953 633 ALA B O 1
ATOM 3345 N N . ASN B 1 176 ? 9.19481 53.75935 39.56879 1.000 21.31265 634 ASN B N 1
ATOM 3346 C CA . ASN B 1 176 ? 9.31739 52.67431 40.54373 1.000 24.67210 634 ASN B CA 1
ATOM 3347 C C . ASN B 1 176 ? 8.97282 53.16599 41.94365 1.000 21.46050 634 ASN B C 1
ATOM 3348 O O . ASN B 1 176 ? 8.22686 52.51586 42.67716 1.000 23.92637 634 ASN B O 1
ATOM 3353 N N . GLU B 1 177 ? 9.50304 54.32981 42.31897 1.000 21.73530 635 GLU B N 1
ATOM 3354 C CA . GLU B 1 177 ? 9.25606 54.88972 43.64420 1.000 25.58928 635 GLU B CA 1
ATOM 3355 C C . GLU B 1 177 ? 7.76749 55.14436 43.87735 1.000 25.98981 635 GLU B C 1
ATOM 3356 O O . GLU B 1 177 ? 7.19705 54.72669 44.89782 1.000 25.69262 635 GLU B O 1
ATOM 3362 N N . LEU B 1 178 ? 7.11479 55.82240 42.93093 1.000 22.44974 636 LEU B N 1
ATOM 3363 C CA . LEU B 1 178 ? 5.69651 56.12546 43.10357 1.000 24.92621 636 LEU B CA 1
ATOM 3364 C C . LEU B 1 178 ? 4.83074 54.87738 42.98880 1.000 26.99220 636 LEU B C 1
ATOM 3365 O O . LEU B 1 178 ? 3.77445 54.79777 43.62119 1.000 24.76771 636 LEU B O 1
ATOM 3370 N N . ALA B 1 179 ? 5.25249 53.89590 42.19085 1.000 25.41593 637 ALA B N 1
ATOM 3371 C CA . ALA B 1 179 ? 4.49643 52.65002 42.11289 1.000 22.78122 637 ALA B CA 1
ATOM 3372 C C . ALA B 1 179 ? 4.41711 51.97395 43.47992 1.000 28.33479 637 ALA B C 1
ATOM 3373 O O . ALA B 1 179 ? 3.38366 51.39476 43.84275 1.000 28.03654 637 ALA B O 1
ATOM 3375 N N . LYS B 1 180 ? 5.51888 52.02577 44.23598 1.000 29.50868 638 LYS B N 1
ATOM 3376 C CA . LYS B 1 180 ? 5.57898 51.43018 45.56432 1.000 33.77276 638 LYS B CA 1
ATOM 3377 C C . LYS B 1 180 ? 4.64197 52.15052 46.51903 1.000 30.76966 638 LYS B C 1
ATOM 3378 O O . LYS B 1 180 ? 3.84382 51.51535 47.22152 1.000 31.92770 638 LYS B O 1
ATOM 3384 N N . LEU B 1 181 ? 4.71092 53.48747 46.53631 1.000 33.23767 639 LEU B N 1
ATOM 3385 C CA . LEU B 1 181 ? 3.76654 54.28404 47.31402 1.000 30.57331 639 LEU B CA 1
ATOM 3386 C C . LEU B 1 181 ? 2.32487 53.92868 46.99887 1.000 36.90996 639 LEU B C 1
ATOM 3387 O O . LEU B 1 181 ? 1.46807 53.97627 47.88900 1.000 36.93759 639 LEU B O 1
ATOM 3392 N N . LEU B 1 182 ? 2.03418 53.55446 45.74897 1.000 33.61682 640 LEU B N 1
ATOM 3393 C CA . LEU B 1 182 ? 0.67459 53.21934 45.34467 1.000 31.04796 640 LEU B CA 1
ATOM 3394 C C . LEU B 1 182 ? 0.40693 51.71900 45.34647 1.000 33.79568 640 LEU B C 1
ATOM 3395 O O . LEU B 1 182 ? -0.61954 51.28550 44.80449 1.000 31.91251 640 LEU B O 1
ATOM 3400 N N . HIS B 1 183 ? 1.29933 50.91590 45.93560 1.000 31.61177 641 HIS B N 1
ATOM 3401 C CA . HIS B 1 183 ? 1.09189 49.46655 46.05229 1.000 34.41153 641 HIS B CA 1
ATOM 3402 C C . HIS B 1 183 ? 0.93148 48.80320 44.68918 1.000 32.03120 641 HIS B C 1
ATOM 3403 O O . HIS B 1 183 ? 0.23393 47.79265 44.55601 1.000 30.67205 641 HIS B O 1
ATOM 3410 N N . TYR B 1 184 ? 1.57984 49.37426 43.67012 1.000 30.30305 642 TYR B N 1
ATOM 3411 C CA . TYR B 1 184 ? 1.59435 48.79977 42.32857 1.000 26.88059 642 TYR B CA 1
ATOM 3412 C C . TYR B 1 184 ? 0.18679 48.62234 41.76437 1.000 25.37831 642 TYR B C 1
ATOM 3413 O O . TYR B 1 184 ? -0.05359 47.76445 40.91256 1.000 27.13289 642 TYR B O 1
ATOM 3422 N N . ARG B 1 185 ? -0.75279 49.45309 42.21187 1.000 28.21777 643 ARG B N 1
ATOM 3423 C CA . ARG B 1 185 ? -2.11943 49.39859 41.70265 1.000 30.33490 643 ARG B CA 1
ATOM 3424 C C . ARG B 1 185 ? -2.27598 50.03502 40.32336 1.000 29.22686 643 ARG B C 1
ATOM 3425 O O . ARG B 1 185 ? -3.22032 49.69436 39.60624 1.000 28.28298 643 ARG B O 1
ATOM 3433 N N . TYR B 1 186 ? -1.37395 50.92819 39.92096 1.000 27.64470 644 TYR B N 1
ATOM 3434 C CA . TYR B 1 186 ? -1.61319 51.78407 38.76367 1.000 26.79054 644 TYR B CA 1
ATOM 3435 C C . TYR B 1 186 ? -0.44835 51.78316 37.78169 1.000 25.92230 644 TYR B C 1
ATOM 3436 O O . TYR B 1 186 ? 0.69515 51.46774 38.11625 1.000 26.12622 644 TYR B O 1
ATOM 3445 N N . ARG B 1 187 ? -0.76812 52.16878 36.55402 1.000 28.29899 645 ARG B N 1
ATOM 3446 C CA . ARG B 1 187 ? 0.22248 52.32088 35.50879 1.000 24.27599 645 ARG B CA 1
ATOM 3447 C C . ARG B 1 187 ? 0.89109 53.68881 35.62729 1.000 23.87618 645 ARG B C 1
ATOM 3448 O O . ARG B 1 187 ? 0.22674 54.70616 35.84383 1.000 23.46828 645 ARG B O 1
ATOM 3456 N N . LEU B 1 188 ? 2.21715 53.70480 35.49660 1.000 22.45059 646 LEU B N 1
ATOM 3457 C CA . LEU B 1 188 ? 3.00871 54.92882 35.47897 1.000 21.28881 646 LEU B CA 1
ATOM 3458 C C . LEU B 1 188 ? 3.82177 54.95805 34.19574 1.000 22.16498 646 LEU B C 1
ATOM 3459 O O . LEU B 1 188 ? 4.28391 53.91528 33.71579 1.000 22.28236 646 LEU B O 1
ATOM 3464 N N . VAL B 1 189 ? 3.95768 56.14917 33.61958 1.000 19.29473 647 VAL B N 1
ATOM 3465 C CA . VAL B 1 189 ? 4.69360 56.33892 32.38008 1.000 20.29456 647 VAL B CA 1
ATOM 3466 C C . VAL B 1 189 ? 5.64795 57.49927 32.59098 1.000 22.92741 647 VAL B C 1
ATOM 3467 O O . VAL B 1 189 ? 5.29974 58.47942 33.26020 1.000 22.54193 647 VAL B O 1
ATOM 3471 N N . THR B 1 190 ? 6.85967 57.37469 32.05889 1.000 19.64465 648 THR B N 1
ATOM 3472 C CA . THR B 1 190 ? 7.84224 58.43380 32.17167 1.000 23.39926 648 THR B CA 1
ATOM 3473 C C . THR B 1 190 ? 7.74751 59.36444 30.97433 1.000 21.59358 648 THR B C 1
ATOM 3474 O O . THR B 1 190 ? 7.14987 59.03829 29.94955 1.000 20.97294 648 THR B O 1
ATOM 3478 N N . LEU B 1 191 ? 8.37649 60.53176 31.11433 1.000 21.11804 649 LEU B N 1
ATOM 3479 C CA . LEU B 1 191 ? 8.40490 61.50222 30.02393 1.000 23.84186 649 LEU B CA 1
ATOM 3480 C C . LEU B 1 191 ? 9.02075 60.91022 28.76377 1.000 23.70433 649 LEU B C 1
ATOM 3481 O O . LEU B 1 191 ? 8.63908 61.29425 27.64971 1.000 21.25144 649 LEU B O 1
ATOM 3486 N N . ASP B 1 192 ? 9.93883 59.95699 28.92629 1.000 19.77026 650 ASP B N 1
ATOM 3487 C CA . ASP B 1 192 ? 10.64057 59.29777 27.83089 1.000 25.16563 650 ASP B CA 1
ATOM 3488 C C . ASP B 1 192 ? 9.95337 58.03035 27.33108 1.000 24.48446 650 ASP B C 1
ATOM 3489 O O . ASP B 1 192 ? 10.48582 57.37202 26.43780 1.000 26.23707 650 ASP B O 1
ATOM 3494 N N . GLY B 1 193 ? 8.82653 57.63518 27.90796 1.000 22.46443 651 GLY B N 1
ATOM 3495 C CA . GLY B 1 193 ? 8.07734 56.51155 27.38197 1.000 24.69223 651 GLY B CA 1
ATOM 3496 C C . GLY B 1 193 ? 8.32996 55.15589 28.01731 1.000 24.30282 651 GLY B C 1
ATOM 3497 O O . GLY B 1 193 ? 7.85984 54.15353 27.47649 1.000 22.78197 651 GLY B O 1
ATOM 3498 N N . ASP B 1 194 ? 9.05912 55.08397 29.12985 1.000 22.42838 652 ASP B N 1
ATOM 3499 C CA . ASP B 1 194 ? 9.14445 53.82719 29.85744 1.000 24.12163 652 ASP B CA 1
ATOM 3500 C C . ASP B 1 194 ? 7.90018 53.65579 30.72834 1.000 22.81812 652 ASP B C 1
ATOM 3501 O O . ASP B 1 194 ? 7.20855 54.62404 31.03881 1.000 22.81696 652 ASP B O 1
ATOM 3506 N N . VAL B 1 195 ? 7.60595 52.41245 31.11175 1.000 22.09253 653 VAL B N 1
ATOM 3507 C CA . VAL B 1 195 ? 6.32559 52.07232 31.73582 1.000 23.34530 653 VAL B CA 1
ATOM 3508 C C . VAL B 1 195 ? 6.55103 51.18166 32.94780 1.000 23.18960 653 VAL B C 1
ATOM 3509 O O . VAL B 1 195 ? 7.33362 50.22586 32.89352 1.000 22.46956 653 VAL B O 1
ATOM 3513 N N . VAL B 1 196 ? 5.85046 51.48579 34.03608 1.000 22.79506 654 VAL B N 1
ATOM 3514 C CA . VAL B 1 196 ? 5.67233 50.55785 35.14541 1.000 21.16203 654 VAL B CA 1
ATOM 3515 C C . VAL B 1 196 ? 4.19323 50.20628 35.16804 1.000 25.98566 654 VAL B C 1
ATOM 3516 O O . VAL B 1 196 ? 3.33626 51.07056 35.40814 1.000 25.10578 654 VAL B O 1
ATOM 3520 N N . SER B 1 197 ? 3.88560 48.95294 34.88357 1.000 24.84544 655 SER B N 1
ATOM 3521 C CA . SER B 1 197 ? 2.48685 48.57403 34.77697 1.000 26.24860 655 SER B CA 1
ATOM 3522 C C . SER B 1 197 ? 1.97519 48.12689 36.13917 1.000 26.17130 655 SER B C 1
ATOM 3523 O O . SER B 1 197 ? 2.77311 47.86185 37.04562 1.000 25.56136 655 SER B O 1
ATOM 3526 N N . PRO B 1 198 ? 0.65559 48.09029 36.34410 1.000 28.30223 656 PRO B N 1
ATOM 3527 C CA . PRO B 1 198 ? 0.12139 47.49761 37.58222 1.000 29.69701 656 PRO B CA 1
ATOM 3528 C C . PRO B 1 198 ? 0.76572 46.14098 37.85429 1.000 29.22663 656 PRO B C 1
ATOM 3529 O O . PRO B 1 198 ? 0.88836 45.30254 36.95940 1.000 31.76928 656 PRO B O 1
ATOM 3533 N N . GLY B 1 199 ? 1.21011 45.93497 39.09061 1.000 29.89298 657 GLY B N 1
ATOM 3534 C CA . GLY B 1 199 ? 1.87903 44.71126 39.47295 1.000 32.30097 657 GLY B CA 1
ATOM 3535 C C . GLY B 1 199 ? 3.38954 44.77932 39.44367 1.000 30.29475 657 GLY B C 1
ATOM 3536 O O . GLY B 1 199 ? 4.04569 43.93424 40.05930 1.000 32.71107 657 GLY B O 1
ATOM 3537 N N . GLY B 1 200 ? 3.96111 45.75228 38.74642 1.000 26.55419 658 GLY B N 1
ATOM 3538 C CA . GLY B 1 200 ? 5.38144 45.98360 38.80176 1.000 25.78194 658 GLY B CA 1
ATOM 3539 C C . GLY B 1 200 ? 6.17392 45.57991 37.58023 1.000 26.84982 658 GLY B C 1
ATOM 3540 O O . GLY B 1 200 ? 7.40473 45.67443 37.61436 1.000 29.95838 658 GLY B O 1
ATOM 3541 N N . ALA B 1 201 ? 5.52929 45.13900 36.50696 1.000 25.74874 659 ALA B N 1
ATOM 3542 C CA . ALA B 1 201 ? 6.25275 44.92179 35.25669 1.000 23.51060 659 ALA B CA 1
ATOM 3543 C C . ALA B 1 201 ? 6.77737 46.25094 34.72353 1.000 26.39187 659 ALA B C 1
ATOM 3544 O O . ALA B 1 201 ? 6.15073 47.30573 34.89267 1.000 25.82136 659 ALA B O 1
ATOM 3546 N N . MET B 1 202 ? 7.93002 46.19533 34.05877 1.000 22.62232 660 MET B N 1
ATOM 3547 C CA . MET B 1 202 ? 8.63897 47.38597 33.60506 1.000 24.35261 660 MET B CA 1
ATOM 3548 C C . MET B 1 202 ? 8.96486 47.26436 32.12410 1.000 26.20135 660 MET B C 1
ATOM 3549 O O . MET B 1 202 ? 9.58510 46.28262 31.70696 1.000 28.71214 660 MET B O 1
ATOM 3554 N N . THR B 1 203 ? 8.58877 48.26928 31.33476 1.000 26.23369 661 THR B N 1
ATOM 3555 C CA . THR B 1 203 ? 8.80749 48.24881 29.89327 1.000 25.42846 661 THR B CA 1
ATOM 3556 C C . THR B 1 203 ? 9.61763 49.46632 29.46742 1.000 25.61700 661 THR B C 1
ATOM 3557 O O . THR B 1 203 ? 9.32079 50.58498 29.89236 1.000 28.54481 661 THR B O 1
ATOM 3561 N N . GLY B 1 204 ? 10.61397 49.26872 28.60571 1.000 26.97441 662 GLY B N 1
ATOM 3562 C CA . GLY B 1 204 ? 11.36993 50.41858 28.13054 1.000 27.43443 662 GLY B CA 1
ATOM 3563 C C . GLY B 1 204 ? 12.45066 50.03857 27.14096 1.000 29.75415 662 GLY B C 1
ATOM 3564 O O . GLY B 1 204 ? 12.64846 48.86610 26.80571 1.000 31.70433 662 GLY B O 1
ATOM 3565 N N . GLY B 1 205 ? 13.18514 51.05735 26.71627 1.000 30.43645 663 GLY B N 1
ATOM 3566 C CA . GLY B 1 205 ? 14.22044 50.92383 25.70617 1.000 35.78988 663 GLY B CA 1
ATOM 3567 C C . GLY B 1 205 ? 14.17705 52.13924 24.80539 1.000 36.62486 663 GLY B C 1
ATOM 3568 O O . GLY B 1 205 ? 14.01639 53.25722 25.30431 1.000 39.66067 663 GLY B O 1
ATOM 3569 N N . GLY B 1 206 ? 14.28052 51.95064 23.48869 1.000 44.67612 664 GLY B N 1
ATOM 3570 C CA . GLY B 1 206 ? 14.02318 53.04063 22.55641 1.000 46.57766 664 GLY B CA 1
ATOM 3571 C C . GLY B 1 206 ? 14.87091 52.97038 21.30343 1.000 53.92791 664 GLY B C 1
ATOM 3572 O O . GLY B 1 206 ? 16.04048 52.57332 21.37647 1.000 52.77675 664 GLY B O 1
ATOM 3573 N N . ALA B 1 207 ? 14.30156 53.35853 20.15616 1.000 58.06274 665 ALA B N 1
ATOM 3574 C CA . ALA B 1 207 ? 14.96119 53.20456 18.84859 1.000 55.50096 665 ALA B CA 1
ATOM 3575 C C . ALA B 1 207 ? 15.63727 51.82684 18.70912 1.000 58.40754 665 ALA B C 1
ATOM 3576 O O . ALA B 1 207 ? 15.44868 51.10092 17.72047 1.000 62.67696 665 ALA B O 1
ATOM 3578 N N . ALA B 1 212 ? 7.09985 59.82048 14.17419 1.000 48.08703 670 ALA B N 1
ATOM 3579 C CA . ALA B 1 212 ? 6.14907 60.92866 14.15853 1.000 52.89708 670 ALA B CA 1
ATOM 3580 C C . ALA B 1 212 ? 4.80147 60.47410 14.71977 1.000 50.32884 670 ALA B C 1
ATOM 3581 O O . ALA B 1 212 ? 4.21417 59.51968 14.22177 1.000 49.60640 670 ALA B O 1
ATOM 3583 N N . SER B 1 213 ? 4.32466 61.16114 15.75969 1.000 49.75803 671 SER B N 1
ATOM 3584 C CA . SER B 1 213 ? 3.11074 60.77730 16.47800 1.000 39.76160 671 SER B CA 1
ATOM 3585 C C . SER B 1 213 ? 1.87092 61.40670 15.84757 1.000 37.83741 671 SER B C 1
ATOM 3586 O O . SER B 1 213 ? 1.88878 62.56708 15.42457 1.000 38.15401 671 SER B O 1
ATOM 3589 N N . LEU B 1 214 ? 0.78086 60.63582 15.80933 1.000 36.87287 672 LEU B N 1
ATOM 3590 C CA . LEU B 1 214 ? -0.50681 61.20014 15.40910 1.000 32.52048 672 LEU B CA 1
ATOM 3591 C C . LEU B 1 214 ? -0.89161 62.39004 16.28187 1.000 31.42826 672 LEU B C 1
ATOM 3592 O O . LEU B 1 214 ? -1.56467 63.31280 15.81194 1.000 30.14983 672 LEU B O 1
ATOM 3597 N N . LEU B 1 215 ? -0.45086 62.39940 17.54356 1.000 29.01643 673 LEU B N 1
ATOM 3598 C CA . LEU B 1 215 ? -0.78834 63.48620 18.46543 1.000 33.00410 673 LEU B CA 1
ATOM 3599 C C . LEU B 1 215 ? -0.19966 64.83015 18.05185 1.000 32.39393 673 LEU B C 1
ATOM 3600 O O . LEU B 1 215 ? -0.73040 65.87182 18.44910 1.000 32.26250 673 LEU B O 1
ATOM 3605 N N . SER B 1 216 ? 0.89218 64.84324 17.28750 1.000 32.13423 674 SER B N 1
ATOM 3606 C CA . SER B 1 216 ? 1.47551 66.11409 16.88754 1.000 33.44310 674 SER B CA 1
ATOM 3607 C C . SER B 1 216 ? 0.70038 66.78855 15.76222 1.000 37.92995 674 SER B C 1
ATOM 3608 O O . SER B 1 216 ? 1.00873 67.93918 15.41868 1.000 33.81067 674 SER B O 1
ATOM 3611 N N . ARG B 1 217 ? -0.28980 66.10591 15.18192 1.000 34.64526 675 ARG B N 1
ATOM 3612 C CA . ARG B 1 217 ? -0.94539 66.65187 14.00614 1.000 34.33124 675 ARG B CA 1
ATOM 3613 C C . ARG B 1 217 ? -1.90332 67.76655 14.39467 1.000 31.62871 675 ARG B C 1
ATOM 3614 O O . ARG B 1 217 ? -1.79700 68.88123 13.87331 1.000 29.79172 675 ARG B O 1
ATOM 3622 N N . ASN B 1 218 ? -2.84408 67.50805 15.31771 1.000 31.11989 676 ASN B N 1
ATOM 3623 C CA . ASN B 1 218 ? -3.73189 68.61460 15.66013 1.000 34.86223 676 ASN B CA 1
ATOM 3624 C C . ASN B 1 218 ? -3.01413 69.68149 16.48473 1.000 33.15966 676 ASN B C 1
ATOM 3625 O O . ASN B 1 218 ? -3.47010 70.83224 16.50122 1.000 32.87031 676 ASN B O 1
ATOM 3630 N N . ARG B 1 219 ? -1.87633 69.35487 17.11449 1.000 32.02090 677 ARG B N 1
ATOM 3631 C CA . ARG B 1 219 ? -1.10507 70.40776 17.77153 1.000 31.33810 677 ARG B CA 1
ATOM 3632 C C . ARG B 1 219 ? -0.46692 71.32529 16.73664 1.000 27.58668 677 ARG B C 1
ATOM 3633 O O . ARG B 1 219 ? -0.55893 72.54762 16.85157 1.000 29.02080 677 ARG B O 1
ATOM 3641 N N . GLU B 1 220 ? 0.18177 70.76229 15.70974 1.000 28.78159 678 GLU B N 1
ATOM 3642 C CA . GLU B 1 220 ? 0.72752 71.63666 14.67600 1.000 28.60468 678 GLU B CA 1
ATOM 3643 C C . GLU B 1 220 ? -0.38600 72.38482 13.94710 1.000 33.61754 678 GLU B C 1
ATOM 3644 O O . GLU B 1 220 ? -0.22920 73.56370 13.60383 1.000 32.51840 678 GLU B O 1
ATOM 3650 N N . LEU B 1 221 ? -1.53622 71.73271 13.73126 1.000 33.44515 679 LEU B N 1
ATOM 3651 C CA . LEU B 1 221 ? -2.63086 72.41846 13.04994 1.000 31.94263 679 LEU B CA 1
ATOM 3652 C C . LEU B 1 221 ? -3.11354 73.61382 13.86535 1.000 33.68947 679 LEU B C 1
ATOM 3653 O O . LEU B 1 221 ? -3.33079 74.70267 13.31767 1.000 32.12092 679 LEU B O 1
ATOM 3658 N N . GLU B 1 222 ? -3.27834 73.43324 15.18035 1.000 31.55871 680 GLU B N 1
ATOM 3659 C CA . GLU B 1 222 ? -3.67471 74.54816 16.03835 1.000 33.12452 680 GLU B CA 1
ATOM 3660 C C . GLU B 1 222 ? -2.61837 75.64652 16.02500 1.000 34.82315 680 GLU B C 1
ATOM 3661 O O . GLU B 1 222 ? -2.95204 76.83938 16.00261 1.000 39.05264 680 GLU B O 1
ATOM 3667 N N . MET B 1 223 ? -1.33931 75.26170 15.99954 1.000 30.81438 681 MET B N 1
ATOM 3668 C CA . MET B 1 223 ? -0.25636 76.24497 15.89975 1.000 37.80464 681 MET B CA 1
ATOM 3669 C C . MET B 1 223 ? -0.31490 76.99697 14.57538 1.000 36.67462 681 MET B C 1
ATOM 3670 O O . MET B 1 223 ? -0.21078 78.22628 14.53867 1.000 38.51649 681 MET B O 1
ATOM 3675 N N . LEU B 1 224 ? -0.44640 76.26768 13.46861 1.000 33.57215 682 LEU B N 1
ATOM 3676 C CA . LEU B 1 224 ? -0.55886 76.93166 12.17685 1.000 36.91435 682 LEU B CA 1
ATOM 3677 C C . LEU B 1 224 ? -1.73799 77.89519 12.16358 1.000 34.64648 682 LEU B C 1
ATOM 3678 O O . LEU B 1 224 ? -1.62881 79.00697 11.63182 1.000 35.17907 682 LEU B O 1
ATOM 3683 N N . SER B 1 225 ? -2.85831 77.49835 12.78608 1.000 34.54878 683 SER B N 1
ATOM 3684 C CA . SER B 1 225 ? -4.04724 78.34636 12.83645 1.000 34.73839 683 SER B CA 1
ATOM 3685 C C . SER B 1 225 ? -3.76014 79.66260 13.55505 1.000 36.85920 683 SER B C 1
ATOM 3686 O O . SER B 1 225 ? -4.06731 80.74560 13.03738 1.000 40.15295 683 SER B O 1
ATOM 3689 N N . ALA B 1 226 ? -3.17040 79.59089 14.75489 1.000 34.48735 684 ALA B N 1
ATOM 3690 C CA . ALA B 1 226 ? -2.84149 80.81264 15.49110 1.000 36.82157 684 ALA B CA 1
ATOM 3691 C C . ALA B 1 226 ? -1.81892 81.65881 14.74034 1.000 35.32486 684 ALA B C 1
ATOM 3692 O O . ALA B 1 226 ? -1.91361 82.89129 14.72632 1.000 39.22566 684 ALA B O 1
ATOM 3694 N N . LYS B 1 227 ? -0.83965 81.01969 14.09878 1.000 34.76981 685 LYS B N 1
ATOM 3695 C CA . LYS B 1 227 ? 0.16727 81.78494 13.37059 1.000 36.49246 685 LYS B CA 1
ATOM 3696 C C . LYS B 1 227 ? -0.42850 82.45930 12.14575 1.000 36.76420 685 LYS B C 1
ATOM 3697 O O . LYS B 1 227 ? -0.03110 83.57960 11.79325 1.000 32.75579 685 LYS B O 1
ATOM 3703 N N . LEU B 1 228 ? -1.37915 81.79171 11.48432 1.000 33.86405 686 LEU B N 1
ATOM 3704 C CA . LEU B 1 228 ? -2.07191 82.41438 10.35689 1.000 36.39397 686 LEU B CA 1
ATOM 3705 C C . LEU B 1 228 ? -2.84565 83.65612 10.79186 1.000 33.72544 686 LEU B C 1
ATOM 3706 O O . LEU B 1 228 ? -2.83056 84.67704 10.09858 1.000 29.65631 686 LEU B O 1
ATOM 3711 N N . GLN B 1 229 ? -3.53862 83.58950 11.92909 1.000 35.12945 687 GLN B N 1
ATOM 3712 C CA . GLN B 1 229 ? -4.22081 84.78310 12.41934 1.000 36.33973 687 GLN B CA 1
ATOM 3713 C C . GLN B 1 229 ? -3.22184 85.88275 12.73098 1.000 33.48292 687 GLN B C 1
ATOM 3714 O O . GLN B 1 229 ? -3.46254 87.05223 12.42719 1.000 29.48369 687 GLN B O 1
ATOM 3720 N N . GLU B 1 230 ? -2.08401 85.51809 13.32513 1.000 36.39454 688 GLU B N 1
ATOM 3721 C CA . GLU B 1 230 ? -1.04279 86.50059 13.61083 1.000 39.36004 688 GLU B CA 1
ATOM 3722 C C . GLU B 1 230 ? -0.52170 87.14569 12.33125 1.000 36.84316 688 GLU B C 1
ATOM 3723 O O . GLU B 1 230 ? -0.34302 88.36962 12.27534 1.000 38.49874 688 GLU B O 1
ATOM 3729 N N . MET B 1 231 ? -0.30650 86.34378 11.27937 1.000 32.47805 689 MET B N 1
ATOM 3730 C CA . MET B 1 231 ? 0.20009 86.88399 10.01926 1.000 37.04568 689 MET B CA 1
ATOM 3731 C C . MET B 1 231 ? -0.82446 87.77170 9.32442 1.000 36.88969 689 MET B C 1
ATOM 3732 O O . MET B 1 231 ? -0.44223 88.72993 8.64737 1.000 36.55041 689 MET B O 1
ATOM 3737 N N . ASP B 1 232 ? -2.12009 87.46057 9.44801 1.000 37.51817 690 ASP B N 1
ATOM 3738 C CA . ASP B 1 232 ? -3.13106 88.31588 8.83241 1.000 35.67894 690 ASP B CA 1
ATOM 3739 C C . ASP B 1 232 ? -3.15713 89.68483 9.49145 1.000 39.12501 690 ASP B C 1
ATOM 3740 O O . ASP B 1 232 ? -3.43083 90.68466 8.82254 1.000 42.64522 690 ASP B O 1
ATOM 3745 N N . GLU B 1 233 ? -2.86248 89.75043 10.79367 1.000 37.01201 691 GLU B N 1
ATOM 3746 C CA . GLU B 1 233 ? -2.78069 91.03835 11.47285 1.000 41.13153 691 GLU B CA 1
ATOM 3747 C C . GLU B 1 233 ? -1.42199 91.71368 11.25894 1.000 44.97985 691 GLU B C 1
ATOM 3748 O O . GLU B 1 233 ? -1.34894 92.95257 11.18840 1.000 42.35503 691 GLU B O 1
ATOM 3754 N N . THR B 1 234 ? -0.33807 90.92777 11.15450 1.000 40.33904 692 THR B N 1
ATOM 3755 C CA . THR B 1 234 ? 0.91467 91.49837 10.67000 1.000 35.96347 692 THR B CA 1
ATOM 3756 C C . THR B 1 234 ? 0.71671 92.14078 9.29889 1.000 40.50759 692 THR B C 1
ATOM 3757 O O . THR B 1 234 ? 1.14844 93.27530 9.06749 1.000 40.01135 692 THR B O 1
ATOM 3761 N N . ILE B 1 235 ? 0.00578 91.45653 8.39719 1.000 40.15171 693 ILE B N 1
ATOM 3762 C CA . ILE B 1 235 ? -0.22536 91.99624 7.06211 1.000 39.17052 693 ILE B CA 1
ATOM 3763 C C . ILE B 1 235 ? -1.08513 93.25640 7.13090 1.000 45.99969 693 ILE B C 1
ATOM 3764 O O . ILE B 1 235 ? -0.77464 94.26710 6.48716 1.000 43.18442 693 ILE B O 1
ATOM 3769 N N . ALA B 1 236 ? -2.17905 93.21717 7.90788 1.000 43.17744 694 ALA B N 1
ATOM 3770 C CA . ALA B 1 236 ? -3.02527 94.40400 8.04964 1.000 46.61434 694 ALA B CA 1
ATOM 3771 C C . ALA B 1 236 ? -2.22873 95.58296 8.59010 1.000 43.40548 694 ALA B C 1
ATOM 3772 O O . ALA B 1 236 ? -2.33772 96.70061 8.07555 1.000 48.71229 694 ALA B O 1
ATOM 3774 N N . ARG B 1 237 ? -1.40425 95.34563 9.61239 1.000 46.10676 695 ARG B N 1
ATOM 3775 C CA . ARG B 1 237 ? -0.56568 96.40918 10.15233 1.000 47.78207 695 ARG B CA 1
ATOM 3776 C C . ARG B 1 237 ? 0.38601 96.95100 9.08812 1.000 52.06244 695 ARG B C 1
ATOM 3777 O O . ARG B 1 237 ? 0.53511 98.17180 8.94115 1.000 50.98498 695 ARG B O 1
ATOM 3785 N N . LEU B 1 238 ? 1.01392 96.05883 8.31114 1.000 50.41815 696 LEU B N 1
ATOM 3786 C CA . LEU B 1 238 ? 1.95824 96.50728 7.29185 1.000 48.48923 696 LEU B CA 1
ATOM 3787 C C . LEU B 1 238 ? 1.25828 97.27780 6.17911 1.000 46.94613 696 LEU B C 1
ATOM 3788 O O . LEU B 1 238 ? 1.82451 98.24456 5.66004 1.000 52.71206 696 LEU B O 1
ATOM 3793 N N . GLU B 1 239 ? 0.02670 96.90058 5.82049 1.000 44.27071 697 GLU B N 1
ATOM 3794 C CA . GLU B 1 239 ? -0.71772 97.68625 4.83601 1.000 47.68375 697 GLU B CA 1
ATOM 3795 C C . GLU B 1 239 ? -1.08899 99.05915 5.37636 1.000 52.38106 697 GLU B C 1
ATOM 3796 O O . GLU B 1 239 ? -1.15873 100.02733 4.61109 1.000 52.70895 697 GLU B O 1
ATOM 3802 N N . ARG B 1 240 ? -1.35285 99.15879 6.67911 1.000 50.91083 698 ARG B N 1
ATOM 3803 C CA . ARG B 1 240 ? -1.60689 100.46561 7.27571 1.000 53.59825 698 ARG B CA 1
ATOM 3804 C C . ARG B 1 240 ? -0.35032 101.33107 7.23858 1.000 57.83089 698 ARG B C 1
ATOM 3805 O O . ARG B 1 240 ? -0.40963 102.51318 6.87895 1.000 58.00119 698 ARG B O 1
ATOM 3813 N N . ALA B 1 241 ? 0.80258 100.75147 7.59549 1.000 54.72336 699 ALA B N 1
ATOM 3814 C CA . ALA B 1 241 ? 2.05531 101.50103 7.55485 1.000 59.32770 699 ALA B CA 1
ATOM 3815 C C . ALA B 1 241 ? 2.38131 101.96012 6.13699 1.000 60.45522 699 ALA B C 1
ATOM 3816 O O . ALA B 1 241 ? 2.87311 103.07740 5.93747 1.000 65.12046 699 ALA B O 1
ATOM 3818 N N . VAL B 1 242 ? 2.09895 101.11901 5.13894 1.000 58.05192 700 VAL B N 1
ATOM 3819 C CA . VAL B 1 242 ? 2.30906 101.50629 3.74518 1.000 58.83703 700 VAL B CA 1
ATOM 3820 C C . VAL B 1 242 ? 1.34834 102.62211 3.34798 1.000 63.66666 700 VAL B C 1
ATOM 3821 O O . VAL B 1 242 ? 1.75059 103.61257 2.72324 1.000 67.37604 700 VAL B O 1
ATOM 3825 N N . ALA B 1 243 ? 0.06171 102.47277 3.68829 1.000 60.67458 701 ALA B N 1
ATOM 3826 C CA . ALA B 1 243 ? -0.90212 103.53780 3.41642 1.000 61.61168 701 ALA B CA 1
ATOM 3827 C C . ALA B 1 243 ? -0.55113 104.81840 4.16593 1.000 67.74659 701 ALA B C 1
ATOM 3828 O O . ALA B 1 243 ? -0.76023 105.92213 3.64499 1.000 67.23092 701 ALA B O 1
ATOM 3830 N N . ALA B 1 244 ? -0.00903 104.68651 5.38050 1.000 65.85057 702 ALA B N 1
ATOM 3831 C CA . ALA B 1 244 ? 0.34289 105.84751 6.19269 1.000 68.68587 702 ALA B CA 1
ATOM 3832 C C . ALA B 1 244 ? 1.49239 106.63213 5.56890 1.000 75.82081 702 ALA B C 1
ATOM 3833 O O . ALA B 1 244 ? 1.33413 107.80559 5.21324 1.000 79.82720 702 ALA B O 1
ATOM 3835 N N . LYS B 1 245 ? 2.66578 105.99795 5.43108 1.000 73.92066 703 LYS B N 1
ATOM 3836 C CA . LYS B 1 245 ? 3.83449 106.68411 4.88294 1.000 73.88860 703 LYS B CA 1
ATOM 3837 C C . LYS B 1 245 ? 3.62950 107.14054 3.44050 1.000 76.92533 703 LYS B C 1
ATOM 3838 O O . LYS B 1 245 ? 4.38844 107.99259 2.96879 1.000 79.19119 703 LYS B O 1
ATOM 3844 N N . ARG B 1 246 ? 2.63737 106.58905 2.72579 1.000 75.95458 704 ARG B N 1
ATOM 3845 C CA . ARG B 1 246 ? 2.24657 107.15395 1.43489 1.000 80.63903 704 ARG B CA 1
ATOM 3846 C C . ARG B 1 246 ? 1.46042 108.44511 1.63510 1.000 85.72175 704 ARG B C 1
ATOM 3847 O O . ARG B 1 246 ? 1.73015 109.44091 0.95703 1.000 85.80142 704 ARG B O 1
ATOM 3855 N N . HIS B 1 247 ? 0.53955 108.47044 2.60383 1.000 85.83638 705 HIS B N 1
ATOM 3856 C CA . HIS B 1 247 ? -0.34561 109.61989 2.75929 1.000 88.05570 705 HIS B CA 1
ATOM 3857 C C . HIS B 1 247 ? 0.44191 110.90504 3.07736 1.000 89.70710 705 HIS B C 1
ATOM 3858 O O . HIS B 1 247 ? 0.35533 111.89553 2.34351 1.000 91.52224 705 HIS B O 1
ATOM 3865 N N . GLU B 1 248 ? 1.18052 110.93222 4.20311 1.000 88.13132 706 GLU B N 1
ATOM 3866 C CA . GLU B 1 248 ? 2.04447 112.07337 4.50693 1.000 88.75644 706 GLU B CA 1
ATOM 3867 C C . GLU B 1 248 ? 2.96819 112.40579 3.34001 1.000 91.41061 706 GLU B C 1
ATOM 3868 O O . GLU B 1 248 ? 3.22914 113.58104 3.06429 1.000 93.31053 706 GLU B O 1
ATOM 3874 N N . LEU B 1 249 ? 3.46919 111.38469 2.63865 1.000 89.69864 707 LEU B N 1
ATOM 3875 C CA . LEU B 1 249 ? 4.41412 111.63254 1.55330 1.000 91.08722 707 LEU B CA 1
ATOM 3876 C C . LEU B 1 249 ? 3.72451 112.18139 0.30755 1.000 92.96054 707 LEU B C 1
ATOM 3877 O O . LEU B 1 249 ? 4.34249 112.93696 -0.44935 1.000 94.53369 707 LEU B O 1
ATOM 3882 N N . ALA B 1 250 ? 2.45750 111.82056 0.07211 1.000 93.19678 708 ALA B N 1
ATOM 3883 C CA . ALA B 1 250 ? 1.75798 112.27197 -1.13092 1.000 94.05629 708 ALA B CA 1
ATOM 3884 C C . ALA B 1 250 ? 1.48901 113.77257 -1.13024 1.000 98.54480 708 ALA B C 1
ATOM 3885 O O . ALA B 1 250 ? 1.22182 114.34273 -2.19472 1.000 99.19275 708 ALA B O 1
ATOM 3887 N N . GLU B 1 251 ? 1.53195 114.42064 0.03159 1.000 98.82104 709 GLU B N 1
ATOM 3888 C CA . GLU B 1 251 ? 1.23963 115.84535 0.10628 1.000 100.02084 709 GLU B CA 1
ATOM 3889 C C . GLU B 1 251 ? 2.26191 116.55784 0.98337 1.000 99.00889 709 GLU B C 1
ATOM 3890 O O . GLU B 1 251 ? 3.17950 115.93473 1.53644 1.000 96.47265 709 GLU B O 1
#

B-factor: mean 37.49, std 13.87, range [16.58, 106.46]

Nearest PDB structures (foldseek):
  5h69-assembly1_A  TM=1.004E+00  e=1.117E-44  Geobacillus stearothermophilus 10
  5h69-assembly1_B  TM=8.411E-01  e=2.389E-37  Geobacillus stearothermophilus 10
  1gxl-assembly2_D  TM=8.237E-01  e=1.014E-14  Thermotoga maritima
  3l51-assembly1_A  TM=8.621E-01  e=3.682E-10  Mus musculus
  4u4p-assembly1_A  TM=5.921E-01  e=2.164E-12  Homo sapiens

Foldseek 3Di:
DLVVLVVVLVVLVVVLVVLVVVLVVLVVVLVVLVVCVVQVHLAQQLLSVCVVCVVVQAFWDHFQLVFKDAPPLQLLQLCLLCPNSSSETEGAAPVSVVVSVVVCVVVVRDDHHYAHLVDQAADADDPVLCVLQVPPPFWDDQSLVRMDGDPSCSRVSRSRTRQETETQDVVSVVVSCVSNVQDGWYAYSNGDIRHRVCVVDDDDDDDDDSRPSVSVVVSVVSVVVSVVSVVSSVVSVVVSVVSVVVSVVPVD/DVVVLVVLLVVLVVVLVVLVVVLVVLVVVLVVLVVCVQCVPPADQLLSVLSVCPVPQAFWDFQPLVFKAADPLQVLQLCLLCPLSSRATEGQAVVSVVVSQCVCVVVVRDDHHYDHLVPQAADADDPVLCVLPVPPPFFDAQSLVRMDGDPSCSGVSRRSTRQETETADDVSVVVSCVSVVLQGWYAYSNNWIQHRPGDTGDDDDDDSNVSVVVSVVSVVVSVVSVVVSVVSVVSSVVSCVVVVD

Solvent-accessible surface area: 27137 Å² total; per-residue (Å²): 188,123,69,70,70,93,78,74,16,114,108,29,70,61,105,16,100,116,18,107,85,120,49,110,134,10,83,57,107,42,113,145,13,86,86,46,73,150,76,40,34,53,19,79,89,1,3,57,33,0,1,125,5,60,134,148,23,64,21,21,60,0,0,1,7,74,36,12,110,8,46,78,146,39,5,47,0,0,28,52,7,10,30,52,16,5,11,39,0,0,0,70,29,26,91,5,0,43,71,0,3,116,58,0,66,89,69,26,66,11,90,6,21,0,0,0,42,93,31,8,93,58,79,83,22,56,165,210,30,70,70,50,0,59,223,35,129,9,31,30,5,7,0,10,106,28,13,114,58,90,194,63,27,145,34,0,1,15,8,21,1,4,43,0,0,0,0,39,74,82,158,2,0,74,73,0,2,143,83,1,145,126,144,26,70,0,0,2,30,128,20,71,67,22,42,70,57,30,75,24,50,8,8,13,102,47,189,156,117,51,40,10,6,41,35,33,83,41,23,67,95,8,65,65,67,16,117,111,19,62,102,42,4,38,131,5,68,156,18,11,60,55,58,115,122,101,25,75,111,104,152,132,211,100,81,63,46,111,78,64,34,105,99,31,81,48,95,25,106,117,14,122,95,132,57,114,126,14,100,50,96,47,120,135,11,71,95,60,52,104,79,21,26,57,18,85,110,0,5,59,35,0,3,126,6,115,150,136,19,62,19,16,60,1,0,0,6,66,26,1,105,3,63,99,157,50,24,64,0,0,62,36,13,12,38,61,10,9,33,41,0,0,0,69,26,70,95,5,0,121,73,0,16,116,42,0,122,94,68,54,73,20,81,7,31,2,15,14,38,94,76,17,151,60,104,78,22,58,157,205,26,79,68,54,0,56,218,42,130,9,40,38,6,6,0,13,100,30,6,104,56,90,162,55,31,128,34,0,0,14,43,28,1,4,43,3,0,0,0,48,75,17,100,0,0,5,66,0,0,144,89,2,131,16,139,21,83,0,0,2,32,89,2,6,12,0,20,40,6,0,7,0,29,0,3,21,115,159,21,29,2,36,30,35,55,54,24,104,89,10,43,63,69,14,127,109,15,66,94,41,18,32,119,5,70,138,18,27,54,50,39,117,106,95,43,63,174